Protein AF-A0A935Z9N8-F1 (afdb_monomer_lite)

Structure (mmCIF, N/CA/C/O backbone):
data_AF-A0A935Z9N8-F1
#
_entry.id   AF-A0A935Z9N8-F1
#
loop_
_atom_site.group_PDB
_atom_site.id
_atom_site.type_symbol
_atom_site.label_atom_id
_atom_site.label_alt_id
_atom_site.label_comp_id
_atom_site.label_asym_id
_atom_site.label_entity_id
_atom_site.label_seq_id
_atom_site.pdbx_PDB_ins_code
_atom_site.Cartn_x
_atom_site.Cartn_y
_atom_site.Cartn_z
_atom_site.occupancy
_atom_site.B_iso_or_equiv
_atom_site.auth_seq_id
_atom_site.auth_comp_id
_atom_site.auth_asym_id
_atom_site.auth_atom_id
_atom_site.pdbx_PDB_model_num
ATOM 1 N N . MET A 1 1 ? -30.625 21.996 -54.109 1.00 43.72 1 MET A N 1
ATOM 2 C CA . MET A 1 1 ? -30.290 23.411 -53.842 1.00 43.72 1 MET A CA 1
ATOM 3 C C . MET A 1 1 ? -30.287 23.631 -52.330 1.00 43.72 1 MET A C 1
ATOM 5 O O . MET A 1 1 ? -31.346 23.800 -51.742 1.00 43.72 1 MET A O 1
ATOM 9 N N . ARG A 1 2 ? -29.124 23.473 -51.680 1.00 44.81 2 ARG A N 1
ATOM 10 C CA . ARG A 1 2 ? -28.934 23.593 -50.220 1.00 44.81 2 ARG A CA 1
ATOM 11 C C . ARG A 1 2 ? -27.839 24.630 -49.948 1.00 44.81 2 ARG A C 1
ATOM 13 O O . ARG A 1 2 ? -26.712 24.271 -49.653 1.00 44.81 2 ARG A O 1
ATOM 20 N N . GLU A 1 3 ? -28.196 25.904 -50.016 1.00 46.06 3 GLU A N 1
ATOM 21 C CA . GLU A 1 3 ? -27.411 27.012 -49.464 1.00 46.06 3 GLU A CA 1
ATOM 22 C C . GLU A 1 3 ? -28.409 27.961 -48.798 1.00 46.06 3 GLU A C 1
ATOM 24 O O . GLU A 1 3 ? -29.356 28.409 -49.436 1.00 46.06 3 GLU A O 1
ATOM 29 N N . GLY A 1 4 ? -28.289 28.182 -47.485 1.00 45.50 4 GLY A N 1
ATOM 30 C CA . GLY A 1 4 ? -29.246 29.038 -46.765 1.00 45.50 4 GLY A CA 1
ATOM 31 C C . GLY A 1 4 ? -29.420 28.796 -45.264 1.00 45.50 4 GLY A C 1
ATOM 32 O O . GLY A 1 4 ? -30.366 29.320 -44.682 1.00 45.50 4 GLY A O 1
ATOM 33 N N . ARG A 1 5 ? -28.555 28.012 -44.600 1.00 49.25 5 ARG A N 1
ATOM 34 C CA . ARG A 1 5 ? -28.601 27.842 -43.127 1.00 49.25 5 ARG A CA 1
ATOM 35 C C . ARG A 1 5 ? -27.395 28.397 -42.364 1.00 49.25 5 ARG A C 1
ATOM 37 O O . ARG A 1 5 ? -27.446 28.434 -41.140 1.00 49.25 5 ARG A O 1
ATOM 44 N N . TRP A 1 6 ? -26.358 28.882 -43.047 1.00 47.94 6 TRP A N 1
ATOM 45 C CA . TRP A 1 6 ? -25.130 29.330 -42.380 1.00 47.94 6 TRP A CA 1
ATOM 46 C C . TRP A 1 6 ? -25.165 30.783 -41.875 1.00 47.94 6 TRP A C 1
ATOM 48 O O . TRP A 1 6 ? -24.579 31.070 -40.838 1.00 47.94 6 TRP A O 1
ATOM 58 N N . LEU A 1 7 ? -25.934 31.690 -42.492 1.00 49.28 7 LEU A N 1
ATOM 59 C CA . LEU A 1 7 ? -25.915 33.110 -42.091 1.00 49.28 7 LEU A CA 1
ATOM 60 C C . LEU A 1 7 ? -26.687 33.457 -40.802 1.00 49.28 7 LEU A C 1
ATOM 62 O O . LEU A 1 7 ? -26.523 34.555 -40.280 1.00 49.28 7 LEU A O 1
ATOM 66 N N . ARG A 1 8 ? -27.522 32.560 -40.255 1.00 48.69 8 ARG A N 1
ATOM 67 C CA . ARG A 1 8 ? -28.317 32.867 -39.044 1.00 48.69 8 ARG A CA 1
ATOM 68 C C . ARG A 1 8 ? -27.640 32.503 -37.721 1.00 48.69 8 ARG A C 1
ATOM 70 O O . ARG A 1 8 ? -28.093 32.977 -36.686 1.00 48.69 8 ARG A O 1
ATOM 77 N N . ARG A 1 9 ? -26.564 31.705 -37.725 1.00 49.09 9 ARG A N 1
ATOM 78 C CA . ARG A 1 9 ? -25.846 31.342 -36.485 1.00 49.09 9 ARG A CA 1
ATOM 79 C C . ARG A 1 9 ? -24.766 32.355 -36.096 1.00 49.09 9 ARG A C 1
ATOM 81 O O . ARG A 1 9 ? -24.524 32.538 -34.910 1.00 49.09 9 ARG A O 1
ATOM 88 N N . THR A 1 10 ? -24.204 33.092 -37.050 1.00 51.06 10 THR A N 1
ATOM 89 C CA . THR A 1 10 ? -23.121 34.054 -36.780 1.00 51.06 10 THR A CA 1
ATOM 90 C C . THR A 1 10 ? -23.599 35.334 -36.079 1.00 51.06 10 THR A C 1
ATOM 92 O O . THR A 1 10 ? -22.835 35.952 -35.347 1.00 51.06 10 THR A O 1
ATOM 95 N N . ILE A 1 11 ? -24.877 35.709 -36.225 1.00 54.44 11 ILE A N 1
ATOM 96 C CA . ILE A 1 11 ? -25.419 36.957 -35.649 1.00 54.44 11 ILE A CA 1
ATOM 97 C C . ILE A 1 11 ? -25.670 36.847 -34.130 1.00 54.44 11 ILE A C 1
ATOM 99 O O . ILE A 1 11 ? -25.672 37.861 -33.440 1.00 54.44 11 ILE A O 1
ATOM 103 N N . VAL A 1 12 ? -25.818 35.637 -33.575 1.00 56.03 12 VAL A N 1
ATOM 104 C CA . VAL A 1 12 ? -26.100 35.448 -32.135 1.00 56.03 12 VAL A CA 1
ATOM 105 C C . VAL A 1 12 ? -24.823 35.279 -31.298 1.00 56.03 12 VAL A C 1
ATOM 107 O O . VAL A 1 12 ? -24.809 35.635 -30.124 1.00 56.03 12 VAL A O 1
ATOM 110 N N . VAL A 1 13 ? -23.726 34.793 -31.888 1.00 64.50 13 VAL A N 1
ATOM 111 C CA . VAL A 1 13 ? -22.494 34.474 -31.138 1.00 64.50 13 VAL A CA 1
ATOM 112 C C . VAL A 1 13 ? -21.655 35.722 -30.828 1.00 64.50 13 VAL A C 1
ATOM 114 O O . VAL A 1 13 ? -21.094 35.832 -29.740 1.00 64.50 13 VAL A O 1
ATOM 117 N N . LEU A 1 14 ? -21.617 36.703 -31.735 1.00 70.44 14 LEU A N 1
ATOM 118 C CA . LEU A 1 14 ? -20.846 37.937 -31.535 1.00 70.44 14 LEU A CA 1
ATOM 119 C C . LEU A 1 14 ? -21.276 38.781 -30.314 1.00 70.44 14 LEU A C 1
ATOM 121 O O . LEU A 1 14 ? -20.394 39.196 -29.561 1.00 70.44 14 LEU A O 1
ATOM 125 N N . PRO A 1 15 ? -22.576 39.043 -30.062 1.00 70.00 15 PRO A N 1
ATOM 126 C CA . PRO A 1 15 ? -22.977 39.839 -28.900 1.00 70.00 15 PRO A CA 1
ATOM 127 C C . PRO A 1 15 ? -22.727 39.122 -27.563 1.00 70.00 15 PRO A C 1
ATOM 129 O O . PRO A 1 15 ? -22.447 39.788 -26.569 1.00 70.00 15 PRO A O 1
ATOM 132 N N . LEU A 1 16 ? -22.758 37.784 -27.531 1.00 73.94 16 LEU A N 1
ATOM 133 C CA . LEU A 1 16 ? -22.433 37.004 -26.329 1.00 73.94 16 LEU A CA 1
ATOM 134 C C . LEU A 1 16 ? -20.937 37.055 -25.992 1.00 73.94 16 LEU A C 1
ATOM 136 O O . LEU A 1 16 ? -20.583 37.222 -24.827 1.00 73.94 16 LEU A O 1
ATOM 140 N N . LEU A 1 17 ? -20.063 36.993 -27.002 1.00 76.62 17 LEU A N 1
ATOM 141 C CA . LEU A 1 17 ? -18.620 37.173 -26.808 1.00 76.62 17 LEU A CA 1
ATOM 142 C C . LEU A 1 17 ? -18.280 38.595 -26.341 1.00 76.62 17 LEU A C 1
ATOM 144 O O . LEU A 1 17 ? -17.464 38.766 -25.439 1.00 76.62 17 LEU A O 1
ATOM 148 N N . LEU A 1 18 ? -18.952 39.614 -26.884 1.00 80.56 18 LEU A N 1
ATOM 149 C CA . LEU A 1 18 ? -18.793 41.001 -26.433 1.00 80.56 18 LEU A CA 1
ATOM 150 C C . LEU A 1 18 ? -19.248 41.200 -24.979 1.00 80.56 18 LEU A C 1
ATOM 152 O O . LEU A 1 18 ? -18.555 41.869 -24.216 1.00 80.56 18 LEU A O 1
ATOM 156 N N . LEU A 1 19 ? -20.356 40.579 -24.564 1.00 80.81 19 LEU A N 1
ATOM 157 C CA . LEU A 1 19 ? -20.810 40.614 -23.169 1.00 80.81 19 LEU A CA 1
ATOM 158 C C . LEU A 1 19 ? -19.830 39.912 -22.218 1.00 80.81 19 LEU A C 1
ATOM 160 O O . LEU A 1 19 ? -19.572 40.431 -21.132 1.00 80.81 19 LEU A O 1
ATOM 164 N N . ALA A 1 20 ? -19.238 38.788 -22.630 1.00 77.75 20 ALA A N 1
ATOM 165 C CA . ALA A 1 20 ? -18.228 38.086 -21.837 1.00 77.75 20 ALA A CA 1
ATOM 166 C C . ALA A 1 20 ? -16.948 38.923 -21.654 1.00 77.75 20 ALA A C 1
ATOM 168 O O . ALA A 1 20 ? -16.420 39.007 -20.546 1.00 77.75 20 ALA A O 1
ATOM 169 N N . VAL A 1 21 ? -16.490 39.611 -22.706 1.00 84.31 21 VAL A N 1
ATOM 170 C CA . VAL A 1 21 ? -15.312 40.495 -22.641 1.00 84.31 21 VAL A CA 1
ATOM 171 C C . VAL A 1 21 ? -15.570 41.711 -21.745 1.00 84.31 21 VAL A C 1
ATOM 173 O O . VAL A 1 21 ? -14.713 42.068 -20.937 1.00 84.31 21 VAL A O 1
ATOM 176 N N . VAL A 1 22 ? -16.758 42.321 -21.823 1.00 83.44 22 VAL A N 1
ATOM 177 C CA . VAL A 1 22 ? -17.124 43.459 -20.959 1.00 83.44 22 VAL A CA 1
ATOM 178 C C . VAL A 1 22 ? -17.257 43.028 -19.495 1.00 83.44 22 VAL A C 1
ATOM 180 O O . VAL A 1 22 ? -16.774 43.735 -18.610 1.00 83.44 22 VAL A O 1
ATOM 183 N N . ALA A 1 23 ? -17.844 41.858 -19.223 1.00 78.25 23 ALA A N 1
ATOM 184 C CA . ALA A 1 23 ? -17.940 41.313 -17.868 1.00 78.25 23 ALA A CA 1
ATOM 185 C C . ALA A 1 23 ? -16.555 41.007 -17.271 1.00 78.25 23 ALA A C 1
ATOM 187 O O . ALA A 1 23 ? -16.289 41.342 -16.115 1.00 78.25 23 ALA A O 1
ATOM 188 N N . TRP A 1 24 ? -15.650 40.441 -18.074 1.00 81.12 24 TRP A N 1
ATOM 189 C CA . TRP A 1 24 ? -14.271 40.177 -17.668 1.00 81.12 24 TRP A CA 1
ATOM 190 C C . TRP A 1 24 ? -13.502 41.470 -17.366 1.00 81.12 24 TRP A C 1
ATOM 192 O O . TRP A 1 24 ? -12.831 41.573 -16.337 1.00 81.12 24 TRP A O 1
ATOM 202 N N . TRP A 1 25 ? -13.660 42.499 -18.204 1.00 80.50 25 TRP A N 1
ATOM 203 C CA . TRP A 1 25 ? -13.017 43.797 -17.989 1.00 80.50 25 TRP A CA 1
ATOM 204 C C . TRP A 1 25 ? -13.567 44.519 -16.746 1.00 80.50 25 TRP A C 1
ATOM 206 O O . TRP A 1 25 ? -12.795 45.079 -15.964 1.00 80.50 25 TRP A O 1
ATOM 216 N N . ALA A 1 26 ? -14.878 44.437 -16.489 1.00 76.12 26 ALA A N 1
ATOM 217 C CA . ALA A 1 26 ? -15.498 45.006 -15.290 1.00 76.12 26 ALA A CA 1
ATOM 218 C C . ALA A 1 26 ? -15.047 44.304 -13.995 1.00 76.12 26 ALA A C 1
ATOM 220 O O . ALA A 1 26 ? -14.872 44.962 -12.968 1.00 76.12 26 ALA A O 1
ATOM 221 N N . TRP A 1 27 ? -14.808 42.989 -14.034 1.00 75.12 27 TRP A N 1
ATOM 222 C CA . TRP A 1 27 ? -14.298 42.240 -12.882 1.00 75.12 27 TRP A CA 1
ATOM 223 C C . TRP A 1 27 ? -12.845 42.604 -12.548 1.00 75.12 27 TRP A C 1
ATOM 225 O O . TRP A 1 27 ? -12.516 42.806 -11.379 1.00 75.12 27 TRP A O 1
ATOM 235 N N . ARG A 1 28 ? -12.002 42.791 -13.572 1.00 75.81 28 ARG A N 1
ATOM 236 C CA . ARG A 1 28 ? -10.587 43.170 -13.413 1.00 75.81 28 ARG A CA 1
ATOM 237 C C . ARG A 1 28 ? -10.370 44.614 -12.949 1.00 75.81 28 ARG A C 1
ATOM 239 O O . ARG A 1 28 ? -9.295 44.941 -12.464 1.00 75.81 28 ARG A O 1
ATOM 246 N N . SER A 1 29 ? -11.381 45.469 -13.091 1.00 73.38 29 SER A N 1
ATOM 247 C CA . SER A 1 29 ? -11.289 46.904 -12.786 1.00 73.38 29 SER A CA 1
ATOM 248 C C . SER A 1 29 ? -11.640 47.259 -11.336 1.00 73.38 29 SER A C 1
ATOM 250 O O . SER A 1 29 ? -11.734 48.442 -11.009 1.00 73.38 29 SER A O 1
ATOM 252 N N . LYS A 1 30 ? -11.863 46.276 -10.449 1.00 58.84 30 LYS A N 1
ATOM 253 C CA . LYS A 1 30 ? -12.082 46.564 -9.026 1.00 58.84 30 LYS A CA 1
ATOM 254 C C . LYS A 1 30 ? -10.770 47.067 -8.403 1.00 58.84 30 LYS A C 1
ATOM 256 O O . LYS A 1 30 ? -9.791 46.322 -8.409 1.00 58.84 30 LYS A O 1
ATOM 261 N N . PRO A 1 31 ? -10.724 48.299 -7.866 1.00 52.00 31 PRO A N 1
ATOM 262 C CA . PRO A 1 31 ? -9.533 48.802 -7.199 1.00 52.00 31 PRO A CA 1
ATOM 263 C C . PRO A 1 31 ? -9.250 47.952 -5.959 1.00 52.00 31 PRO A C 1
ATOM 265 O O . PRO A 1 31 ? -10.136 47.732 -5.129 1.00 52.00 31 PRO A O 1
ATOM 268 N N . GLY A 1 32 ? -8.019 47.450 -5.865 1.00 61.59 32 GLY A N 1
ATOM 269 C CA . GLY A 1 32 ? -7.533 46.750 -4.683 1.00 61.59 32 GLY A CA 1
ATOM 270 C C . GLY A 1 32 ? -7.562 47.652 -3.442 1.00 61.59 32 GLY A C 1
ATOM 271 O O . GLY A 1 32 ? -7.601 48.880 -3.570 1.00 61.59 32 GLY A O 1
ATOM 272 N N . PRO A 1 33 ? -7.565 47.059 -2.237 1.00 50.94 33 PRO A N 1
ATOM 273 C CA . PRO A 1 33 ? -7.573 47.812 -0.992 1.00 50.94 33 PRO A CA 1
ATOM 274 C C . PRO A 1 33 ? -6.377 48.770 -0.938 1.00 50.94 33 PRO A C 1
ATOM 276 O O . PRO A 1 33 ? -5.225 48.379 -1.122 1.00 50.94 33 PRO A O 1
ATOM 279 N N . THR A 1 34 ? -6.675 50.045 -0.706 1.00 52.59 34 THR A N 1
ATOM 280 C CA . THR A 1 34 ? -5.702 51.127 -0.554 1.00 52.59 34 THR A CA 1
ATOM 281 C C . THR A 1 34 ? -4.726 50.795 0.583 1.00 52.59 34 THR A C 1
ATOM 283 O O . THR A 1 34 ? -5.189 50.427 1.667 1.00 52.59 34 THR A O 1
ATOM 286 N N . PRO A 1 35 ? -3.401 50.947 0.403 1.00 46.84 35 PRO A N 1
ATOM 287 C CA . PRO A 1 35 ? -2.441 50.710 1.474 1.00 46.84 35 PRO A CA 1
ATOM 288 C C . PRO A 1 35 ? -2.620 51.778 2.558 1.00 46.84 35 PRO A C 1
ATOM 290 O O . PRO A 1 35 ? -2.307 52.956 2.375 1.00 46.84 35 PRO A O 1
ATOM 293 N N . GLY A 1 36 ? -3.187 51.360 3.687 1.00 46.25 36 GLY A N 1
ATOM 294 C CA . GLY A 1 36 ? -3.309 52.179 4.880 1.00 46.25 36 GLY A CA 1
ATOM 295 C C . GLY A 1 36 ? -1.947 52.374 5.539 1.00 46.25 36 GLY A C 1
ATOM 296 O O . GLY A 1 36 ? -1.298 51.407 5.912 1.00 46.25 36 GLY A O 1
ATOM 297 N N . SER A 1 37 ? -1.555 53.644 5.668 1.00 50.94 37 SER A N 1
ATOM 298 C CA . SER A 1 37 ? -0.738 54.232 6.738 1.00 50.94 37 SER A CA 1
ATOM 299 C C . SER A 1 37 ? 0.287 53.308 7.416 1.00 50.94 37 SER A C 1
ATOM 301 O O . SER A 1 37 ? -0.027 52.528 8.313 1.00 50.94 37 SER A O 1
ATOM 303 N N . THR A 1 38 ? 1.553 53.504 7.051 1.00 47.06 38 THR A N 1
ATOM 304 C CA . THR A 1 38 ? 2.728 53.041 7.791 1.00 47.06 38 THR A CA 1
ATOM 305 C C . THR A 1 38 ? 2.704 53.573 9.224 1.00 47.06 38 THR A C 1
ATOM 307 O O . THR A 1 38 ? 3.030 54.728 9.502 1.00 47.06 38 THR A O 1
ATOM 310 N N . ARG A 1 39 ? 2.320 52.699 10.156 1.00 46.34 39 ARG A N 1
ATOM 311 C CA . ARG A 1 39 ? 2.616 52.841 11.582 1.00 46.34 39 ARG A CA 1
ATOM 312 C C . ARG A 1 39 ? 4.111 52.527 11.769 1.00 46.34 39 ARG A C 1
ATOM 314 O O . ARG A 1 39 ? 4.566 51.535 11.200 1.00 46.34 39 ARG A O 1
ATOM 321 N N . PRO A 1 40 ? 4.890 53.338 12.506 1.00 47.12 40 PRO A N 1
ATOM 322 C CA . PRO A 1 40 ? 6.292 53.030 12.773 1.00 47.12 40 PRO A CA 1
ATOM 323 C C . PRO A 1 40 ? 6.406 51.669 13.467 1.00 47.12 40 PRO A C 1
ATOM 325 O O . PRO A 1 40 ? 5.646 51.376 14.392 1.00 47.12 40 PRO A O 1
ATOM 328 N N . ALA A 1 41 ? 7.325 50.843 12.962 1.00 45.75 41 ALA A N 1
ATOM 329 C CA . ALA A 1 41 ? 7.596 49.500 13.447 1.00 45.75 41 ALA A CA 1
ATOM 330 C C . ALA A 1 41 ? 7.948 49.548 14.937 1.00 45.75 41 ALA A C 1
ATOM 332 O O . ALA A 1 41 ? 8.922 50.188 15.334 1.00 45.75 41 ALA A O 1
ATOM 333 N N . ALA A 1 42 ? 7.123 48.889 15.749 1.00 46.34 42 ALA A N 1
ATOM 334 C CA . ALA A 1 42 ? 7.498 48.560 17.109 1.00 46.34 42 ALA A CA 1
ATOM 335 C C . ALA A 1 42 ? 8.656 47.558 17.050 1.00 46.34 42 ALA A C 1
ATOM 337 O O . ALA A 1 42 ? 8.633 46.608 16.268 1.00 46.34 42 ALA A O 1
ATOM 338 N N . GLU A 1 43 ? 9.665 47.835 17.863 1.00 44.53 43 GLU A N 1
ATOM 339 C CA . GLU A 1 43 ? 10.819 46.990 18.137 1.00 44.53 43 GLU A CA 1
ATOM 340 C C . GLU A 1 43 ? 10.362 45.536 18.380 1.00 44.53 43 GLU A C 1
ATOM 342 O O . GLU A 1 43 ? 9.398 45.329 19.128 1.00 44.53 43 GLU A O 1
ATOM 347 N N . PRO A 1 44 ? 10.974 44.532 17.721 1.00 45.62 44 PRO A N 1
ATOM 348 C CA . PRO A 1 44 ? 10.569 43.146 17.894 1.00 45.62 44 PRO A CA 1
ATOM 349 C C . PRO A 1 44 ? 10.739 42.769 19.371 1.00 45.62 44 PRO A C 1
ATOM 351 O O . PRO A 1 44 ? 11.822 42.981 19.926 1.00 45.62 44 PRO A O 1
ATOM 354 N N . PRO A 1 45 ? 9.694 42.243 20.038 1.00 44.72 45 PRO A N 1
ATOM 355 C CA . PRO A 1 45 ? 9.848 41.755 21.394 1.00 44.72 45 PRO A CA 1
ATOM 356 C C . PRO A 1 45 ? 10.933 40.679 21.386 1.00 44.72 45 PRO A C 1
ATOM 358 O O . PRO A 1 45 ? 10.930 39.793 20.531 1.00 44.72 45 PRO A O 1
ATOM 361 N N . ALA A 1 46 ? 11.881 40.803 22.316 1.00 44.81 46 ALA A N 1
ATOM 362 C CA . ALA A 1 46 ? 12.937 39.826 22.522 1.00 44.81 46 ALA A CA 1
ATOM 363 C C . ALA A 1 46 ? 12.344 38.412 22.506 1.00 44.81 46 ALA A C 1
ATOM 365 O O . ALA A 1 46 ? 11.321 38.173 23.154 1.00 44.81 46 ALA A O 1
ATOM 366 N N . ALA A 1 47 ? 12.981 37.515 21.745 1.00 43.38 47 ALA A N 1
ATOM 367 C CA . ALA A 1 47 ? 12.620 36.109 21.659 1.00 43.38 47 ALA A CA 1
ATOM 368 C C . ALA A 1 47 ? 12.391 35.566 23.073 1.00 43.38 47 ALA A C 1
ATOM 370 O O . ALA A 1 47 ? 13.317 35.480 23.883 1.00 43.38 47 ALA A O 1
ATOM 371 N N . GLN A 1 48 ? 11.128 35.280 23.387 1.00 40.38 48 GLN A N 1
ATOM 372 C CA . GLN A 1 48 ? 10.783 34.604 24.621 1.00 40.38 48 GLN A CA 1
ATOM 373 C C . GLN A 1 48 ? 11.346 33.191 24.496 1.00 40.38 48 GLN A C 1
ATOM 375 O O . GLN A 1 48 ? 11.124 32.518 23.490 1.00 40.38 48 GLN A O 1
ATOM 380 N N . ALA A 1 49 ? 12.142 32.788 25.487 1.00 41.75 49 ALA A N 1
ATOM 381 C CA . ALA A 1 49 ? 12.621 31.420 25.615 1.00 41.75 49 ALA A CA 1
ATOM 382 C C . ALA A 1 49 ? 11.435 30.446 25.475 1.00 41.75 49 ALA A C 1
ATOM 384 O O . ALA A 1 49 ? 10.337 30.809 25.912 1.00 41.75 49 ALA A O 1
ATOM 385 N N . PRO A 1 50 ? 11.630 29.251 24.883 1.00 39.75 50 PRO A N 1
ATOM 386 C CA . PRO A 1 50 ? 10.561 28.271 24.728 1.00 39.75 50 PRO A CA 1
ATOM 387 C C . PRO A 1 50 ? 9.844 28.101 26.065 1.00 39.75 50 PRO A C 1
ATOM 389 O O . PRO A 1 50 ? 10.480 27.821 27.086 1.00 39.75 50 PRO A O 1
ATOM 392 N N . GLU A 1 51 ? 8.534 28.361 26.068 1.00 36.31 51 GLU A N 1
ATOM 393 C CA . GLU A 1 51 ? 7.692 28.146 27.234 1.00 36.31 51 GLU A CA 1
ATOM 394 C C . GLU A 1 51 ? 7.829 26.673 27.610 1.00 36.31 51 GLU A C 1
ATOM 396 O O . GLU A 1 51 ? 7.294 25.786 26.952 1.00 36.31 51 GLU A O 1
ATOM 401 N N . THR A 1 52 ? 8.587 26.403 28.671 1.00 39.19 52 THR A N 1
ATOM 402 C CA . THR A 1 52 ? 8.594 25.103 29.327 1.00 39.19 52 THR A CA 1
ATOM 403 C C . THR A 1 52 ? 7.142 24.753 29.607 1.00 39.19 52 THR A C 1
ATOM 405 O O . THR A 1 52 ? 6.482 25.510 30.328 1.00 39.19 52 THR A O 1
ATOM 408 N N . TRP A 1 53 ? 6.666 23.658 29.011 1.00 34.97 53 TRP A N 1
ATOM 409 C CA . TRP A 1 53 ? 5.341 23.072 29.179 1.00 34.97 53 TRP A CA 1
ATOM 410 C C . TRP A 1 53 ? 4.725 23.427 30.537 1.00 34.97 53 TRP A C 1
ATOM 412 O O . TRP A 1 53 ? 5.000 22.804 31.567 1.00 34.97 53 TRP A O 1
ATOM 422 N N . ARG A 1 54 ? 3.878 24.463 30.559 1.00 35.44 54 ARG A N 1
ATOM 423 C CA . ARG A 1 54 ? 2.995 24.692 31.697 1.00 35.44 54 ARG A CA 1
ATOM 424 C C . ARG A 1 54 ? 2.039 23.513 31.692 1.00 35.44 54 ARG A C 1
ATOM 426 O O . ARG A 1 54 ? 1.187 23.434 30.810 1.00 35.44 54 ARG A O 1
ATOM 433 N N . ARG A 1 55 ? 2.186 22.612 32.676 1.00 36.78 55 ARG A N 1
ATOM 434 C CA . ARG A 1 55 ? 1.155 21.626 33.039 1.00 36.78 55 ARG A CA 1
ATOM 435 C C . ARG A 1 55 ? -0.198 22.294 32.850 1.00 36.78 55 ARG A C 1
ATOM 437 O O . ARG A 1 55 ? -0.415 23.369 33.425 1.00 36.78 55 ARG A O 1
ATOM 444 N N . ARG A 1 56 ? -1.064 21.684 32.030 1.00 39.81 56 ARG A N 1
ATOM 445 C CA . ARG A 1 56 ? -2.448 22.136 31.877 1.00 39.81 56 ARG A CA 1
ATOM 446 C C . ARG A 1 56 ? -2.961 22.443 33.274 1.00 39.81 56 ARG A C 1
ATOM 448 O O . ARG A 1 56 ? -2.822 21.634 34.193 1.00 39.81 56 ARG A O 1
ATOM 455 N N . ARG A 1 57 ? -3.447 23.672 33.442 1.00 40.47 57 ARG A N 1
ATOM 456 C CA . ARG A 1 57 ? -4.130 24.119 34.650 1.00 40.47 57 ARG A CA 1
ATOM 457 C C . ARG A 1 57 ? -5.114 23.009 35.001 1.00 40.47 57 ARG A C 1
ATOM 459 O O . ARG A 1 57 ? -5.939 22.697 34.148 1.00 40.47 57 ARG A O 1
ATOM 466 N N . ALA A 1 58 ? -4.944 22.390 36.174 1.00 45.00 58 ALA A N 1
ATOM 467 C CA . ALA A 1 58 ? -5.838 21.351 36.662 1.00 45.00 58 ALA A CA 1
ATOM 468 C C . ALA A 1 58 ? -7.262 21.831 36.393 1.00 45.00 58 ALA A C 1
ATOM 470 O O . ALA A 1 58 ? -7.652 22.901 36.871 1.00 45.00 58 ALA A O 1
ATOM 471 N N . VAL A 1 59 ? -7.956 21.117 35.507 1.00 47.41 59 VAL A N 1
ATOM 472 C CA . VAL A 1 59 ? -9.367 21.361 35.251 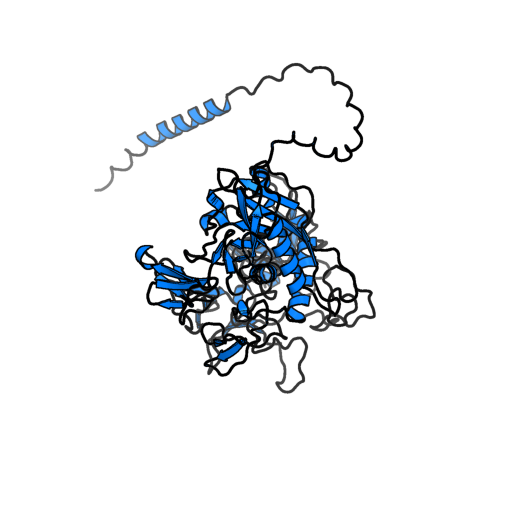1.00 47.41 59 VAL A CA 1
ATOM 473 C C . VAL A 1 59 ? -10.017 21.306 36.627 1.00 47.41 59 VAL A C 1
ATOM 475 O O . VAL A 1 59 ? -9.735 20.382 37.392 1.00 47.41 59 VAL A O 1
ATOM 478 N N . ASP A 1 60 ? -10.772 22.351 36.985 1.00 51.31 60 ASP A N 1
ATOM 479 C CA . ASP A 1 60 ? -11.560 22.371 38.219 1.00 51.31 60 ASP A CA 1
ATOM 480 C C . ASP A 1 60 ? -12.206 21.001 38.374 1.00 51.31 60 ASP A C 1
ATOM 482 O O . ASP A 1 60 ? -12.789 20.517 37.401 1.00 51.31 60 ASP A O 1
ATOM 486 N N . ALA A 1 61 ? -12.058 20.395 39.555 1.00 53.84 61 ALA A N 1
ATOM 487 C CA . ALA A 1 61 ? -12.573 19.079 39.904 1.00 53.84 61 ALA A CA 1
ATOM 488 C C . ALA A 1 61 ? -14.101 19.047 39.742 1.00 53.84 61 ALA A C 1
ATOM 490 O O . ALA A 1 61 ? -14.866 19.108 40.704 1.00 53.84 61 ALA A O 1
ATOM 491 N N . ARG A 1 62 ? -14.564 18.982 38.495 1.00 60.69 62 ARG A N 1
ATOM 492 C CA . ARG A 1 62 ? -15.856 18.430 38.157 1.00 60.69 62 ARG A CA 1
ATOM 493 C C . ARG A 1 62 ? -15.740 16.995 38.618 1.00 60.69 62 ARG A C 1
ATOM 495 O O . ARG A 1 62 ? -14.836 16.282 38.204 1.00 60.69 62 ARG A O 1
ATOM 502 N N . THR A 1 63 ? -16.603 16.619 39.546 1.00 81.75 63 THR A N 1
ATOM 503 C CA . THR A 1 63 ? -16.830 15.224 39.898 1.00 81.75 63 THR A CA 1
ATOM 504 C C . THR A 1 63 ? -17.162 14.481 38.612 1.00 81.75 63 THR A C 1
ATOM 506 O O . THR A 1 63 ? -18.289 14.578 38.124 1.00 81.75 63 THR A O 1
ATOM 509 N N . CYS A 1 64 ? -16.159 13.823 38.039 1.00 90.12 64 CYS A N 1
ATOM 510 C CA . CYS A 1 64 ? -16.327 12.854 36.976 1.00 90.12 64 CYS A CA 1
ATOM 511 C C . CYS A 1 64 ? -17.223 11.759 37.552 1.00 90.12 64 CYS A C 1
ATOM 513 O O . CYS A 1 64 ? -16.976 11.259 38.652 1.00 90.12 64 CYS A O 1
ATOM 515 N N . ALA A 1 65 ? -18.343 11.486 36.889 1.00 92.69 65 ALA A N 1
ATOM 516 C CA . ALA A 1 65 ? -19.184 10.375 37.297 1.00 92.69 65 ALA A CA 1
ATOM 517 C C . ALA A 1 65 ? -18.417 9.090 36.981 1.00 92.69 65 ALA A C 1
ATOM 519 O O . ALA A 1 65 ? -18.036 8.895 35.831 1.00 92.69 65 ALA A O 1
ATOM 520 N N . SER A 1 66 ? -18.171 8.257 37.990 1.00 95.19 66 SER A N 1
ATOM 521 C CA . SER A 1 66 ? -17.556 6.948 37.784 1.00 95.19 66 SER A CA 1
ATOM 522 C C . SER A 1 66 ? -18.461 6.042 36.955 1.00 95.19 66 SER A C 1
ATOM 524 O O . SER A 1 66 ? -19.689 6.188 36.978 1.00 95.19 66 SER A O 1
ATOM 526 N N . HIS A 1 67 ? -17.845 5.100 36.249 1.00 95.12 67 HIS A N 1
ATOM 527 C CA . HIS A 1 67 ? -18.479 4.075 35.429 1.00 95.12 67 HIS A CA 1
ATOM 528 C C . HIS A 1 67 ? -19.473 4.669 34.415 1.00 95.12 67 HIS A C 1
ATOM 530 O O . HIS A 1 67 ? -20.606 4.202 34.278 1.00 95.12 67 HIS A O 1
ATOM 536 N N . ALA A 1 68 ? -19.082 5.758 33.750 1.00 93.88 68 ALA A N 1
ATOM 537 C CA . ALA A 1 68 ? -19.952 6.488 32.832 1.00 93.88 68 ALA A CA 1
ATOM 538 C C . ALA A 1 68 ? -20.155 5.754 31.499 1.00 93.88 68 ALA A C 1
ATOM 540 O O . ALA A 1 68 ? -21.235 5.849 30.914 1.00 93.88 68 ALA A O 1
ATOM 541 N N . ALA A 1 69 ? -19.137 5.030 31.033 1.00 91.81 69 ALA A N 1
ATOM 542 C CA . ALA A 1 69 ? -19.181 4.203 29.830 1.00 91.81 69 ALA A CA 1
ATOM 543 C C . ALA A 1 69 ? -18.202 3.022 29.951 1.00 91.81 69 ALA A C 1
ATOM 545 O O . ALA A 1 69 ? -17.482 2.916 30.943 1.00 91.81 69 ALA A O 1
ATOM 546 N N . THR A 1 70 ? -18.175 2.135 28.958 1.00 93.25 70 THR A N 1
ATOM 547 C CA . THR A 1 70 ? -17.210 1.032 28.877 1.00 93.25 70 THR A CA 1
ATOM 548 C C . THR A 1 70 ? -16.358 1.115 27.610 1.00 93.25 70 THR A C 1
ATOM 550 O O . THR A 1 70 ? -16.793 1.651 26.594 1.00 93.25 70 THR A O 1
ATOM 553 N N . THR A 1 71 ? -15.142 0.576 27.671 1.00 87.81 71 THR A N 1
ATOM 554 C CA . THR A 1 71 ? -14.208 0.427 26.545 1.00 87.81 71 THR A CA 1
ATOM 555 C C . THR A 1 71 ? -13.539 -0.947 26.583 1.00 87.81 71 THR A C 1
ATOM 557 O O . THR A 1 71 ? -13.648 -1.648 27.587 1.00 87.81 71 THR A O 1
ATOM 560 N N . CYS A 1 72 ? -12.874 -1.358 25.507 1.00 80.06 72 CYS A N 1
ATOM 561 C CA . CYS A 1 72 ? -12.135 -2.617 25.477 1.00 80.06 72 CYS A CA 1
ATOM 562 C C . CYS A 1 72 ? -10.666 -2.410 25.827 1.00 80.06 72 CYS A C 1
ATOM 564 O O . CYS A 1 72 ? -10.009 -1.538 25.265 1.00 80.06 72 CYS A O 1
ATOM 566 N N . LYS A 1 73 ? -10.143 -3.235 26.734 1.00 78.31 73 LYS A N 1
ATOM 567 C CA . LYS A 1 73 ? -8.727 -3.261 27.097 1.00 78.31 73 LYS A CA 1
ATOM 568 C C . LYS A 1 73 ? -8.306 -4.675 27.466 1.00 78.31 73 LYS A C 1
ATOM 570 O O . LYS A 1 73 ? -8.968 -5.329 28.267 1.00 78.31 73 LYS A O 1
ATOM 575 N N . ASP A 1 74 ? -7.207 -5.126 26.866 1.00 77.31 74 ASP A N 1
ATOM 576 C CA . ASP A 1 74 ? -6.623 -6.456 27.081 1.00 77.31 74 ASP A CA 1
ATOM 577 C C . ASP A 1 74 ? -7.623 -7.607 26.847 1.00 77.31 74 ASP A C 1
ATOM 579 O O . ASP A 1 74 ? -7.580 -8.640 27.505 1.00 77.31 74 ASP A O 1
ATOM 583 N N . GLY A 1 75 ? -8.555 -7.419 25.905 1.00 75.38 75 GLY A N 1
ATOM 584 C CA . GLY A 1 75 ? -9.615 -8.385 25.598 1.00 75.38 75 GLY A CA 1
ATOM 585 C C . GLY A 1 75 ? -10.851 -8.301 26.500 1.00 75.38 75 GLY A C 1
ATOM 586 O O . GLY A 1 75 ? -11.868 -8.894 26.145 1.00 75.38 75 GLY A O 1
ATOM 587 N N . ASP A 1 76 ? -10.804 -7.509 27.574 1.00 87.81 76 ASP A N 1
ATOM 588 C CA . ASP A 1 76 ? -11.871 -7.323 28.559 1.00 87.81 76 ASP A CA 1
ATOM 589 C C . ASP A 1 76 ? -12.609 -5.991 28.383 1.00 87.81 76 ASP A C 1
ATOM 591 O O . ASP A 1 76 ? -12.083 -5.031 27.814 1.00 87.81 76 ASP A O 1
ATOM 595 N N . ALA A 1 77 ? -13.832 -5.898 28.905 1.00 91.19 77 ALA A N 1
ATOM 596 C CA . ALA A 1 77 ? -14.537 -4.627 29.007 1.00 91.19 77 ALA A CA 1
ATOM 597 C C . ALA A 1 77 ? -14.114 -3.904 30.290 1.00 91.19 77 ALA A C 1
ATOM 599 O O . ALA A 1 77 ? -14.193 -4.461 31.385 1.00 91.19 77 ALA A O 1
ATOM 600 N N . TRP A 1 78 ? -13.724 -2.642 30.175 1.00 95.50 78 TRP A N 1
ATOM 601 C CA . TRP A 1 78 ? -13.299 -1.771 31.268 1.00 95.50 78 TRP A CA 1
ATOM 602 C C . TRP A 1 78 ? -14.218 -0.573 31.384 1.00 95.50 78 TRP A C 1
ATOM 604 O O . TRP A 1 78 ? -14.700 -0.057 30.381 1.00 95.50 78 TRP A O 1
ATOM 614 N N . TRP A 1 79 ? -14.463 -0.119 32.607 1.00 96.62 79 TRP A N 1
ATOM 615 C CA . TRP A 1 79 ? -15.188 1.122 32.822 1.00 96.62 79 TRP A CA 1
ATOM 616 C C . TRP A 1 79 ? -14.299 2.329 32.530 1.00 96.62 79 TRP A C 1
ATOM 618 O O . TRP A 1 79 ? -13.107 2.319 32.832 1.00 96.62 79 TRP A O 1
ATOM 628 N N . ILE A 1 80 ? -14.909 3.384 32.002 1.00 89.81 80 ILE A N 1
ATOM 629 C CA . ILE A 1 80 ? -14.333 4.723 31.910 1.00 89.81 80 ILE A CA 1
ATOM 630 C C . ILE A 1 80 ? -15.258 5.711 32.623 1.00 89.81 80 ILE A C 1
ATOM 632 O O . ILE A 1 80 ? -16.490 5.612 32.540 1.00 89.81 80 ILE A O 1
ATOM 636 N N . ASP A 1 81 ? -14.679 6.653 33.359 1.00 91.62 81 ASP A N 1
ATOM 637 C CA . ASP A 1 81 ? -15.442 7.705 34.024 1.00 91.62 81 ASP A CA 1
ATOM 638 C C . ASP A 1 81 ? -15.917 8.781 33.021 1.00 91.62 81 ASP A C 1
ATOM 640 O O . ASP A 1 81 ? -15.575 8.779 31.838 1.00 91.62 81 ASP A O 1
ATOM 644 N N . ALA A 1 82 ? -16.736 9.735 33.472 1.00 89.56 82 ALA A N 1
ATOM 645 C CA . ALA A 1 82 ? -17.258 10.806 32.610 1.00 89.56 82 ALA A CA 1
ATOM 646 C C . ALA A 1 82 ? -16.183 11.796 32.116 1.00 89.56 82 ALA A C 1
ATOM 648 O O . ALA A 1 82 ? -16.503 12.732 31.378 1.00 89.56 82 ALA A O 1
ATOM 649 N N . CYS A 1 83 ? -14.943 11.635 32.567 1.00 84.56 83 CYS A N 1
ATOM 650 C CA . CYS A 1 83 ? -13.774 12.383 32.132 1.00 84.56 83 CYS A CA 1
ATOM 651 C C . CYS A 1 83 ? -12.871 11.564 31.197 1.00 84.56 83 CYS A C 1
ATOM 653 O O . CYS A 1 83 ? -11.907 12.125 30.680 1.00 84.56 83 CYS A O 1
ATOM 655 N N . GLY A 1 84 ? -13.224 10.304 30.922 1.00 79.56 84 GLY A N 1
ATOM 656 C CA . GLY A 1 84 ? -12.491 9.399 30.041 1.00 79.56 84 GLY A CA 1
ATOM 657 C C . GLY A 1 84 ? -11.350 8.651 30.729 1.00 79.56 84 GLY A C 1
ATOM 658 O O . GLY A 1 84 ? -10.597 7.966 30.044 1.00 79.56 84 GLY A O 1
ATOM 659 N N . GLU A 1 85 ? -11.208 8.762 32.052 1.00 85.88 85 GLU A N 1
ATOM 660 C CA . GLU A 1 85 ? -10.188 8.018 32.791 1.00 85.88 85 GLU A CA 1
ATOM 661 C C . GLU A 1 85 ? -10.630 6.564 32.959 1.00 85.88 85 GLU A C 1
ATOM 663 O O . GLU A 1 85 ? -11.774 6.283 33.333 1.00 85.88 85 GLU A O 1
ATOM 668 N N . LEU A 1 86 ? -9.712 5.639 32.683 1.00 85.81 86 LEU A N 1
ATOM 669 C CA . LEU A 1 86 ? -9.960 4.211 32.810 1.00 85.81 86 LEU A CA 1
ATOM 670 C C . LEU A 1 86 ? -10.044 3.820 34.291 1.00 85.81 86 LEU A C 1
ATOM 672 O O . LEU A 1 86 ? -9.156 4.130 35.088 1.00 85.81 86 LEU A O 1
ATOM 676 N N . GLU A 1 87 ? -11.115 3.129 34.664 1.00 93.88 87 GLU A N 1
ATOM 677 C CA . GLU A 1 87 ? -11.357 2.675 36.030 1.00 93.88 87 GLU A CA 1
ATOM 678 C C . GLU A 1 87 ? -11.054 1.174 36.157 1.00 93.88 87 GLU A C 1
ATOM 680 O O . GLU A 1 87 ? -10.004 0.711 35.724 1.00 93.88 87 GLU A O 1
ATOM 685 N N . GLY A 1 88 ? -11.919 0.403 36.818 1.00 91.88 88 GLY A N 1
ATOM 686 C CA . GLY A 1 88 ? -11.763 -1.043 36.950 1.00 91.88 88 GLY A CA 1
ATOM 687 C C . GLY A 1 88 ? -12.364 -1.824 35.776 1.00 91.88 88 GLY A C 1
ATOM 688 O O . GLY A 1 88 ? -13.129 -1.264 34.983 1.00 91.88 88 GLY A O 1
ATOM 689 N N . PRO A 1 89 ? -12.087 -3.138 35.699 1.00 94.50 89 PRO A N 1
ATOM 690 C CA . PRO A 1 89 ? -12.741 -4.015 34.738 1.00 94.50 89 PRO A CA 1
ATOM 691 C C . PRO A 1 89 ? -14.258 -3.977 34.955 1.00 94.50 89 PRO A C 1
ATOM 693 O O . PRO A 1 89 ? -14.755 -4.157 36.071 1.00 94.50 89 PRO A O 1
ATOM 696 N N . ALA A 1 90 ? -14.992 -3.724 33.878 1.00 96.25 90 ALA A N 1
ATOM 697 C CA . ALA A 1 90 ? -16.443 -3.811 33.838 1.00 96.25 90 ALA A CA 1
ATOM 698 C C . ALA A 1 90 ? -16.900 -5.261 33.701 1.00 96.25 90 ALA A C 1
ATOM 700 O O . ALA A 1 90 ? -17.833 -5.685 34.389 1.00 96.25 90 ALA A O 1
ATOM 701 N N . GLN A 1 91 ? -16.218 -6.018 32.843 1.00 97.12 91 GLN A N 1
ATOM 702 C CA . GLN A 1 91 ? -16.481 -7.426 32.604 1.00 97.12 91 GLN A CA 1
ATOM 703 C C . GLN A 1 91 ? -15.218 -8.114 32.067 1.00 97.12 91 GLN A C 1
ATOM 705 O O . GLN A 1 91 ? -14.641 -7.660 31.086 1.00 97.12 91 GLN A O 1
ATOM 710 N N . ASP A 1 92 ? -14.834 -9.223 32.702 1.00 93.69 92 ASP A N 1
ATOM 711 C CA . ASP A 1 92 ? -13.857 -10.180 32.168 1.00 93.69 92 ASP A CA 1
ATOM 712 C C . ASP A 1 92 ? -14.540 -10.983 31.056 1.00 93.69 92 ASP A C 1
ATOM 714 O O . ASP A 1 92 ? -15.578 -11.626 31.281 1.00 93.69 92 ASP A O 1
ATOM 718 N N . CYS A 1 93 ? -14.012 -10.877 29.843 1.00 86.94 93 CYS A N 1
ATOM 719 C CA . CYS A 1 93 ? -14.594 -11.506 28.674 1.00 86.94 93 CYS A CA 1
ATOM 720 C C . CYS A 1 93 ? -14.192 -12.982 28.559 1.00 86.94 93 CYS A C 1
ATOM 722 O O . CYS A 1 93 ? -14.957 -13.774 28.000 1.00 86.94 93 CYS A O 1
ATOM 724 N N . GLY A 1 94 ? -13.064 -13.416 29.123 1.00 88.56 94 GLY A N 1
ATOM 725 C CA . GLY A 1 94 ? -12.592 -14.797 29.026 1.00 88.56 94 GLY A CA 1
ATOM 726 C C . GLY A 1 94 ? -12.513 -15.301 27.576 1.00 88.56 94 GLY A C 1
ATOM 727 O O . GLY A 1 94 ? -11.677 -14.861 26.800 1.00 88.56 94 GLY A O 1
ATOM 728 N N . ALA A 1 95 ? -13.382 -16.252 27.201 1.00 72.94 95 ALA A N 1
ATOM 729 C CA . ALA A 1 95 ? -13.482 -16.770 25.824 1.00 72.94 95 ALA A CA 1
ATOM 730 C C . ALA A 1 95 ? -14.363 -15.906 24.893 1.00 72.94 95 ALA A C 1
ATOM 732 O O . ALA A 1 95 ? -14.519 -16.208 23.711 1.00 72.94 95 ALA A O 1
ATOM 733 N N . GLN A 1 96 ? -15.014 -14.885 25.445 1.00 78.31 96 GLN A N 1
ATOM 734 C CA . GLN A 1 96 ? -15.747 -13.858 24.716 1.00 78.31 96 GLN A CA 1
ATOM 735 C C . GLN A 1 96 ? -14.768 -12.783 24.242 1.00 78.31 96 GLN A C 1
ATOM 737 O O . GLN A 1 96 ? -13.707 -12.608 24.834 1.00 78.31 96 GLN A O 1
ATOM 742 N N . ARG A 1 97 ? -15.121 -12.039 23.194 1.00 77.44 97 ARG A N 1
ATOM 743 C CA . ARG A 1 97 ? -14.319 -10.896 22.742 1.00 77.44 97 ARG A CA 1
ATOM 744 C C . ARG A 1 97 ? -14.961 -9.609 23.246 1.00 77.44 97 ARG A C 1
ATOM 746 O O . ARG A 1 97 ? -16.176 -9.446 23.109 1.00 77.44 97 ARG A O 1
ATOM 753 N N . CYS A 1 98 ? -14.167 -8.688 23.786 1.00 80.31 98 CYS A N 1
ATOM 754 C CA . CYS A 1 98 ? -14.645 -7.328 23.992 1.00 80.31 98 CYS A CA 1
ATOM 755 C C . CYS A 1 98 ? -14.796 -6.611 22.644 1.00 80.31 98 CYS A C 1
ATOM 757 O O . CYS A 1 98 ? -13.842 -6.519 21.871 1.00 80.31 98 CYS A O 1
ATOM 759 N N . VAL A 1 99 ? -15.987 -6.084 22.367 1.00 75.31 99 VAL A N 1
ATOM 760 C CA . VAL A 1 99 ? -16.266 -5.229 21.208 1.00 75.31 99 VAL A CA 1
ATOM 761 C C . VAL A 1 99 ? -17.011 -3.993 21.698 1.00 75.31 99 VAL A C 1
ATOM 763 O O . VAL A 1 99 ? -18.087 -4.118 22.282 1.00 75.31 99 VAL A O 1
ATOM 766 N N . SER A 1 100 ? -16.434 -2.807 21.478 1.00 78.88 100 SER A N 1
ATOM 767 C CA . SER A 1 100 ? -17.010 -1.511 21.881 1.00 78.88 100 SER A CA 1
ATOM 768 C C . SER A 1 100 ? -17.416 -1.446 23.366 1.00 78.88 100 SER A C 1
ATOM 770 O O . SER A 1 100 ? -18.496 -0.971 23.705 1.00 78.88 100 SER A O 1
ATOM 772 N N . GLY A 1 101 ? -16.565 -1.970 24.253 1.00 84.38 101 GLY A N 1
ATOM 773 C CA . GLY A 1 101 ? -16.795 -1.987 25.699 1.00 84.38 101 GLY A CA 1
ATOM 774 C C . GLY A 1 101 ? -17.780 -3.047 26.196 1.00 84.38 101 GLY A C 1
ATOM 775 O O . GLY A 1 101 ? -18.208 -2.975 27.347 1.00 84.38 101 GLY A O 1
ATOM 776 N N . GLU A 1 102 ? -18.155 -4.026 25.374 1.00 92.06 102 GLU A N 1
ATOM 777 C CA . GLU A 1 102 ? -19.041 -5.124 25.770 1.00 92.06 102 GLU A CA 1
ATOM 778 C C . GLU A 1 102 ? -18.398 -6.477 25.462 1.00 92.06 102 GLU A C 1
ATOM 780 O O . GLU A 1 102 ? -17.971 -6.724 24.333 1.00 92.06 102 GLU A O 1
ATOM 785 N N . CYS A 1 103 ? -18.395 -7.398 26.428 1.00 87.00 103 CYS A N 1
ATOM 786 C CA . CYS A 1 103 ? -18.029 -8.780 26.140 1.00 87.00 103 CYS A CA 1
ATOM 787 C C . CYS A 1 103 ? -19.146 -9.452 25.352 1.00 87.00 103 CYS A C 1
ATOM 789 O O . CYS A 1 103 ? -20.264 -9.647 25.842 1.00 87.00 103 CYS A O 1
ATOM 791 N N . ARG A 1 104 ? -18.834 -9.839 24.122 1.00 82.44 104 ARG A N 1
ATOM 792 C CA . ARG A 1 104 ? -19.743 -10.586 23.265 1.00 82.44 104 ARG A CA 1
ATOM 793 C C . ARG A 1 104 ? -19.204 -11.986 23.102 1.00 82.44 104 ARG A C 1
ATOM 795 O O . ARG A 1 104 ? -18.052 -12.182 22.715 1.00 82.44 104 ARG A O 1
ATOM 802 N N . ALA A 1 105 ? -20.050 -12.971 23.411 1.00 71.62 105 ALA A N 1
ATOM 803 C CA . ALA A 1 105 ? -19.766 -14.338 23.006 1.00 71.62 105 ALA A CA 1
ATOM 804 C C . ALA A 1 105 ? -19.408 -14.320 21.516 1.00 71.62 105 ALA A C 1
ATOM 806 O O . ALA A 1 105 ? -20.126 -13.636 20.774 1.00 71.62 105 ALA A O 1
ATOM 807 N N . PRO A 1 106 ? -18.348 -15.027 21.076 1.00 61.25 106 PRO A N 1
ATOM 808 C CA . PRO A 1 106 ? -18.156 -15.248 19.655 1.00 61.25 106 PRO A CA 1
ATOM 809 C C . PRO A 1 106 ? -19.486 -15.785 19.139 1.00 61.25 106 PRO A C 1
ATOM 811 O O . PRO A 1 106 ? -20.002 -16.789 19.650 1.00 61.25 106 PRO A O 1
ATOM 814 N N . ALA A 1 107 ? -20.120 -15.036 18.235 1.00 57.97 107 ALA A N 1
ATOM 815 C CA . ALA A 1 107 ? -21.328 -15.514 17.592 1.00 57.97 107 ALA A CA 1
ATOM 816 C C . ALA A 1 107 ? -20.969 -16.888 17.020 1.00 57.97 107 ALA A C 1
ATOM 818 O O . ALA A 1 107 ? -19.887 -17.033 16.456 1.00 57.97 107 ALA A O 1
ATOM 819 N N . ALA A 1 108 ? -21.792 -17.915 17.268 1.00 57.91 108 ALA A N 1
ATOM 820 C CA . ALA A 1 108 ? -21.498 -19.271 16.805 1.00 57.91 108 ALA A CA 1
ATOM 821 C C . ALA A 1 108 ? -21.110 -19.192 15.327 1.00 57.91 108 ALA A C 1
ATOM 823 O O . ALA A 1 108 ? -21.987 -18.833 14.549 1.00 57.91 108 ALA A O 1
ATOM 824 N N . ALA A 1 109 ? -19.825 -19.437 15.014 1.00 60.44 109 ALA A N 1
ATOM 825 C CA . ALA A 1 109 ? -19.132 -18.946 13.817 1.00 60.44 109 ALA A CA 1
ATOM 826 C C . ALA A 1 109 ? -20.097 -18.676 12.654 1.00 60.44 109 ALA A C 1
ATOM 828 O O . ALA A 1 109 ? -20.429 -19.586 11.889 1.00 60.44 109 ALA A O 1
ATOM 829 N N . GLU A 1 110 ? -20.596 -17.436 12.553 1.00 76.75 110 GLU A N 1
ATOM 830 C CA . GLU A 1 110 ? -21.609 -17.083 11.543 1.00 76.75 110 GLU A CA 1
ATOM 831 C C . GLU A 1 110 ? -21.045 -17.265 10.133 1.00 76.75 110 GLU A C 1
ATOM 833 O O . GLU A 1 110 ? -21.780 -17.444 9.161 1.00 76.75 110 GLU A O 1
ATOM 838 N N . CYS A 1 111 ? -19.718 -17.257 10.041 1.00 82.44 111 CYS A N 1
ATOM 839 C CA . CYS A 1 111 ? -18.961 -17.418 8.822 1.00 82.44 111 CYS A CA 1
ATOM 840 C C . CYS A 1 111 ? -19.126 -18.792 8.166 1.00 82.44 111 CYS A C 1
ATOM 842 O O . CYS A 1 111 ? -19.024 -18.876 6.945 1.00 82.44 111 CYS A O 1
ATOM 844 N N . GLY A 1 112 ? -19.435 -19.858 8.916 1.00 85.38 112 GLY A N 1
ATOM 845 C CA . GLY A 1 112 ? -19.583 -21.199 8.346 1.00 85.38 112 GLY A CA 1
ATOM 846 C C . GLY A 1 112 ? -18.343 -21.632 7.551 1.00 85.38 112 GLY A C 1
ATOM 847 O O . GLY A 1 112 ? -17.291 -21.870 8.130 1.00 85.38 112 GLY A O 1
ATOM 848 N N . ASP A 1 113 ? -18.477 -21.749 6.228 1.00 83.25 113 ASP A N 1
ATOM 849 C CA . ASP A 1 113 ? -17.411 -22.102 5.277 1.00 83.25 113 ASP A CA 1
ATOM 850 C C . ASP A 1 113 ? -16.821 -20.889 4.522 1.00 83.25 113 ASP A C 1
ATOM 852 O O . ASP A 1 113 ? -16.115 -21.052 3.524 1.00 83.25 113 ASP A O 1
ATOM 856 N N . VAL A 1 114 ? -17.138 -19.667 4.954 1.00 87.00 114 VAL A N 1
ATOM 857 C CA . VAL A 1 114 ? -16.583 -18.418 4.418 1.00 87.00 114 VAL A CA 1
ATOM 858 C C . VAL A 1 114 ? -15.319 -18.069 5.202 1.00 87.00 114 VAL A C 1
ATOM 860 O O . VAL A 1 114 ? -15.386 -17.806 6.398 1.00 87.00 114 VAL A O 1
ATOM 863 N N . SER A 1 115 ? -14.169 -18.059 4.528 1.00 84.69 115 SER A N 1
ATOM 864 C CA . SER A 1 115 ? -12.887 -17.653 5.117 1.00 84.69 115 SER A CA 1
ATOM 865 C C . SER A 1 115 ? -12.783 -16.131 5.283 1.00 84.69 115 SER A C 1
ATOM 867 O O . SER A 1 115 ? -13.615 -15.380 4.763 1.00 84.69 115 SER A O 1
ATOM 869 N N . ALA A 1 116 ? -11.727 -15.665 5.958 1.00 83.19 116 ALA A N 1
ATOM 870 C CA . ALA A 1 116 ? -11.398 -14.240 6.073 1.00 83.19 116 ALA A CA 1
ATOM 871 C C . ALA A 1 116 ? -11.222 -13.543 4.711 1.00 83.19 116 ALA A C 1
ATOM 873 O O . ALA A 1 116 ? -11.597 -12.386 4.540 1.00 83.19 116 ALA A O 1
ATOM 874 N N . PHE A 1 117 ? -10.722 -14.277 3.714 1.00 83.88 117 PHE A N 1
ATOM 875 C CA . PHE A 1 117 ? -10.626 -13.808 2.332 1.00 83.88 117 PHE A CA 1
ATOM 876 C C . PHE A 1 117 ? -11.991 -13.611 1.664 1.00 83.88 117 PHE A C 1
ATOM 878 O O . PHE A 1 117 ? -12.130 -12.820 0.736 1.00 83.88 117 PHE A O 1
ATOM 885 N N . GLY A 1 118 ? -13.010 -14.335 2.124 1.00 89.62 118 GLY A N 1
ATOM 886 C CA . GLY A 1 118 ? -14.341 -14.319 1.547 1.00 89.62 118 GLY A CA 1
ATOM 887 C C . GLY A 1 118 ? -14.454 -15.053 0.209 1.00 89.62 118 GLY A C 1
ATOM 888 O O . GLY A 1 118 ? -13.526 -15.684 -0.295 1.00 89.62 118 GLY A O 1
ATOM 889 N N . ARG A 1 119 ? -15.650 -14.998 -0.377 1.00 91.69 119 ARG A N 1
ATOM 890 C CA . ARG A 1 119 ? -15.962 -15.558 -1.695 1.00 91.69 119 ARG A CA 1
ATOM 891 C C . ARG A 1 119 ? -17.143 -14.847 -2.343 1.00 91.69 119 ARG A C 1
ATOM 893 O O . ARG A 1 119 ? -17.994 -14.272 -1.666 1.00 91.69 119 ARG A O 1
ATOM 900 N N . CYS A 1 120 ? -17.248 -14.967 -3.660 1.00 92.50 120 CYS A N 1
ATOM 901 C CA . CYS A 1 120 ? -18.452 -14.595 -4.392 1.00 92.50 120 CYS A CA 1
ATOM 902 C C . CYS A 1 120 ? -19.418 -15.778 -4.491 1.00 92.50 120 CYS A C 1
ATOM 904 O O . CYS A 1 120 ? -19.087 -16.817 -5.064 1.00 92.50 120 CYS A O 1
ATOM 906 N N . GLU A 1 121 ? -20.645 -15.599 -4.009 1.00 94.25 121 GLU A N 1
ATOM 907 C CA . GLU A 1 121 ? -21.759 -16.509 -4.262 1.00 94.25 121 GLU A CA 1
ATOM 908 C C . GLU A 1 121 ? -22.742 -15.841 -5.231 1.00 94.25 121 GLU A C 1
ATOM 910 O O . GLU A 1 121 ? -23.624 -15.071 -4.846 1.00 94.25 121 GLU A O 1
ATOM 915 N N . ARG A 1 122 ? -22.576 -16.123 -6.530 1.00 92.88 122 ARG A N 1
ATOM 916 C CA . ARG A 1 122 ? -23.214 -15.353 -7.615 1.00 92.88 122 ARG A CA 1
ATOM 917 C C . ARG A 1 122 ? -22.801 -13.875 -7.523 1.00 92.88 122 ARG A C 1
ATOM 919 O O . ARG A 1 122 ? -21.614 -13.594 -7.584 1.00 92.88 122 ARG A O 1
ATOM 926 N N . ASP A 1 123 ? -23.760 -12.962 -7.373 1.00 95.50 123 ASP A N 1
ATOM 927 C CA . ASP A 1 123 ? -23.527 -11.522 -7.217 1.00 95.50 123 ASP A CA 1
ATOM 928 C C . ASP A 1 123 ? -23.516 -11.077 -5.744 1.00 95.50 123 ASP A C 1
ATOM 930 O O . ASP A 1 123 ? -23.631 -9.886 -5.470 1.00 95.50 123 ASP A O 1
ATOM 934 N N . VAL A 1 124 ? -23.400 -12.009 -4.795 1.00 96.25 124 VAL A N 1
ATOM 935 C CA . VAL A 1 124 ? -23.275 -11.694 -3.367 1.00 96.25 124 VAL A CA 1
ATOM 936 C C . VAL A 1 124 ? -21.825 -11.887 -2.938 1.00 96.25 124 VAL A C 1
ATOM 938 O O . VAL A 1 124 ? -21.300 -13.000 -3.011 1.00 96.25 124 VAL A O 1
ATOM 941 N N . ALA A 1 125 ? -21.180 -10.812 -2.493 1.00 95.50 125 ALA A N 1
ATOM 942 C CA . ALA A 1 125 ? -19.888 -10.883 -1.821 1.00 95.50 125 ALA A CA 1
ATOM 943 C C . ALA A 1 125 ? -20.112 -11.330 -0.377 1.00 95.50 125 ALA A C 1
ATOM 945 O O . ALA A 1 125 ? -20.877 -10.695 0.347 1.00 95.50 125 ALA A O 1
ATOM 946 N N . ARG A 1 126 ? -19.472 -12.427 0.029 1.00 94.62 126 ARG A N 1
ATOM 947 C CA . ARG A 1 126 ? -19.530 -12.958 1.394 1.00 94.62 126 ARG A CA 1
ATOM 948 C C . ARG A 1 126 ? -18.125 -12.917 1.974 1.00 94.62 126 ARG A C 1
ATOM 950 O O . ARG A 1 126 ? -17.235 -13.531 1.396 1.00 94.62 126 ARG A O 1
ATOM 957 N N . THR A 1 127 ? -17.917 -12.213 3.079 1.00 91.38 127 THR A N 1
ATOM 958 C CA . THR A 1 127 ? -16.623 -12.163 3.779 1.00 91.38 127 THR A CA 1
ATOM 959 C C . THR A 1 127 ? -16.809 -12.435 5.266 1.00 91.38 127 THR A C 1
ATOM 961 O O . THR A 1 127 ? -17.854 -12.099 5.824 1.00 91.38 127 THR A O 1
ATOM 964 N N . CYS A 1 128 ? -15.827 -13.080 5.892 1.00 89.25 128 CYS A N 1
ATOM 965 C CA . CYS A 1 128 ? -15.789 -13.278 7.333 1.00 89.25 128 CYS A CA 1
ATOM 966 C C . CYS A 1 128 ? -14.827 -12.260 7.947 1.00 89.25 128 CYS A C 1
ATOM 968 O O . CYS A 1 128 ? -13.614 -12.419 7.859 1.00 89.25 128 CYS A O 1
ATOM 970 N N . LEU A 1 129 ? -15.355 -11.209 8.564 1.00 87.38 129 LEU A N 1
ATOM 971 C CA . LEU A 1 129 ? -14.538 -10.235 9.281 1.00 87.38 129 LEU A CA 1
ATOM 972 C C . LEU A 1 129 ? -14.680 -10.501 10.768 1.00 87.38 129 LEU A C 1
ATOM 974 O O . LEU A 1 129 ? -15.736 -10.222 11.330 1.00 87.38 129 LEU A O 1
ATOM 978 N N . VAL A 1 130 ? -13.625 -11.024 11.394 1.00 85.62 130 VAL A N 1
ATOM 979 C CA . VAL A 1 130 ? -13.586 -11.242 12.847 1.00 85.62 130 VAL A CA 1
ATOM 980 C C . VAL A 1 130 ? -14.813 -12.039 13.327 1.00 85.62 130 VAL A C 1
ATOM 982 O O . VAL A 1 130 ? -15.663 -11.536 14.060 1.00 85.62 130 VAL A O 1
ATOM 985 N N . ASP A 1 131 ? -14.960 -13.265 12.820 1.00 82.06 131 ASP A N 1
ATOM 986 C CA . ASP A 1 131 ? -16.078 -14.184 13.111 1.00 82.06 131 ASP A CA 1
ATOM 987 C C . ASP A 1 131 ? -17.483 -13.700 12.704 1.00 82.06 131 ASP A C 1
ATOM 989 O O . ASP A 1 131 ? -18.482 -14.379 12.968 1.00 82.06 131 ASP A O 1
ATOM 993 N N . ARG A 1 132 ? -17.586 -12.554 12.021 1.00 84.38 132 ARG A N 1
ATOM 994 C CA . ARG A 1 132 ? -18.846 -12.006 11.522 1.00 84.38 132 ARG A CA 1
ATOM 995 C C . ARG A 1 132 ? -18.958 -12.177 10.016 1.00 84.38 132 ARG A C 1
ATOM 997 O O . ARG A 1 132 ? -18.144 -11.658 9.252 1.00 84.38 132 ARG A O 1
ATOM 1004 N N . LEU A 1 133 ? -20.028 -12.838 9.583 1.00 89.44 133 LEU A N 1
ATOM 1005 C CA . LEU A 1 133 ? -20.360 -12.924 8.168 1.00 89.44 133 LEU A CA 1
ATOM 1006 C C . LEU A 1 133 ? -20.936 -11.585 7.686 1.00 89.44 133 LEU A C 1
ATOM 1008 O O . LEU A 1 133 ? -21.986 -11.135 8.147 1.00 89.44 133 LEU A O 1
ATOM 1012 N N . ILE A 1 134 ? -20.266 -10.970 6.720 1.00 90.69 134 ILE A N 1
ATOM 1013 C CA . ILE A 1 134 ? -20.744 -9.794 5.998 1.00 90.69 134 ILE A CA 1
ATOM 1014 C C . ILE A 1 134 ? -21.173 -10.228 4.600 1.00 90.69 134 ILE A C 1
ATOM 1016 O O . ILE A 1 134 ? -20.403 -10.849 3.866 1.00 90.69 134 ILE A O 1
ATOM 1020 N N . GLU A 1 135 ? -22.405 -9.881 4.227 1.00 95.00 135 GLU A N 1
ATOM 1021 C CA . GLU A 1 135 ? -22.971 -10.165 2.909 1.00 95.00 135 GLU A CA 1
ATOM 1022 C C . GLU A 1 135 ? -23.329 -8.863 2.192 1.00 95.00 135 GLU A C 1
ATOM 1024 O O . GLU A 1 135 ? -24.091 -8.042 2.706 1.00 95.00 135 GLU A O 1
ATOM 1029 N N . VAL A 1 136 ? -22.808 -8.688 0.978 1.00 95.62 136 VAL A N 1
ATOM 1030 C CA . VAL A 1 136 ? -23.102 -7.533 0.127 1.00 95.62 136 VAL A CA 1
ATOM 1031 C C . VAL A 1 136 ? -23.718 -8.009 -1.181 1.00 95.62 136 VAL A C 1
ATOM 1033 O O . VAL A 1 136 ? -23.073 -8.691 -1.974 1.00 95.62 136 VAL A O 1
ATOM 1036 N N . ASP A 1 137 ? -24.969 -7.618 -1.435 1.00 96.75 137 ASP A N 1
ATOM 1037 C CA . ASP A 1 137 ? -25.630 -7.834 -2.725 1.00 96.75 137 ASP A CA 1
ATOM 1038 C C . ASP A 1 137 ? -25.094 -6.828 -3.759 1.00 96.75 137 ASP A C 1
ATOM 1040 O O . ASP A 1 137 ? -25.577 -5.695 -3.881 1.00 96.75 137 ASP A O 1
ATOM 1044 N N . CYS A 1 138 ? -24.075 -7.239 -4.517 1.00 95.88 138 CYS A N 1
ATOM 1045 C CA . CYS A 1 138 ? -23.483 -6.413 -5.564 1.00 95.88 138 CYS A CA 1
ATOM 1046 C C . CYS A 1 138 ? -24.499 -6.100 -6.667 1.00 95.88 138 CYS A C 1
ATOM 1048 O O . CYS A 1 138 ? -24.478 -5.005 -7.233 1.00 95.88 138 CYS A O 1
ATOM 1050 N N . ARG A 1 139 ? -25.441 -7.008 -6.943 1.00 96.25 139 ARG A N 1
ATOM 1051 C CA . ARG A 1 139 ? -26.468 -6.795 -7.967 1.00 96.25 139 ARG A CA 1
ATOM 1052 C C . ARG A 1 139 ? -27.436 -5.688 -7.576 1.00 96.25 139 ARG A C 1
ATOM 1054 O O . ARG A 1 139 ? -27.815 -4.894 -8.440 1.00 96.25 139 ARG A O 1
ATOM 1061 N N . ALA A 1 140 ? -27.799 -5.587 -6.299 1.00 96.44 140 ALA A N 1
ATOM 1062 C CA . ALA A 1 140 ? -28.586 -4.465 -5.785 1.00 96.44 140 ALA A CA 1
ATOM 1063 C C . ALA A 1 140 ? -27.870 -3.114 -5.981 1.00 96.44 140 ALA A C 1
ATOM 1065 O O . ALA A 1 140 ? -28.532 -2.092 -6.166 1.00 96.44 140 ALA A O 1
ATOM 1066 N N . ARG A 1 141 ? -26.530 -3.119 -6.030 1.00 94.25 141 ARG A N 1
ATOM 1067 C CA . ARG A 1 141 ? -25.679 -1.956 -6.341 1.00 94.25 141 ARG A CA 1
ATOM 1068 C C . ARG A 1 141 ? -25.419 -1.764 -7.851 1.00 94.25 141 ARG A C 1
ATOM 1070 O O . ARG A 1 141 ? -24.637 -0.899 -8.229 1.00 94.25 141 ARG A O 1
ATOM 1077 N N . GLY A 1 142 ? -26.055 -2.546 -8.732 1.00 94.88 142 GLY A N 1
ATOM 1078 C CA . GLY A 1 142 ? -25.817 -2.495 -10.184 1.00 94.88 142 GLY A CA 1
ATOM 1079 C C . GLY A 1 142 ? -24.452 -3.052 -10.614 1.00 94.88 142 GLY A C 1
ATOM 1080 O O . GLY A 1 142 ? -23.982 -2.766 -11.716 1.00 94.88 142 GLY A O 1
ATOM 1081 N N . ALA A 1 143 ? -23.822 -3.835 -9.743 1.00 95.12 143 ALA A N 1
ATOM 1082 C CA . ALA A 1 143 ? -22.516 -4.452 -9.908 1.00 95.12 143 ALA A CA 1
ATOM 1083 C C . ALA A 1 143 ? -22.631 -5.986 -9.993 1.00 95.12 143 ALA A C 1
ATOM 1085 O O . ALA A 1 143 ? -23.704 -6.562 -9.808 1.00 95.12 143 ALA A O 1
ATOM 1086 N N . ARG A 1 144 ? -21.510 -6.650 -10.272 1.00 93.88 144 ARG A N 1
ATOM 1087 C CA . ARG A 1 144 ? -21.330 -8.099 -10.106 1.00 93.88 144 ARG A CA 1
ATOM 1088 C C . ARG A 1 144 ? -20.289 -8.355 -9.024 1.00 93.88 144 ARG A C 1
ATOM 1090 O O . ARG A 1 144 ? -19.392 -7.531 -8.838 1.00 93.88 144 ARG A O 1
ATOM 1097 N N . CYS A 1 145 ? -20.388 -9.492 -8.346 1.00 93.81 145 CYS A N 1
ATOM 1098 C CA . CYS A 1 145 ? -19.319 -9.916 -7.447 1.00 93.81 145 CYS A CA 1
ATOM 1099 C C . CYS A 1 145 ? -18.170 -10.512 -8.268 1.00 93.81 145 CYS A C 1
ATOM 1101 O O . CYS A 1 145 ? -18.394 -11.364 -9.134 1.00 93.81 145 CYS A O 1
ATOM 1103 N N . VAL A 1 146 ? -16.943 -10.069 -8.008 1.00 91.06 146 VAL A N 1
ATOM 1104 C CA . VAL A 1 146 ? -15.720 -10.654 -8.571 1.00 91.06 146 VAL A CA 1
ATOM 1105 C C . VAL A 1 146 ? -14.742 -11.000 -7.461 1.00 91.06 146 VAL A C 1
ATOM 1107 O O . VAL A 1 146 ? -14.640 -10.260 -6.491 1.00 91.06 146 VAL A O 1
ATOM 1110 N N . MET A 1 147 ? -14.015 -12.106 -7.615 1.00 86.56 147 MET A N 1
ATOM 1111 C CA . MET A 1 147 ? -12.863 -12.393 -6.761 1.00 86.56 147 MET A CA 1
ATOM 1112 C C . MET A 1 147 ? -11.650 -11.634 -7.290 1.00 86.56 147 MET A C 1
ATOM 1114 O O . MET A 1 147 ? -11.329 -11.759 -8.477 1.00 86.56 147 MET A O 1
ATOM 1118 N N . GLY A 1 148 ? -11.001 -10.864 -6.424 1.00 80.81 148 GLY A N 1
ATOM 1119 C CA . GLY A 1 148 ? -9.679 -10.296 -6.669 1.00 80.81 148 GLY A CA 1
ATOM 1120 C C . GLY A 1 148 ? -8.644 -10.736 -5.654 1.00 80.81 148 GLY A C 1
ATOM 1121 O O . GLY A 1 148 ? -8.928 -11.606 -4.832 1.00 80.81 148 GLY A O 1
ATOM 1122 N N . SER A 1 149 ? -7.454 -10.147 -5.746 1.00 76.19 149 SER A N 1
ATOM 1123 C CA . SER A 1 149 ? -6.305 -10.454 -4.896 1.00 76.19 149 SER A CA 1
ATOM 1124 C C . SER A 1 149 ? -6.570 -10.157 -3.432 1.00 76.19 149 SER A C 1
ATOM 1126 O O . SER A 1 149 ? -5.991 -10.839 -2.602 1.00 76.19 149 SER A O 1
ATOM 1128 N N . GLU A 1 150 ? -7.504 -9.238 -3.155 1.00 79.75 150 GLU A N 1
ATOM 1129 C CA . GLU A 1 150 ? -7.992 -8.856 -1.829 1.00 79.75 150 GLU A CA 1
ATOM 1130 C C . GLU A 1 150 ? -9.237 -9.646 -1.376 1.00 79.75 150 GLU A C 1
ATOM 1132 O O . GLU A 1 150 ? -9.758 -9.411 -0.296 1.00 79.75 150 GLU A O 1
ATOM 1137 N N . GLY A 1 151 ? -9.834 -10.514 -2.198 1.00 87.12 151 GLY A N 1
ATOM 1138 C CA . GLY A 1 151 ? -11.111 -11.188 -1.894 1.00 87.12 151 GLY A CA 1
ATOM 1139 C C . GLY A 1 151 ? -12.285 -10.698 -2.754 1.00 87.12 151 GLY A C 1
ATOM 1140 O O . GLY A 1 151 ? -12.063 -10.167 -3.847 1.00 87.12 151 GLY A O 1
ATOM 1141 N N . PRO A 1 152 ? -13.555 -10.893 -2.342 1.00 92.19 152 PRO A N 1
ATOM 1142 C CA . PRO A 1 152 ? -14.706 -10.521 -3.154 1.00 92.19 152 PRO A CA 1
ATOM 1143 C C . PRO A 1 152 ? -14.884 -8.998 -3.218 1.00 92.19 152 PRO A C 1
ATOM 1145 O O . PRO A 1 152 ? -14.680 -8.292 -2.235 1.00 92.19 152 PRO A O 1
ATOM 1148 N N . MET A 1 153 ? -15.305 -8.493 -4.376 1.00 92.38 153 MET A N 1
ATOM 1149 C CA . MET A 1 153 ? -15.503 -7.066 -4.650 1.00 92.38 153 MET A CA 1
ATOM 1150 C C . MET A 1 153 ? -16.753 -6.844 -5.501 1.00 92.38 153 MET A C 1
ATOM 1152 O O . MET A 1 153 ? -17.024 -7.618 -6.426 1.00 92.38 153 MET A O 1
ATOM 1156 N N . CYS A 1 154 ? -17.491 -5.762 -5.248 1.00 93.88 154 CYS A N 1
ATOM 1157 C CA . CYS A 1 154 ? -18.625 -5.363 -6.074 1.00 93.88 154 CYS A CA 1
ATOM 1158 C C . CYS A 1 154 ? -18.166 -4.417 -7.184 1.00 93.88 154 CYS A C 1
ATOM 1160 O O . CYS A 1 154 ? -17.996 -3.217 -6.978 1.00 93.88 154 CYS A O 1
ATOM 1162 N N . ARG A 1 155 ? -18.018 -4.943 -8.404 1.00 90.69 155 ARG A N 1
ATOM 1163 C CA . ARG A 1 155 ? -17.572 -4.148 -9.556 1.00 90.69 155 ARG A CA 1
ATOM 1164 C C . ARG A 1 155 ? -18.669 -3.929 -10.579 1.00 90.69 155 ARG A C 1
ATOM 1166 O O . ARG A 1 155 ? -19.390 -4.851 -10.961 1.00 90.69 155 ARG A O 1
ATOM 1173 N N . ALA A 1 156 ? -18.756 -2.696 -11.072 1.00 92.88 156 ALA A N 1
ATOM 1174 C CA . ALA A 1 156 ? -19.576 -2.389 -12.233 1.00 92.88 156 ALA A CA 1
ATOM 1175 C C . ALA A 1 156 ? -19.122 -3.252 -13.429 1.00 92.88 156 ALA A C 1
ATOM 1177 O O . ALA A 1 156 ? -17.905 -3.362 -13.655 1.00 92.88 156 ALA A O 1
ATOM 1178 N N . PRO A 1 157 ? -20.063 -3.841 -14.194 1.00 91.50 157 PRO A N 1
ATOM 1179 C CA . PRO A 1 157 ? -19.732 -4.597 -15.392 1.00 91.50 157 PRO A CA 1
ATOM 1180 C C . PRO A 1 157 ? -18.909 -3.757 -16.373 1.00 91.50 157 PRO A C 1
ATOM 1182 O O . PRO A 1 157 ? -19.207 -2.584 -16.604 1.00 91.50 157 PRO A O 1
ATOM 1185 N N . SER A 1 158 ? -17.891 -4.368 -16.966 1.00 90.19 158 SER A N 1
ATOM 1186 C CA . SER A 1 158 ? -16.977 -3.739 -17.919 1.00 90.19 158 SER A CA 1
ATOM 1187 C C . SER A 1 158 ? -16.746 -4.638 -19.131 1.00 90.19 158 SER A C 1
ATOM 1189 O O . SER A 1 158 ? -16.814 -5.862 -19.043 1.00 90.19 158 SER A O 1
ATOM 1191 N N . SER A 1 159 ? -16.417 -4.047 -20.281 1.00 90.25 159 SER A N 1
ATOM 1192 C CA . SER A 1 159 ? -15.960 -4.809 -21.453 1.00 90.25 159 SER A CA 1
ATOM 1193 C C . SER A 1 159 ? -14.648 -5.557 -21.208 1.00 90.25 159 SER A C 1
ATOM 1195 O O . SER A 1 159 ? -14.355 -6.515 -21.920 1.00 90.25 159 SER A O 1
ATOM 1197 N N . ASP A 1 160 ? -13.876 -5.130 -20.209 1.00 87.44 160 ASP A N 1
ATOM 1198 C CA . ASP A 1 160 ? -12.636 -5.787 -19.799 1.00 87.44 160 ASP A CA 1
ATOM 1199 C C . ASP A 1 160 ? -12.852 -6.848 -18.726 1.00 87.44 160 ASP A C 1
ATOM 1201 O O . ASP A 1 160 ? -11.889 -7.388 -18.202 1.00 87.44 160 ASP A O 1
ATOM 1205 N N . ASP A 1 161 ? -14.092 -7.197 -18.404 1.00 88.69 161 ASP A N 1
ATOM 1206 C CA . ASP A 1 161 ? -14.379 -8.265 -17.459 1.00 88.69 161 ASP A CA 1
ATOM 1207 C C . ASP A 1 161 ? -13.784 -9.619 -17.908 1.00 88.69 161 ASP A C 1
ATOM 1209 O O . ASP A 1 161 ? -13.873 -10.027 -19.071 1.00 88.69 161 ASP A O 1
ATOM 1213 N N . CYS A 1 162 ? -13.179 -10.337 -16.964 1.00 88.88 162 CYS A N 1
ATOM 1214 C CA . CYS A 1 162 ? -12.630 -11.680 -17.140 1.00 88.88 162 CYS A CA 1
ATOM 1215 C C . CYS A 1 162 ? -13.022 -12.596 -15.974 1.00 88.88 162 CYS A C 1
ATOM 1217 O O . CYS A 1 162 ? -13.504 -12.147 -14.929 1.00 88.88 162 CYS A O 1
ATOM 1219 N N . THR A 1 163 ? -12.848 -13.902 -16.169 1.00 83.62 163 THR A N 1
ATOM 1220 C CA . THR A 1 163 ? -13.076 -14.910 -15.128 1.00 83.62 163 THR A CA 1
ATOM 1221 C C . THR A 1 163 ? -11.765 -15.161 -14.381 1.00 83.62 163 THR A C 1
ATOM 1223 O O . THR A 1 163 ? -10.772 -15.435 -15.062 1.00 83.62 163 THR A O 1
ATOM 1226 N N . PRO A 1 164 ? -11.731 -15.101 -13.035 1.00 73.56 164 PRO A N 1
ATOM 1227 C CA . PRO A 1 164 ? -10.544 -15.463 -12.258 1.00 73.56 164 PRO A CA 1
ATOM 1228 C C . PRO A 1 164 ? -9.951 -16.804 -12.714 1.00 73.56 164 PRO A C 1
ATOM 1230 O O . PRO A 1 164 ? -10.695 -17.741 -13.009 1.00 73.56 164 PRO A O 1
ATOM 1233 N N . GLY A 1 165 ? -8.625 -16.866 -12.849 1.00 73.56 165 GLY A N 1
ATOM 1234 C CA . GLY A 1 165 ? -7.916 -18.028 -13.401 1.00 73.56 165 GLY A CA 1
ATOM 1235 C C . GLY A 1 165 ? -7.905 -18.123 -14.934 1.00 73.56 165 GLY A C 1
ATOM 1236 O O . GLY A 1 165 ? -7.363 -19.081 -15.482 1.00 73.56 165 GLY A O 1
ATOM 1237 N N . SER A 1 166 ? -8.474 -17.150 -15.661 1.00 83.06 166 SER A N 1
ATOM 1238 C CA . SER A 1 166 ? -8.295 -17.081 -17.120 1.00 83.06 166 SER A CA 1
ATOM 1239 C C . SER A 1 166 ? -6.801 -16.958 -17.447 1.00 83.06 166 SER A C 1
ATOM 1241 O O . SER A 1 166 ? -6.164 -16.032 -16.942 1.00 83.06 166 SER A O 1
ATOM 1243 N N . PRO A 1 167 ? -6.237 -17.830 -18.307 1.00 83.50 167 PRO A N 1
ATOM 1244 C CA . PRO A 1 167 ? -4.809 -17.808 -18.586 1.00 83.50 167 PRO A CA 1
ATOM 1245 C C . PRO A 1 167 ? -4.423 -16.502 -19.290 1.00 83.50 167 PRO A C 1
ATOM 1247 O O . PRO A 1 167 ? -5.174 -16.025 -20.158 1.00 83.50 167 PRO A O 1
ATOM 1250 N N . PRO A 1 168 ? -3.259 -15.921 -18.960 1.00 86.19 168 PRO A N 1
ATOM 1251 C CA . PRO A 1 168 ? -2.794 -14.722 -19.628 1.00 86.19 168 PRO A CA 1
ATOM 1252 C C . PRO A 1 168 ? -2.470 -15.016 -21.099 1.00 86.19 168 PRO A C 1
ATOM 1254 O O . PRO A 1 168 ? -2.166 -16.149 -21.492 1.00 86.19 168 PRO A O 1
ATOM 1257 N N . ARG A 1 169 ? -2.557 -13.984 -21.941 1.00 92.44 169 ARG A N 1
ATOM 1258 C CA . ARG A 1 169 ? -2.387 -14.083 -23.399 1.00 92.44 169 ARG A CA 1
ATOM 1259 C C . ARG A 1 169 ? -1.670 -12.868 -23.970 1.00 92.44 169 ARG A C 1
ATOM 1261 O O . ARG A 1 169 ? -1.973 -11.742 -23.593 1.00 92.44 169 ARG A O 1
ATOM 1268 N N . CYS A 1 170 ? -0.799 -13.087 -24.949 1.00 92.69 170 CYS A N 1
ATOM 1269 C CA . CYS A 1 170 ? -0.194 -11.993 -25.704 1.00 92.69 170 CYS A CA 1
ATOM 1270 C C . CYS A 1 170 ? -1.151 -11.455 -26.774 1.00 92.69 170 CYS A C 1
ATOM 1272 O O . CYS A 1 170 ? -1.744 -12.215 -27.544 1.00 92.69 170 CYS A O 1
ATOM 1274 N N . GLN A 1 171 ? -1.276 -10.133 -26.841 1.00 93.50 171 GLN A N 1
ATOM 1275 C CA . GLN A 1 171 ? -1.880 -9.379 -27.937 1.00 93.50 171 GLN A CA 1
ATOM 1276 C C . GLN A 1 171 ? -0.802 -8.454 -28.514 1.00 93.50 171 GLN A C 1
ATOM 1278 O O . GLN A 1 171 ? -0.614 -7.335 -28.046 1.00 93.50 171 GLN A O 1
ATOM 1283 N N . GLY A 1 172 ? -0.041 -8.949 -29.494 1.00 92.00 172 GLY A N 1
ATOM 1284 C CA . GLY A 1 172 ? 1.192 -8.278 -29.919 1.00 92.00 172 GLY A CA 1
ATOM 1285 C C . GLY A 1 172 ? 2.224 -8.283 -28.787 1.00 92.00 172 GLY A C 1
ATOM 1286 O O . GLY A 1 172 ? 2.463 -9.335 -28.201 1.00 92.00 172 GLY A O 1
ATOM 1287 N N . GLN A 1 173 ? 2.783 -7.113 -28.457 1.00 87.06 173 GLN A N 1
ATOM 1288 C CA . GLN A 1 173 ? 3.714 -6.926 -27.330 1.00 87.06 173 GLN A CA 1
ATOM 1289 C C . GLN A 1 173 ? 3.020 -6.641 -25.990 1.00 87.06 173 GLN A C 1
ATOM 1291 O O . GLN A 1 173 ? 3.673 -6.316 -25.002 1.00 87.06 173 GLN A O 1
ATOM 1296 N N . THR A 1 174 ? 1.695 -6.756 -25.936 1.00 83.31 174 THR A N 1
ATOM 1297 C CA . THR A 1 174 ? 0.923 -6.545 -24.713 1.00 83.31 174 THR A CA 1
ATOM 1298 C C . THR A 1 174 ? 0.509 -7.880 -24.110 1.00 83.31 174 THR A C 1
ATOM 1300 O O . THR A 1 174 ? -0.263 -8.630 -24.712 1.00 83.31 174 THR A O 1
ATOM 1303 N N . LEU A 1 175 ? 0.974 -8.166 -22.900 1.00 85.88 175 LEU A N 1
ATOM 1304 C CA . LEU A 1 175 ? 0.474 -9.255 -22.079 1.00 85.88 175 LEU A CA 1
ATOM 1305 C C . LEU A 1 175 ? -0.878 -8.853 -21.489 1.00 85.88 175 LEU A C 1
ATOM 1307 O O . LEU A 1 175 ? -0.988 -7.856 -20.784 1.00 85.88 175 LEU A O 1
ATOM 1311 N N . ARG A 1 176 ? -1.925 -9.627 -21.766 1.00 88.88 176 ARG A N 1
ATOM 1312 C CA . ARG A 1 176 ? -3.209 -9.491 -21.079 1.00 88.88 176 ARG A CA 1
ATOM 1313 C C . ARG A 1 176 ? -3.333 -10.560 -20.017 1.00 88.88 176 ARG A C 1
ATOM 1315 O O . ARG A 1 176 ? -3.362 -11.737 -20.368 1.00 88.88 176 ARG A O 1
ATOM 1322 N N . SER A 1 177 ? -3.459 -10.147 -18.763 1.00 82.88 177 SER A N 1
ATOM 1323 C CA . SER A 1 177 ? -3.701 -11.035 -17.624 1.00 82.88 177 SER A CA 1
ATOM 1324 C C . SER A 1 177 ? -5.034 -10.703 -16.965 1.00 82.88 177 SER A C 1
ATOM 1326 O O . SER A 1 177 ? -5.484 -9.557 -17.011 1.00 82.88 177 SER A O 1
ATOM 1328 N N . CYS A 1 178 ? -5.695 -11.712 -16.407 1.00 81.81 178 CYS A N 1
ATOM 1329 C CA . CYS A 1 178 ? -6.918 -11.515 -15.646 1.00 81.81 178 CYS A CA 1
ATOM 1330 C C . CYS A 1 178 ? -6.554 -11.239 -14.188 1.00 81.81 178 CYS A C 1
ATOM 1332 O O . CYS A 1 178 ? -6.177 -12.158 -13.469 1.00 81.81 178 CYS A O 1
ATOM 1334 N N . VAL A 1 179 ? -6.680 -9.984 -13.771 1.00 77.88 179 VAL A N 1
ATOM 1335 C CA . VAL A 1 179 ? -6.396 -9.524 -12.410 1.00 77.88 179 VAL A CA 1
ATOM 1336 C C . VAL A 1 179 ? -7.686 -8.927 -11.863 1.00 77.88 179 VAL A C 1
ATOM 1338 O O . VAL A 1 179 ? -8.302 -8.072 -12.504 1.00 77.88 179 VAL A O 1
ATOM 1341 N N . ASP A 1 180 ? -8.152 -9.410 -10.715 1.00 79.25 180 ASP A N 1
ATOM 1342 C CA . ASP A 1 180 ? -9.363 -8.900 -10.056 1.00 79.25 180 ASP A CA 1
ATOM 1343 C C . ASP A 1 180 ? -10.628 -8.917 -10.915 1.00 79.25 180 ASP A C 1
ATOM 1345 O O . ASP A 1 180 ? -11.424 -7.967 -10.952 1.00 79.25 180 ASP A O 1
ATOM 1349 N N . GLY A 1 181 ? -10.779 -9.992 -11.689 1.00 80.88 181 GLY A N 1
ATOM 1350 C CA . GLY A 1 181 ? -11.893 -10.153 -12.614 1.00 80.88 181 GLY A CA 1
ATOM 1351 C C . GLY A 1 181 ? -11.901 -9.138 -13.760 1.00 80.88 181 GLY A C 1
ATOM 1352 O O . GLY A 1 181 ? -12.929 -9.031 -14.435 1.00 80.88 181 GLY A O 1
ATOM 1353 N N . ARG A 1 182 ? -10.794 -8.421 -14.008 1.00 84.00 182 ARG A N 1
ATOM 1354 C CA . ARG A 1 182 ? -10.590 -7.558 -15.178 1.00 84.00 182 ARG A CA 1
ATOM 1355 C C . ARG A 1 182 ? -9.312 -7.903 -15.936 1.00 84.00 182 ARG A C 1
ATOM 1357 O O . ARG A 1 182 ? -8.278 -8.242 -15.373 1.00 84.00 182 ARG A O 1
ATOM 1364 N N . TRP A 1 183 ? -9.381 -7.805 -17.252 1.00 86.50 183 TRP A N 1
ATOM 1365 C CA . TRP A 1 183 ? -8.222 -7.895 -18.111 1.00 86.50 183 TRP A CA 1
ATOM 1366 C C . TRP A 1 183 ? -7.372 -6.648 -17.926 1.00 86.50 183 TRP A C 1
ATOM 1368 O O . TRP A 1 183 ? -7.734 -5.573 -18.402 1.00 86.50 183 TRP A O 1
ATOM 1378 N N . GLN A 1 184 ? -6.214 -6.821 -17.311 1.00 81.88 184 GLN A N 1
ATOM 1379 C CA . GLN A 1 184 ? -5.164 -5.821 -17.327 1.00 81.88 184 GLN A CA 1
ATOM 1380 C C . GLN A 1 184 ? -4.270 -6.043 -18.541 1.00 81.88 184 GLN A C 1
ATOM 1382 O O . GLN A 1 184 ? -4.074 -7.174 -18.991 1.00 81.88 184 GLN A O 1
ATOM 1387 N N . ALA A 1 185 ? -3.785 -4.945 -19.107 1.00 82.81 185 ALA A N 1
ATOM 1388 C CA . ALA A 1 185 ? -2.890 -4.931 -20.249 1.00 82.81 185 ALA A CA 1
ATOM 1389 C C . ALA A 1 185 ? -1.527 -4.418 -19.785 1.00 82.81 185 ALA A C 1
ATOM 1391 O O . ALA A 1 185 ? -1.416 -3.292 -19.312 1.00 82.81 185 ALA A O 1
ATOM 1392 N N . PHE A 1 186 ? -0.503 -5.245 -19.942 1.00 76.25 186 PHE A N 1
ATOM 1393 C CA . PHE A 1 186 ? 0.871 -4.926 -19.602 1.00 76.25 186 PHE A CA 1
ATOM 1394 C C . PHE A 1 186 ? 1.698 -4.892 -20.888 1.00 76.25 186 PHE A C 1
ATOM 1396 O O . PHE A 1 186 ? 1.830 -5.899 -21.583 1.00 76.25 186 PHE A O 1
ATOM 1403 N N . ALA A 1 187 ? 2.202 -3.719 -21.266 1.00 75.44 187 ALA A N 1
ATOM 1404 C CA . ALA A 1 187 ? 3.000 -3.558 -22.476 1.00 75.44 187 ALA A CA 1
ATOM 1405 C C . ALA A 1 187 ? 4.443 -4.007 -22.211 1.00 75.44 187 ALA A C 1
ATOM 1407 O O . ALA A 1 187 ? 5.238 -3.218 -21.710 1.00 75.44 187 ALA A O 1
ATOM 1408 N N . CYS A 1 188 ? 4.794 -5.247 -22.573 1.00 75.38 188 CYS A N 1
ATOM 1409 C CA . CYS A 1 188 ? 6.133 -5.791 -22.325 1.00 75.38 188 CYS A CA 1
ATOM 1410 C C . CYS A 1 188 ? 7.224 -4.887 -22.926 1.00 75.38 188 CYS A C 1
ATOM 1412 O O . CYS A 1 188 ? 8.242 -4.647 -22.282 1.00 75.38 188 CYS A O 1
ATOM 1414 N N . GLU A 1 189 ? 6.975 -4.309 -24.109 1.00 75.81 189 GLU A N 1
ATOM 1415 C CA . GLU A 1 189 ? 7.912 -3.400 -24.787 1.00 75.81 189 GLU A CA 1
ATOM 1416 C C . GLU A 1 189 ? 8.208 -2.115 -23.999 1.00 75.81 189 GLU A C 1
ATOM 1418 O O . GLU A 1 189 ? 9.316 -1.594 -24.080 1.00 75.81 189 GLU A O 1
ATOM 1423 N N . ALA A 1 190 ? 7.255 -1.614 -23.204 1.00 62.62 190 ALA A N 1
ATOM 1424 C CA . ALA A 1 190 ? 7.448 -0.403 -22.400 1.00 62.62 190 ALA A CA 1
ATOM 1425 C C . ALA A 1 190 ? 8.448 -0.628 -21.253 1.00 62.62 190 ALA A C 1
ATOM 1427 O O . ALA A 1 190 ? 9.077 0.306 -20.764 1.00 62.62 190 ALA A O 1
ATOM 1428 N N . THR A 1 191 ? 8.624 -1.886 -20.874 1.00 59.69 191 THR A N 1
ATOM 1429 C CA . THR A 1 191 ? 9.604 -2.371 -19.902 1.00 59.69 191 THR A CA 1
ATOM 1430 C C . THR A 1 191 ? 10.832 -3.002 -20.581 1.00 59.69 191 THR A C 1
ATOM 1432 O O . THR A 1 191 ? 11.639 -3.640 -19.918 1.00 59.69 191 THR A O 1
ATOM 1435 N N . GLY A 1 192 ? 11.011 -2.833 -21.899 1.00 65.06 192 GLY A N 1
ATOM 1436 C CA . GLY A 1 192 ? 12.157 -3.385 -22.641 1.00 65.06 192 GLY A CA 1
ATOM 1437 C C . GLY A 1 192 ? 12.076 -4.892 -22.920 1.00 65.06 192 GLY A C 1
ATOM 1438 O O . GLY A 1 192 ? 13.081 -5.523 -23.235 1.00 65.06 192 GLY A O 1
ATOM 1439 N N . GLY A 1 193 ? 10.889 -5.486 -22.791 1.00 72.31 193 GLY A N 1
ATOM 1440 C CA . GLY A 1 193 ? 10.652 -6.916 -22.970 1.00 72.31 193 GLY A CA 1
ATOM 1441 C C . GLY A 1 193 ? 9.816 -7.270 -24.191 1.00 72.31 193 GLY A C 1
ATOM 1442 O O . GLY A 1 193 ? 9.303 -6.417 -24.913 1.00 72.31 193 GLY A O 1
ATOM 1443 N N . VAL A 1 194 ? 9.643 -8.572 -24.392 1.00 79.25 194 VAL A N 1
ATOM 1444 C CA . VAL A 1 194 ? 8.838 -9.172 -25.458 1.00 79.25 194 VAL A CA 1
ATOM 1445 C C . VAL A 1 194 ? 7.755 -10.042 -24.835 1.00 79.25 194 VAL A C 1
ATOM 1447 O O . VAL A 1 194 ? 8.008 -10.790 -23.894 1.00 79.25 194 VAL A O 1
ATOM 1450 N N . CYS A 1 195 ? 6.534 -9.975 -25.360 1.00 84.75 195 CYS A N 1
ATOM 1451 C CA . CYS A 1 195 ? 5.478 -10.886 -24.923 1.00 84.75 195 CYS A CA 1
ATOM 1452 C C . CYS A 1 195 ? 5.663 -12.262 -25.577 1.00 84.75 195 CYS A C 1
ATOM 1454 O O . CYS A 1 195 ? 5.514 -12.395 -26.796 1.00 84.75 195 CYS A O 1
ATOM 1456 N N . LEU A 1 196 ? 5.950 -13.298 -24.784 1.00 86.00 196 LEU A N 1
ATOM 1457 C CA . LEU A 1 196 ? 5.969 -14.682 -25.253 1.00 86.00 196 LEU A CA 1
ATOM 1458 C C . LEU A 1 196 ? 4.582 -15.318 -25.106 1.00 86.00 196 LEU A C 1
ATOM 1460 O O . LEU A 1 196 ? 4.030 -15.343 -24.000 1.00 86.00 196 LEU A O 1
ATOM 1464 N N . PRO A 1 197 ? 3.999 -15.863 -26.190 1.00 87.50 197 PRO A N 1
ATOM 1465 C CA . PRO A 1 197 ? 2.731 -16.573 -26.103 1.00 87.50 197 PRO A CA 1
ATOM 1466 C C . PRO A 1 197 ? 2.875 -17.851 -25.265 1.00 87.50 197 PRO A C 1
ATOM 1468 O O . PRO A 1 197 ? 3.967 -18.396 -25.112 1.00 87.50 197 PRO A O 1
ATOM 1471 N N . ALA A 1 198 ? 1.749 -18.352 -24.750 1.00 85.75 198 ALA A N 1
ATOM 1472 C CA . ALA A 1 198 ? 1.719 -19.593 -23.980 1.00 85.75 198 ALA A CA 1
ATOM 1473 C C . ALA A 1 198 ? 2.315 -20.767 -24.780 1.00 85.75 198 ALA A C 1
ATOM 1475 O O . ALA A 1 198 ? 2.007 -20.943 -25.964 1.00 85.75 198 ALA A O 1
ATOM 1476 N N . ALA A 1 199 ? 3.140 -21.583 -24.121 1.00 83.88 199 ALA A N 1
ATOM 1477 C CA . ALA A 1 199 ? 3.822 -22.726 -24.721 1.00 83.88 199 ALA A CA 1
ATOM 1478 C C . ALA A 1 199 ? 3.835 -23.913 -23.744 1.00 83.88 199 ALA A C 1
ATOM 1480 O O . ALA A 1 199 ? 4.487 -23.879 -22.700 1.00 83.88 199 ALA A O 1
ATOM 1481 N N . GLY A 1 200 ? 3.109 -24.981 -24.087 1.00 84.19 200 GLY A N 1
ATOM 1482 C CA . GLY A 1 200 ? 2.947 -26.143 -23.209 1.00 84.19 200 GLY A CA 1
ATOM 1483 C C . GLY A 1 200 ? 2.188 -25.786 -21.929 1.00 84.19 200 GLY A C 1
ATOM 1484 O O . GLY A 1 200 ? 1.098 -25.226 -22.001 1.00 84.19 200 GLY A O 1
ATOM 1485 N N . ALA A 1 201 ? 2.768 -26.118 -20.773 1.00 74.44 201 ALA A N 1
ATOM 1486 C CA . ALA A 1 201 ? 2.225 -25.768 -19.458 1.00 74.44 201 ALA A CA 1
ATOM 1487 C C . ALA A 1 201 ? 2.538 -24.322 -19.034 1.00 74.44 201 ALA A C 1
ATOM 1489 O O . ALA A 1 201 ? 1.957 -23.836 -18.069 1.00 74.44 201 ALA A O 1
ATOM 1490 N N . ARG A 1 202 ? 3.438 -23.622 -19.742 1.00 72.75 202 ARG A N 1
ATOM 1491 C CA . ARG A 1 202 ? 3.821 -22.255 -19.379 1.00 72.75 202 ARG A CA 1
ATOM 1492 C C . ARG A 1 202 ? 2.823 -21.245 -19.964 1.00 72.75 202 ARG A C 1
ATOM 1494 O O . ARG A 1 202 ? 2.635 -21.237 -21.189 1.00 72.75 202 ARG A O 1
ATOM 1501 N N . PRO A 1 203 ? 2.202 -20.384 -19.139 1.00 77.94 203 PRO A N 1
ATOM 1502 C CA . PRO A 1 203 ? 1.287 -19.353 -19.614 1.00 77.94 203 PRO A CA 1
ATOM 1503 C C . PRO A 1 203 ? 2.020 -18.271 -20.430 1.00 77.94 203 PRO A C 1
ATOM 1505 O O . PRO A 1 203 ? 3.255 -18.229 -20.479 1.00 77.94 203 PRO A O 1
ATOM 1508 N N . ALA A 1 204 ? 1.256 -17.411 -21.119 1.00 84.62 204 ALA A N 1
ATOM 1509 C CA . ALA A 1 204 ? 1.844 -16.255 -21.794 1.00 84.62 204 ALA A CA 1
ATOM 1510 C C . ALA A 1 204 ? 2.444 -15.295 -20.760 1.00 84.62 204 ALA A C 1
ATOM 1512 O O . ALA A 1 204 ? 1.904 -15.165 -19.661 1.00 84.62 204 ALA A O 1
ATOM 1513 N N . ARG A 1 205 ? 3.542 -14.631 -21.113 1.00 81.69 205 ARG A N 1
ATOM 1514 C CA . ARG A 1 205 ? 4.351 -13.857 -20.163 1.00 81.69 205 ARG A CA 1
ATOM 1515 C C . ARG A 1 205 ? 5.199 -12.806 -20.856 1.00 81.69 205 ARG A C 1
ATOM 1517 O O . ARG A 1 205 ? 5.449 -12.921 -22.057 1.00 81.69 205 ARG A O 1
ATOM 1524 N N . CYS A 1 206 ? 5.644 -11.803 -20.113 1.00 73.81 206 CYS A N 1
ATOM 1525 C CA . CYS A 1 206 ? 6.676 -10.901 -20.607 1.00 73.81 206 CYS A CA 1
ATOM 1526 C C . CYS A 1 206 ? 8.051 -11.490 -20.293 1.00 73.81 206 CYS A C 1
ATOM 1528 O O . CYS A 1 206 ? 8.273 -11.980 -19.188 1.00 73.81 206 CYS A O 1
ATOM 1530 N N . VAL A 1 207 ? 8.963 -11.438 -21.260 1.00 73.06 207 VAL A N 1
ATOM 1531 C CA . VAL A 1 207 ? 10.379 -11.761 -21.049 1.00 73.06 207 VAL A CA 1
ATOM 1532 C C . VAL A 1 207 ? 11.233 -10.546 -21.335 1.00 73.06 207 VAL A C 1
ATOM 1534 O O . VAL A 1 207 ? 10.979 -9.818 -22.294 1.00 73.06 207 VAL A O 1
ATOM 1537 N N . PHE A 1 208 ? 12.253 -10.341 -20.517 1.00 63.84 208 PHE A N 1
ATOM 1538 C CA . PHE A 1 208 ? 13.142 -9.187 -20.589 1.00 63.84 208 PHE A CA 1
ATOM 1539 C C . PHE A 1 208 ? 14.569 -9.663 -20.799 1.00 63.84 208 PHE A C 1
ATOM 1541 O O . PHE A 1 208 ? 14.970 -10.673 -20.221 1.00 63.84 208 PHE A O 1
ATOM 1548 N N . ALA A 1 209 ? 15.329 -8.930 -21.612 1.00 49.62 209 ALA A N 1
ATOM 1549 C CA . ALA A 1 209 ? 16.779 -9.037 -21.591 1.00 49.62 209 ALA A CA 1
ATOM 1550 C C . ALA A 1 209 ? 17.275 -8.208 -20.403 1.00 49.62 209 ALA A C 1
ATOM 1552 O O . ALA A 1 209 ? 16.936 -7.028 -20.298 1.00 49.62 209 ALA A O 1
ATOM 1553 N N . LEU A 1 210 ? 18.030 -8.826 -19.495 1.00 47.00 210 LEU A N 1
ATOM 1554 C CA . LEU A 1 210 ? 18.604 -8.107 -18.362 1.00 47.00 210 LEU A CA 1
ATOM 1555 C C . LEU A 1 210 ? 19.526 -6.984 -18.874 1.00 47.00 210 LEU A C 1
ATOM 1557 O O . LEU A 1 210 ? 20.304 -7.223 -19.807 1.00 47.00 210 LEU A O 1
ATOM 1561 N N . PRO A 1 211 ? 19.487 -5.774 -18.287 1.00 40.84 211 PRO A N 1
ATOM 1562 C CA . PRO A 1 211 ? 20.609 -4.864 -18.423 1.00 40.84 211 PRO A CA 1
ATOM 1563 C C . PRO A 1 211 ? 21.852 -5.553 -17.849 1.00 40.84 211 PRO A C 1
ATOM 1565 O O . PRO A 1 211 ? 21.788 -6.213 -16.814 1.00 40.84 211 PRO A O 1
ATOM 1568 N N . VAL A 1 212 ? 22.978 -5.415 -18.548 1.00 37.31 212 VAL A N 1
ATOM 1569 C CA . VAL A 1 212 ? 24.280 -5.855 -18.044 1.00 37.31 212 VAL A CA 1
ATOM 1570 C C . VAL A 1 212 ? 24.558 -5.040 -16.783 1.00 37.31 212 VAL A C 1
ATOM 1572 O O . VAL A 1 212 ? 24.778 -3.831 -16.869 1.00 37.31 212 VAL A O 1
ATOM 1575 N N . VAL A 1 213 ? 24.462 -5.694 -15.625 1.00 42.06 213 VAL A N 1
ATOM 1576 C CA . VAL A 1 213 ? 24.939 -5.168 -14.341 1.00 42.06 213 VAL A CA 1
ATOM 1577 C C . VAL A 1 213 ? 26.436 -4.885 -14.494 1.00 42.06 213 VAL A C 1
ATOM 1579 O O . VAL A 1 213 ? 27.109 -5.557 -15.280 1.00 42.06 213 VAL A O 1
ATOM 1582 N N . ASP A 1 214 ? 26.929 -3.838 -13.833 1.00 41.34 214 ASP A N 1
ATOM 1583 C CA . ASP A 1 214 ? 28.337 -3.435 -13.868 1.00 41.34 214 ASP A CA 1
ATOM 1584 C C . ASP A 1 214 ? 29.259 -4.669 -13.767 1.00 41.34 214 ASP A C 1
ATOM 1586 O O . ASP A 1 214 ? 29.143 -5.412 -12.800 1.00 41.34 214 ASP A O 1
ATOM 1590 N N . PRO A 1 215 ? 30.169 -4.926 -14.728 1.00 44.19 215 PRO A N 1
ATOM 1591 C CA . PRO A 1 215 ? 31.049 -6.095 -14.691 1.00 44.19 215 PRO A CA 1
ATOM 1592 C C . PRO A 1 215 ? 32.003 -6.133 -13.482 1.00 44.19 215 PRO A C 1
ATOM 1594 O O . PRO A 1 215 ? 32.725 -7.120 -13.330 1.00 44.19 215 PRO A O 1
ATOM 1597 N N . ALA A 1 216 ? 32.057 -5.072 -12.670 1.00 44.22 216 ALA A N 1
ATOM 1598 C CA . ALA A 1 216 ? 32.804 -5.018 -11.417 1.00 44.22 216 ALA A CA 1
ATOM 1599 C C . ALA A 1 216 ? 32.036 -5.555 -10.193 1.00 44.22 216 ALA A C 1
ATOM 1601 O O . ALA A 1 216 ? 32.668 -5.759 -9.161 1.00 44.22 216 ALA A O 1
ATOM 1602 N N . CYS A 1 217 ? 30.725 -5.795 -10.296 1.00 45.81 217 CYS A N 1
ATOM 1603 C CA . CYS A 1 217 ? 29.888 -6.287 -9.200 1.00 45.81 217 CYS A CA 1
ATOM 1604 C C . CYS A 1 217 ? 29.007 -7.436 -9.698 1.00 45.81 217 CYS A C 1
ATOM 1606 O O . CYS A 1 217 ? 28.619 -7.472 -10.869 1.00 45.81 217 CYS A O 1
ATOM 1608 N N . ASP A 1 218 ? 28.718 -8.408 -8.840 1.00 41.28 218 ASP A N 1
ATOM 1609 C CA . ASP A 1 218 ? 27.786 -9.467 -9.201 1.00 41.28 218 ASP A CA 1
ATOM 1610 C C . ASP A 1 218 ? 26.337 -9.035 -8.911 1.00 41.28 218 ASP A C 1
ATOM 1612 O O . ASP A 1 218 ? 26.052 -7.906 -8.503 1.00 41.28 218 ASP A O 1
ATOM 1616 N N . ALA A 1 219 ? 25.380 -9.913 -9.202 1.00 40.12 219 ALA A N 1
ATOM 1617 C CA . ALA A 1 219 ? 23.965 -9.636 -8.965 1.00 40.12 219 ALA A CA 1
ATOM 1618 C C . ALA A 1 219 ? 23.606 -9.506 -7.468 1.00 40.12 219 ALA A C 1
ATOM 1620 O O . ALA A 1 219 ? 22.509 -9.038 -7.159 1.00 40.12 219 ALA A O 1
ATOM 1621 N N . CYS A 1 220 ? 24.502 -9.920 -6.566 1.00 40.78 220 CYS A N 1
ATOM 1622 C CA . CYS A 1 220 ? 24.361 -9.870 -5.114 1.00 40.78 220 CYS A CA 1
ATOM 1623 C C . CYS A 1 220 ? 24.962 -8.573 -4.527 1.00 40.78 220 CYS A C 1
ATOM 1625 O O . CYS A 1 220 ? 24.708 -8.261 -3.368 1.00 40.78 220 CYS A O 1
ATOM 1627 N N . GLY A 1 221 ? 25.692 -7.791 -5.325 1.00 44.44 221 GLY A N 1
ATOM 1628 C CA . GLY A 1 221 ? 26.413 -6.607 -4.874 1.00 44.44 221 GLY A CA 1
ATOM 1629 C C . GLY A 1 221 ? 27.884 -6.699 -5.256 1.00 44.44 221 GLY A C 1
ATOM 1630 O O . GLY A 1 221 ? 28.298 -7.531 -6.059 1.00 44.44 221 GLY A O 1
ATOM 1631 N N . CYS A 1 222 ? 28.691 -5.786 -4.742 1.00 46.22 222 CYS A N 1
ATOM 1632 C CA . CYS A 1 222 ? 30.135 -5.895 -4.885 1.00 46.22 222 CYS A CA 1
ATOM 1633 C C . CYS A 1 222 ? 30.639 -6.611 -3.627 1.00 46.22 222 CYS A C 1
ATOM 1635 O O . CYS A 1 222 ? 30.317 -6.164 -2.530 1.00 46.22 222 CYS A O 1
ATOM 1637 N N . ASP A 1 223 ? 31.417 -7.687 -3.778 1.00 45.69 223 ASP A N 1
ATOM 1638 C CA . ASP A 1 223 ? 32.256 -8.194 -2.688 1.00 45.69 223 ASP A CA 1
ATOM 1639 C C . ASP A 1 223 ? 33.258 -7.080 -2.334 1.00 45.69 223 ASP A C 1
ATOM 1641 O O . ASP A 1 223 ? 34.302 -6.957 -2.978 1.00 45.69 223 ASP A O 1
ATOM 1645 N N . ASP A 1 224 ? 32.941 -6.247 -1.347 1.00 43.91 224 ASP A N 1
ATOM 1646 C CA . ASP A 1 224 ? 33.900 -5.337 -0.730 1.00 43.91 224 ASP A CA 1
ATOM 1647 C C . ASP A 1 224 ? 33.811 -5.422 0.800 1.00 43.91 224 ASP A C 1
ATOM 1649 O O . ASP A 1 224 ? 32.764 -5.643 1.395 1.00 43.91 224 ASP A O 1
ATOM 1653 N N . GLU A 1 225 ? 34.986 -5.323 1.416 1.00 54.03 225 GLU A N 1
ATOM 1654 C CA . GLU A 1 225 ? 35.304 -5.696 2.793 1.00 54.03 225 GLU A CA 1
ATOM 1655 C C . GLU A 1 225 ? 34.572 -4.888 3.885 1.00 54.03 225 GLU A C 1
ATOM 1657 O O . GLU A 1 225 ? 34.598 -3.660 3.871 1.00 54.03 225 GLU A O 1
ATOM 1662 N N . SER A 1 226 ? 34.116 -5.588 4.934 1.00 58.66 226 SER A N 1
ATOM 1663 C CA . SER A 1 226 ? 34.022 -5.139 6.339 1.00 58.66 226 SER A CA 1
ATOM 1664 C C . SER A 1 226 ? 33.659 -3.658 6.547 1.00 58.66 226 SER A C 1
ATOM 1666 O O . SER A 1 226 ? 34.484 -2.865 7.023 1.00 58.66 226 SER A O 1
ATOM 1668 N N . GLY A 1 227 ? 32.431 -3.292 6.190 1.00 62.84 227 GLY A N 1
ATOM 1669 C CA . GLY A 1 227 ? 31.775 -2.082 6.679 1.00 62.84 227 GLY A CA 1
ATOM 1670 C C . GLY A 1 227 ? 31.282 -2.255 8.120 1.00 62.84 227 GLY A C 1
ATOM 1671 O O . GLY A 1 227 ? 31.259 -3.357 8.653 1.00 62.84 227 GLY A O 1
ATOM 1672 N N . GLU A 1 228 ? 30.940 -1.154 8.785 1.00 80.06 228 GLU A N 1
ATOM 1673 C CA . GLU A 1 228 ? 30.057 -1.187 9.957 1.00 80.06 228 GLU A CA 1
ATOM 1674 C C . GLU A 1 228 ? 28.669 -0.824 9.434 1.00 80.06 228 GLU A C 1
ATOM 1676 O O . GLU A 1 228 ? 28.546 0.195 8.747 1.00 80.06 228 GLU A O 1
ATOM 1681 N N . GLU A 1 229 ? 27.663 -1.642 9.737 1.00 82.19 229 GLU A N 1
ATOM 1682 C CA . GLU A 1 229 ? 26.276 -1.363 9.372 1.00 82.19 229 GLU A CA 1
ATOM 1683 C C . GLU A 1 229 ? 25.817 -0.006 9.920 1.00 82.19 229 GLU A C 1
ATOM 1685 O O . GLU A 1 229 ? 26.008 0.332 11.097 1.00 82.19 229 GLU A O 1
ATOM 1690 N N . ILE A 1 230 ? 25.185 0.783 9.056 1.00 85.06 230 ILE A N 1
ATOM 1691 C CA . ILE A 1 230 ? 24.524 2.036 9.409 1.00 85.06 230 ILE A CA 1
ATOM 1692 C C . ILE A 1 230 ? 23.078 1.989 8.931 1.00 85.06 230 ILE A C 1
ATOM 1694 O O . ILE A 1 230 ? 22.751 1.319 7.973 1.00 85.06 230 ILE A O 1
ATOM 1698 N N . CYS A 1 231 ? 22.196 2.740 9.588 1.00 84.31 231 CYS A N 1
ATOM 1699 C CA . CYS A 1 231 ? 20.759 2.731 9.295 1.00 84.31 231 CYS A CA 1
ATOM 1700 C C . CYS A 1 231 ? 20.389 3.499 8.013 1.00 84.31 231 CYS A C 1
ATOM 1702 O O . CYS A 1 231 ? 19.648 4.493 8.069 1.00 84.31 231 CYS A O 1
ATOM 1704 N N . ASP A 1 232 ? 20.932 3.076 6.876 1.00 76.50 232 ASP A N 1
ATOM 1705 C CA . ASP A 1 232 ? 20.739 3.665 5.550 1.00 76.50 232 ASP A CA 1
ATOM 1706 C C . ASP A 1 232 ? 20.005 2.733 4.564 1.00 76.50 232 ASP A C 1
ATOM 1708 O O . ASP A 1 232 ? 19.722 3.136 3.429 1.00 76.50 232 ASP A O 1
ATOM 1712 N N . GLY A 1 233 ? 19.602 1.544 5.025 1.00 72.44 233 GLY A N 1
ATOM 1713 C CA . GLY A 1 233 ? 18.884 0.519 4.272 1.00 72.44 233 GLY A CA 1
ATOM 1714 C C . GLY A 1 233 ? 19.719 -0.126 3.171 1.00 72.44 233 GLY A C 1
ATOM 1715 O O . GLY A 1 233 ? 19.140 -0.641 2.202 1.00 72.44 233 GLY A O 1
ATOM 1716 N N . VAL A 1 234 ? 21.043 -0.050 3.286 1.00 73.56 234 VAL A N 1
ATOM 1717 C CA . VAL A 1 234 ? 22.025 -0.712 2.433 1.00 73.56 234 VAL A CA 1
ATOM 1718 C C . VAL A 1 234 ? 22.742 -1.775 3.261 1.00 73.56 234 VAL A C 1
ATOM 1720 O O . VAL A 1 234 ? 22.885 -1.654 4.463 1.00 73.56 234 VAL A O 1
ATOM 1723 N N . ASP A 1 235 ? 23.151 -2.834 2.580 1.00 68.62 235 ASP A N 1
ATOM 1724 C CA . ASP A 1 235 ? 24.047 -3.867 3.091 1.00 68.62 235 ASP A CA 1
ATOM 1725 C C . ASP A 1 235 ? 25.470 -3.288 3.036 1.00 68.62 235 ASP A C 1
ATOM 1727 O O . ASP A 1 235 ? 26.084 -3.241 1.961 1.00 68.62 235 ASP A O 1
ATOM 1731 N N . ASN A 1 236 ? 25.907 -2.636 4.118 1.00 75.44 236 ASN A N 1
ATOM 1732 C CA . ASN A 1 236 ? 27.145 -1.855 4.122 1.00 75.44 236 ASN A CA 1
ATOM 1733 C C . ASN A 1 236 ? 28.384 -2.742 4.260 1.00 75.44 236 ASN A C 1
ATOM 1735 O O . ASN A 1 236 ? 29.467 -2.318 3.840 1.00 75.44 236 ASN A O 1
ATOM 1739 N N . ASP A 1 237 ? 28.244 -3.920 4.865 1.00 73.44 237 ASP A N 1
ATOM 1740 C CA . ASP A 1 237 ? 29.329 -4.877 5.063 1.00 73.44 237 ASP A CA 1
ATOM 1741 C C . ASP A 1 237 ? 29.330 -6.066 4.083 1.00 73.44 237 ASP A C 1
ATOM 1743 O O . ASP A 1 237 ? 30.319 -6.809 4.035 1.00 73.44 237 ASP A O 1
ATOM 1747 N N . GLY A 1 238 ? 28.295 -6.171 3.244 1.00 67.69 238 GLY A N 1
ATOM 1748 C CA . GLY A 1 238 ? 28.198 -7.118 2.137 1.00 67.69 238 GLY A CA 1
ATOM 1749 C C . GLY A 1 238 ? 27.845 -8.541 2.569 1.00 67.69 238 GLY A C 1
ATOM 1750 O O . GLY A 1 238 ? 28.050 -9.471 1.782 1.00 67.69 238 GLY A O 1
ATOM 1751 N N . ASP A 1 239 ? 27.373 -8.753 3.800 1.00 68.88 239 ASP A N 1
ATOM 1752 C CA . ASP A 1 239 ? 27.081 -10.088 4.327 1.00 68.88 239 ASP A CA 1
ATOM 1753 C C . ASP A 1 239 ? 25.712 -10.652 3.882 1.00 68.88 239 ASP A C 1
ATOM 1755 O O . ASP A 1 239 ? 25.412 -11.836 4.101 1.00 68.88 239 ASP A O 1
ATOM 1759 N N . GLY A 1 240 ? 24.909 -9.840 3.186 1.00 64.38 240 GLY A N 1
ATOM 1760 C CA . GLY A 1 240 ? 23.575 -10.194 2.714 1.00 64.38 240 GLY A CA 1
ATOM 1761 C C . GLY A 1 240 ? 22.447 -9.739 3.641 1.00 64.38 240 GLY A C 1
ATOM 1762 O O . GLY A 1 240 ? 21.274 -9.922 3.285 1.00 64.38 240 GLY A O 1
ATOM 1763 N N . ALA A 1 241 ? 22.760 -9.154 4.791 1.00 69.44 241 ALA A N 1
ATOM 1764 C CA . ALA A 1 241 ? 21.824 -8.516 5.695 1.00 69.44 241 ALA A CA 1
ATOM 1765 C C . ALA A 1 241 ? 21.792 -6.990 5.449 1.00 69.44 241 ALA A C 1
ATOM 1767 O O . ALA A 1 241 ? 22.402 -6.479 4.520 1.00 69.44 241 ALA A O 1
ATOM 1768 N N . VAL A 1 242 ? 20.866 -6.282 6.092 1.00 70.31 242 VAL A N 1
ATOM 1769 C CA . VAL A 1 242 ? 20.708 -4.825 5.922 1.00 70.31 242 VAL A CA 1
ATOM 1770 C C . VAL A 1 242 ? 20.425 -4.253 7.295 1.00 70.31 242 VAL A C 1
ATOM 1772 O O . VAL A 1 242 ? 19.441 -4.670 7.919 1.00 70.31 242 VAL A O 1
ATOM 1775 N N . ASP A 1 243 ? 21.255 -3.309 7.733 1.00 76.62 243 ASP A N 1
ATOM 1776 C CA . ASP A 1 243 ? 21.314 -2.681 9.054 1.00 76.62 243 ASP A CA 1
ATOM 1777 C C . ASP A 1 243 ? 21.159 -3.634 10.265 1.00 76.62 243 ASP A C 1
ATOM 1779 O O . ASP A 1 243 ? 20.606 -3.302 11.319 1.00 76.62 243 ASP A O 1
ATOM 1783 N N . GLU A 1 244 ? 21.590 -4.877 10.148 1.00 79.00 244 GLU A N 1
ATOM 1784 C CA . GLU A 1 244 ? 21.673 -5.820 11.259 1.00 79.00 244 GLU A CA 1
ATOM 1785 C C . GLU A 1 244 ? 22.776 -5.438 12.253 1.00 79.00 244 GLU A C 1
ATOM 1787 O O . GLU A 1 244 ? 23.710 -4.698 11.966 1.00 79.00 244 GLU A O 1
ATOM 1792 N N . GLY A 1 245 ? 22.629 -5.879 13.504 1.00 77.25 245 GLY A N 1
ATOM 1793 C CA . GLY A 1 245 ? 23.604 -5.569 14.555 1.00 77.25 245 GLY A CA 1
ATOM 1794 C C . GLY A 1 245 ? 23.695 -4.089 14.970 1.00 77.25 245 GLY A C 1
ATOM 1795 O O . GLY A 1 245 ? 24.364 -3.803 15.966 1.00 77.25 245 GLY A O 1
ATOM 1796 N N . VAL A 1 246 ? 22.995 -3.172 14.291 1.00 82.81 246 VAL A N 1
ATOM 1797 C CA . VAL A 1 246 ? 22.885 -1.747 14.630 1.00 82.81 246 VAL A CA 1
ATOM 1798 C C . VAL A 1 246 ? 21.476 -1.394 15.122 1.00 82.81 246 VAL A C 1
ATOM 1800 O O . VAL A 1 246 ? 20.461 -1.849 14.597 1.00 82.81 246 VAL A O 1
ATOM 1803 N N . GLU A 1 247 ? 21.393 -0.569 16.169 1.00 84.38 247 GLU A N 1
ATOM 1804 C CA . GLU A 1 247 ? 20.116 -0.053 16.672 1.00 84.38 247 GLU A CA 1
ATOM 1805 C C . GLU A 1 247 ? 19.683 1.174 15.860 1.00 84.38 247 GLU A C 1
ATOM 1807 O O . GLU A 1 247 ? 20.230 2.269 16.014 1.00 84.38 247 GLU A O 1
ATOM 1812 N N . CYS A 1 248 ? 18.677 0.998 15.004 1.00 87.62 248 CYS A N 1
ATOM 1813 C CA . CYS A 1 248 ? 18.093 2.090 14.234 1.00 87.62 248 CYS A CA 1
ATOM 1814 C C . CYS A 1 248 ? 17.021 2.859 15.006 1.00 87.62 248 CYS A C 1
ATOM 1816 O O . CYS A 1 248 ? 16.230 2.283 15.752 1.00 87.62 248 CYS A O 1
ATOM 1818 N N . GLU A 1 249 ? 16.958 4.173 14.765 1.00 90.06 249 GLU A N 1
ATOM 1819 C CA . GLU A 1 249 ? 15.901 5.034 15.302 1.00 90.06 249 GLU A CA 1
ATOM 1820 C C . GLU A 1 249 ? 14.513 4.492 14.913 1.00 90.06 249 GLU A C 1
ATOM 1822 O O . GLU A 1 249 ? 14.295 4.189 13.722 1.00 90.06 249 GLU A O 1
ATOM 1827 N N . PRO A 1 250 ? 13.568 4.410 15.873 1.00 95.00 250 PRO A N 1
ATOM 1828 C CA . PRO A 1 250 ? 12.216 3.941 15.614 1.00 95.00 250 PRO A CA 1
ATOM 1829 C C . PRO A 1 250 ? 11.535 4.702 14.474 1.00 95.00 250 PRO A C 1
ATOM 1831 O O . PRO A 1 250 ? 11.813 5.868 14.190 1.00 95.00 250 PRO A O 1
ATOM 1834 N N . VAL A 1 251 ? 10.616 4.031 13.793 1.00 95.81 251 VAL A N 1
ATOM 1835 C CA . VAL A 1 251 ? 9.795 4.622 12.740 1.00 95.81 251 VAL A CA 1
ATOM 1836 C C . VAL A 1 251 ? 8.700 5.482 13.379 1.00 95.81 251 VAL A C 1
ATOM 1838 O O . VAL A 1 251 ? 7.847 4.936 14.087 1.00 95.81 251 VAL A O 1
ATOM 1841 N N . PRO A 1 252 ? 8.669 6.803 13.115 1.00 96.69 252 PRO A N 1
ATOM 1842 C CA . PRO A 1 252 ? 7.648 7.680 13.674 1.00 96.69 252 PRO A CA 1
ATOM 1843 C C . PRO A 1 252 ? 6.270 7.376 13.076 1.00 96.69 252 PRO A C 1
ATOM 1845 O O . PRO A 1 252 ? 6.093 7.395 11.856 1.00 96.69 252 PRO A O 1
ATOM 1848 N N . ILE A 1 253 ? 5.275 7.144 13.929 1.00 97.25 253 ILE A N 1
ATOM 1849 C CA . ILE A 1 253 ? 3.870 6.985 13.547 1.00 97.25 253 ILE A CA 1
ATOM 1850 C C . ILE A 1 253 ? 3.091 8.261 13.861 1.00 97.25 253 ILE A C 1
ATOM 1852 O O . ILE A 1 253 ? 3.085 8.748 14.997 1.00 97.25 253 ILE A O 1
ATOM 1856 N N . LEU A 1 254 ? 2.376 8.763 12.853 1.00 96.62 254 LEU A N 1
ATOM 1857 C CA . LEU A 1 254 ? 1.334 9.773 13.015 1.00 96.62 254 LEU A CA 1
ATOM 1858 C C . LEU A 1 254 ? -0.026 9.069 13.069 1.00 96.62 254 LEU A C 1
ATOM 1860 O O . LEU A 1 254 ? -0.570 8.679 12.036 1.00 96.62 254 LEU A O 1
ATOM 1864 N N . ALA A 1 255 ? -0.593 8.923 14.265 1.00 97.50 255 ALA A N 1
ATOM 1865 C CA . ALA A 1 255 ? -1.934 8.374 14.431 1.00 97.50 255 ALA A CA 1
ATOM 1866 C C . ALA A 1 255 ? -2.987 9.459 14.173 1.00 97.50 255 ALA A C 1
ATOM 1868 O O . ALA A 1 255 ? -3.144 10.390 14.967 1.00 97.50 255 ALA A O 1
ATOM 1869 N N . VAL A 1 256 ? -3.736 9.328 13.081 1.00 96.94 256 VAL A N 1
ATOM 1870 C CA . VAL A 1 256 ? -4.884 10.184 12.766 1.00 96.94 256 VAL A CA 1
ATOM 1871 C C . VAL A 1 256 ? -6.152 9.449 13.176 1.00 96.94 256 VAL A C 1
ATOM 1873 O O . VAL A 1 256 ? -6.530 8.457 12.564 1.00 96.94 256 VAL A O 1
ATOM 1876 N N . VAL A 1 257 ? -6.820 9.926 14.218 1.00 97.25 257 VAL A N 1
ATOM 1877 C CA . VAL A 1 257 ? -8.037 9.310 14.751 1.00 97.25 257 VAL A CA 1
ATOM 1878 C C . VAL A 1 257 ? -9.247 10.095 14.266 1.00 97.25 257 VAL A C 1
ATOM 1880 O O . VAL A 1 257 ? -9.442 11.253 14.644 1.00 97.25 257 VAL A O 1
ATOM 1883 N N . VAL A 1 258 ? -10.057 9.480 13.408 1.00 95.94 258 VAL A N 1
ATOM 1884 C CA . VAL A 1 258 ? -11.291 10.101 12.918 1.00 95.94 258 VAL A CA 1
ATOM 1885 C C . VAL A 1 258 ? -12.316 10.156 14.046 1.00 95.94 258 VAL A C 1
ATOM 1887 O O . VAL A 1 258 ? -12.520 9.183 14.756 1.00 95.94 258 VAL A O 1
ATOM 1890 N N . ALA A 1 259 ? -12.979 11.294 14.212 1.00 93.19 259 ALA A N 1
ATOM 1891 C CA . ALA A 1 259 ? -14.018 11.481 15.211 1.00 93.19 259 ALA A CA 1
ATOM 1892 C C . ALA A 1 259 ? -15.360 11.868 14.579 1.00 93.19 2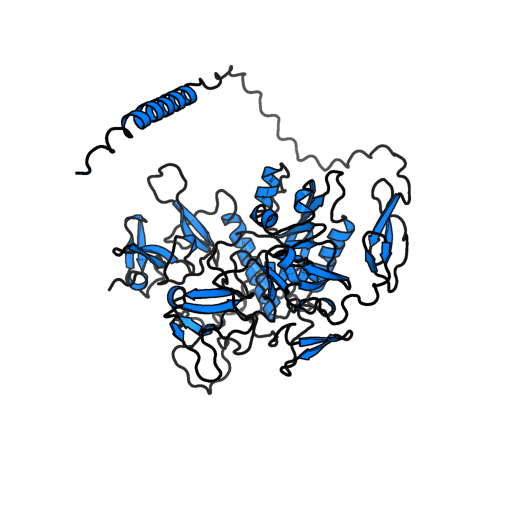59 ALA A C 1
ATOM 1894 O O . ALA A 1 259 ? -15.432 12.603 13.584 1.00 93.19 259 ALA A O 1
ATOM 1895 N N . ALA A 1 260 ? -16.438 11.407 15.211 1.00 91.19 260 ALA A N 1
ATOM 1896 C CA . ALA A 1 260 ? -17.805 11.794 14.909 1.00 91.19 260 ALA A CA 1
ATOM 1897 C C . ALA A 1 260 ? -18.071 13.274 15.233 1.00 91.19 260 ALA A C 1
ATOM 1899 O O . ALA A 1 260 ? -17.264 13.979 15.839 1.00 91.19 260 ALA A O 1
ATOM 1900 N N . ARG A 1 261 ? -19.238 13.786 14.813 1.00 90.44 261 ARG A N 1
ATOM 1901 C CA . ARG A 1 261 ? -19.607 15.210 14.987 1.00 90.44 261 ARG A CA 1
ATOM 1902 C C . ARG A 1 261 ? -19.704 15.653 16.444 1.00 90.44 261 ARG A C 1
ATOM 1904 O O . ARG A 1 261 ? -19.586 16.844 16.720 1.00 90.44 261 ARG A O 1
ATOM 1911 N N . ASP A 1 262 ? -19.996 14.723 17.336 1.00 88.06 262 ASP A N 1
ATOM 1912 C CA . ASP A 1 262 ? -20.029 14.926 18.783 1.00 88.06 262 ASP A CA 1
ATOM 1913 C C . ASP A 1 262 ? -18.640 14.813 19.432 1.00 88.06 262 ASP A C 1
ATOM 1915 O O . ASP A 1 262 ? -18.509 15.073 20.627 1.00 88.06 262 ASP A O 1
ATOM 1919 N N . GLY A 1 263 ? -17.609 14.505 18.641 1.00 87.44 263 GLY A N 1
ATOM 1920 C CA . GLY A 1 263 ? -16.231 14.352 19.083 1.00 87.44 263 GLY A CA 1
ATOM 1921 C C . GLY A 1 263 ? -15.880 12.942 19.544 1.00 87.44 263 GLY A C 1
ATOM 1922 O O . GLY A 1 263 ? -14.765 12.761 20.021 1.00 87.44 263 GLY A O 1
ATOM 1923 N N . GLN A 1 264 ? -16.775 11.954 19.417 1.00 88.19 264 GLN A N 1
ATOM 1924 C CA . GLN A 1 264 ? -16.436 10.571 19.755 1.00 88.19 264 GLN A CA 1
ATOM 1925 C C . GLN A 1 264 ? -15.380 10.032 18.769 1.00 88.19 264 GLN A C 1
ATOM 1927 O O . GLN A 1 264 ? -15.661 10.001 17.568 1.00 88.19 264 GLN A O 1
ATOM 1932 N N . PRO A 1 265 ? -14.180 9.638 19.235 1.00 93.44 265 PRO A N 1
ATOM 1933 C CA . PRO A 1 265 ? -13.132 9.118 18.367 1.00 93.44 265 PRO A CA 1
ATOM 1934 C C . PRO A 1 265 ? -13.413 7.669 17.954 1.00 93.44 265 PRO A C 1
ATOM 1936 O O . PRO A 1 265 ? -13.971 6.894 18.728 1.00 93.44 265 PRO A O 1
ATOM 1939 N N . SER A 1 266 ? -12.946 7.297 16.765 1.00 91.88 266 SER A N 1
ATOM 1940 C CA . SER A 1 266 ? -12.953 5.923 16.252 1.00 91.88 266 SER A CA 1
ATOM 1941 C C . SER A 1 266 ? -11.948 5.009 16.956 1.00 91.88 266 SER A C 1
ATOM 1943 O O . SER A 1 266 ? -12.049 3.791 16.846 1.00 91.88 266 SER A O 1
ATOM 1945 N N . ALA A 1 267 ? -10.966 5.576 17.659 1.00 92.75 267 ALA A N 1
ATOM 1946 C CA . ALA A 1 267 ? -10.025 4.825 18.477 1.00 92.75 267 ALA A CA 1
ATOM 1947 C C . ALA A 1 267 ? -9.618 5.604 19.735 1.00 92.75 267 ALA A C 1
ATOM 1949 O O . ALA A 1 267 ? -9.196 6.770 19.675 1.00 92.75 267 ALA A O 1
ATOM 1950 N N . GLY A 1 268 ? -9.715 4.938 20.884 1.00 90.75 268 GLY A N 1
ATOM 1951 C CA . GLY A 1 268 ? -9.208 5.457 22.154 1.00 90.75 268 GLY A CA 1
ATOM 1952 C C . GLY A 1 268 ? -7.679 5.567 22.168 1.00 90.75 268 GLY A C 1
ATOM 1953 O O . GLY A 1 268 ? -6.989 4.973 21.345 1.00 90.75 268 GLY A O 1
ATOM 1954 N N . GLU A 1 269 ? -7.122 6.321 23.118 1.00 90.31 269 GLU A N 1
ATOM 1955 C CA . GLU A 1 269 ? -5.662 6.418 23.283 1.00 90.31 269 GLU A CA 1
ATOM 1956 C C . GLU A 1 269 ? -5.033 5.051 23.595 1.00 90.31 269 GLU A C 1
ATOM 1958 O O . GLU A 1 269 ? -4.089 4.648 22.916 1.00 90.31 269 GLU A O 1
ATOM 1963 N N . ASP A 1 270 ? -5.619 4.299 24.531 1.00 86.62 270 ASP A N 1
ATOM 1964 C CA . ASP A 1 270 ? -5.181 2.942 24.883 1.00 86.62 270 ASP A CA 1
ATOM 1965 C C . ASP A 1 270 ? -5.235 1.984 23.679 1.00 86.62 270 ASP A C 1
ATOM 1967 O O . ASP A 1 270 ? -4.345 1.155 23.516 1.00 86.62 270 ASP A O 1
ATOM 1971 N N . GLU A 1 271 ? -6.232 2.118 22.799 1.00 89.88 271 GLU A N 1
ATOM 1972 C CA . GLU A 1 271 ? -6.357 1.283 21.596 1.00 89.88 271 GLU A CA 1
ATOM 1973 C C . GLU A 1 271 ? -5.280 1.607 20.555 1.00 89.88 271 GLU A C 1
ATOM 1975 O O . GLU A 1 271 ? -4.743 0.699 19.920 1.00 89.88 271 GLU A O 1
ATOM 1980 N N . VAL A 1 272 ? -4.935 2.890 20.390 1.00 95.31 272 VAL A N 1
ATOM 1981 C CA . VAL A 1 272 ? -3.818 3.305 19.529 1.00 95.31 272 VAL A CA 1
ATOM 1982 C C . VAL A 1 272 ? -2.504 2.765 20.092 1.00 95.31 272 VAL A C 1
ATOM 1984 O O . VAL A 1 272 ? -1.726 2.174 19.348 1.00 95.31 272 VAL A O 1
ATOM 1987 N N . ILE A 1 273 ? -2.264 2.908 21.399 1.00 93.94 273 ILE A N 1
ATOM 1988 C CA . ILE A 1 273 ? -1.053 2.395 22.058 1.00 93.94 273 ILE A CA 1
ATOM 1989 C C . ILE A 1 273 ? -0.958 0.871 21.917 1.00 93.94 273 ILE A C 1
ATOM 1991 O O . ILE A 1 273 ? 0.106 0.360 21.565 1.00 93.94 273 ILE A O 1
ATOM 1995 N N . ALA A 1 274 ? -2.061 0.151 22.136 1.00 89.94 274 ALA A N 1
ATOM 1996 C CA . ALA A 1 274 ? -2.115 -1.298 21.971 1.00 89.94 274 ALA A CA 1
ATOM 1997 C C . ALA A 1 274 ? -1.801 -1.715 20.528 1.00 89.94 274 ALA A C 1
ATOM 1999 O O . ALA A 1 274 ? -0.972 -2.597 20.325 1.00 89.94 274 ALA A O 1
ATOM 2000 N N . ALA A 1 275 ? -2.363 -1.029 19.527 1.00 95.25 275 ALA A N 1
ATOM 2001 C CA . ALA A 1 275 ? -2.065 -1.308 18.123 1.00 95.25 275 ALA A CA 1
ATOM 2002 C C . ALA A 1 275 ? -0.571 -1.112 17.794 1.00 95.25 275 ALA A C 1
ATOM 2004 O O . ALA A 1 275 ? 0.015 -1.925 17.083 1.00 95.25 275 ALA A O 1
ATOM 2005 N N . ILE A 1 276 ? 0.076 -0.073 18.339 1.00 97.12 276 ILE A N 1
ATOM 2006 C CA . ILE A 1 276 ? 1.525 0.140 18.168 1.00 97.12 276 ILE A CA 1
ATOM 2007 C C . ILE A 1 276 ? 2.350 -0.928 18.901 1.00 97.12 276 ILE A C 1
ATOM 2009 O O . ILE A 1 276 ? 3.400 -1.339 18.405 1.00 97.12 276 ILE A O 1
ATOM 2013 N N . ALA A 1 277 ? 1.897 -1.409 20.059 1.00 95.38 277 ALA A N 1
ATOM 2014 C CA . ALA A 1 277 ? 2.556 -2.509 20.762 1.00 95.38 277 ALA A CA 1
ATOM 2015 C C . ALA A 1 277 ? 2.454 -3.831 19.978 1.00 95.38 277 ALA A C 1
ATOM 2017 O O . ALA A 1 277 ? 3.456 -4.529 19.830 1.00 95.38 277 ALA A O 1
ATOM 2018 N N . GLU A 1 278 ? 1.279 -4.143 19.425 1.00 94.88 278 GLU A N 1
ATOM 2019 C CA . GLU A 1 278 ? 1.057 -5.298 18.542 1.00 94.88 278 GLU A CA 1
ATOM 2020 C C . GLU A 1 278 ? 1.916 -5.211 17.274 1.00 94.88 278 GLU A C 1
ATOM 2022 O O . GLU A 1 278 ? 2.542 -6.196 16.880 1.00 94.88 278 GLU A O 1
ATOM 2027 N N . LEU A 1 279 ? 2.010 -4.019 16.674 1.00 97.38 279 LEU A N 1
ATOM 2028 C CA . LEU A 1 279 ? 2.885 -3.754 15.534 1.00 97.38 279 LEU A CA 1
ATOM 2029 C C . LEU A 1 279 ? 4.354 -4.040 15.877 1.00 97.38 279 LEU A C 1
ATOM 2031 O O . LEU A 1 279 ? 5.017 -4.778 15.155 1.00 97.38 279 LEU A O 1
ATOM 2035 N N . ASN A 1 280 ? 4.854 -3.508 16.993 1.00 96.94 280 ASN A N 1
ATOM 2036 C CA . ASN A 1 280 ? 6.227 -3.765 17.430 1.00 96.94 280 ASN A CA 1
ATOM 2037 C C . ASN A 1 280 ? 6.479 -5.250 17.716 1.00 96.94 280 ASN A C 1
ATOM 2039 O O . ASN A 1 280 ? 7.537 -5.759 17.367 1.00 96.94 280 ASN A O 1
ATOM 2043 N N . ALA A 1 281 ? 5.516 -5.964 18.305 1.00 95.19 281 ALA A N 1
ATOM 2044 C CA . ALA A 1 281 ? 5.649 -7.400 18.543 1.00 95.19 281 ALA A CA 1
ATOM 2045 C C . ALA A 1 281 ? 5.766 -8.198 17.232 1.00 95.19 281 ALA A C 1
ATOM 2047 O O . ALA A 1 281 ? 6.556 -9.134 17.160 1.00 95.19 281 ALA A O 1
ATOM 2048 N N . ALA A 1 282 ? 5.025 -7.807 16.192 1.00 95.75 282 ALA A N 1
ATOM 2049 C CA . ALA A 1 282 ? 5.061 -8.449 14.878 1.00 95.75 282 ALA A CA 1
ATOM 2050 C C . ALA A 1 282 ? 6.357 -8.187 14.085 1.00 95.75 282 ALA A C 1
ATOM 2052 O O . ALA A 1 282 ? 6.742 -9.010 13.254 1.00 95.75 282 ALA A O 1
ATOM 2053 N N . PHE A 1 283 ? 7.009 -7.044 14.316 1.00 96.50 283 PHE A N 1
ATOM 2054 C CA . PHE A 1 283 ? 8.261 -6.651 13.655 1.00 96.50 283 PHE A CA 1
ATOM 2055 C C . PHE A 1 283 ? 9.518 -6.921 14.497 1.00 96.50 283 PHE A C 1
ATOM 2057 O O . PHE A 1 283 ? 10.634 -6.730 14.008 1.00 96.50 283 PHE A O 1
ATOM 2064 N N . ALA A 1 284 ? 9.354 -7.372 15.743 1.00 93.19 284 ALA A N 1
ATOM 2065 C CA . ALA A 1 284 ? 10.458 -7.742 16.613 1.00 93.19 284 ALA A CA 1
ATOM 2066 C C . ALA A 1 284 ? 11.200 -8.967 16.067 1.00 93.19 284 ALA A C 1
ATOM 2068 O O . ALA A 1 284 ? 10.593 -9.931 15.596 1.00 93.19 284 ALA A O 1
ATOM 2069 N N . ARG A 1 285 ? 12.531 -8.944 16.173 1.00 88.81 285 ARG A N 1
ATOM 2070 C CA . ARG A 1 285 ? 13.390 -10.081 15.848 1.00 88.81 285 ARG A CA 1
ATOM 2071 C C . ARG A 1 285 ? 14.541 -10.184 16.837 1.00 88.81 285 ARG A C 1
ATOM 2073 O O . ARG A 1 285 ? 15.107 -9.171 17.243 1.00 88.81 285 ARG A O 1
ATOM 2080 N N . ASP A 1 286 ? 14.908 -11.415 17.174 1.00 85.06 286 ASP A N 1
ATOM 2081 C CA . ASP A 1 286 ? 16.008 -11.701 18.102 1.00 85.06 286 ASP A CA 1
ATOM 2082 C C . ASP A 1 286 ? 17.396 -11.518 17.462 1.00 85.06 286 ASP A C 1
ATOM 2084 O O . ASP A 1 286 ? 18.395 -11.420 18.171 1.00 85.06 286 ASP A O 1
ATOM 2088 N N . ASP A 1 287 ? 17.468 -11.473 16.129 1.00 79.75 287 ASP A N 1
ATOM 2089 C CA . ASP A 1 287 ? 18.706 -11.310 15.355 1.00 79.75 287 ASP A CA 1
ATOM 2090 C C . ASP A 1 287 ? 19.102 -9.841 15.129 1.00 79.75 287 ASP A C 1
ATOM 2092 O O . ASP A 1 287 ? 20.064 -9.567 14.420 1.00 79.75 287 ASP A O 1
ATOM 2096 N N . GLY A 1 288 ? 18.372 -8.887 15.719 1.00 79.75 288 GLY A N 1
ATOM 2097 C CA . GLY A 1 288 ? 18.601 -7.454 15.505 1.00 79.75 288 GLY A CA 1
ATOM 2098 C C . GLY A 1 288 ? 18.144 -6.950 14.132 1.00 79.75 288 GLY A C 1
ATOM 2099 O O . GLY A 1 288 ? 18.287 -5.767 13.847 1.00 79.75 288 GLY A O 1
ATOM 2100 N N . GLY A 1 289 ? 17.549 -7.813 13.301 1.00 82.25 289 GLY A N 1
ATOM 2101 C CA . GLY A 1 289 ? 17.022 -7.461 11.985 1.00 82.25 289 GLY A CA 1
ATOM 2102 C C . GLY A 1 289 ? 15.656 -6.766 12.011 1.00 82.25 289 GLY A C 1
ATOM 2103 O O . GLY A 1 289 ? 15.098 -6.494 10.956 1.00 82.25 289 GLY A O 1
ATOM 2104 N N . GLY A 1 290 ? 15.050 -6.579 13.188 1.00 90.75 290 GLY A N 1
ATOM 2105 C CA . GLY A 1 290 ? 13.676 -6.089 13.335 1.00 90.75 290 GLY A CA 1
ATOM 2106 C C . GLY A 1 290 ? 13.515 -4.581 13.119 1.00 90.75 290 GLY A C 1
ATOM 2107 O O . GLY A 1 290 ? 14.484 -3.829 13.070 1.00 90.75 290 GLY A O 1
ATOM 2108 N N . LEU A 1 291 ? 12.262 -4.125 13.054 1.00 94.56 291 LEU A N 1
ATOM 2109 C CA . LEU A 1 291 ? 11.917 -2.699 13.034 1.00 94.56 291 LEU A CA 1
ATOM 2110 C C . LEU A 1 291 ? 11.162 -2.312 14.306 1.00 94.56 291 LEU A C 1
ATOM 2112 O O . LEU A 1 291 ? 10.262 -3.025 14.749 1.00 94.56 291 LEU A O 1
ATOM 2116 N N . ALA A 1 292 ? 11.499 -1.147 14.854 1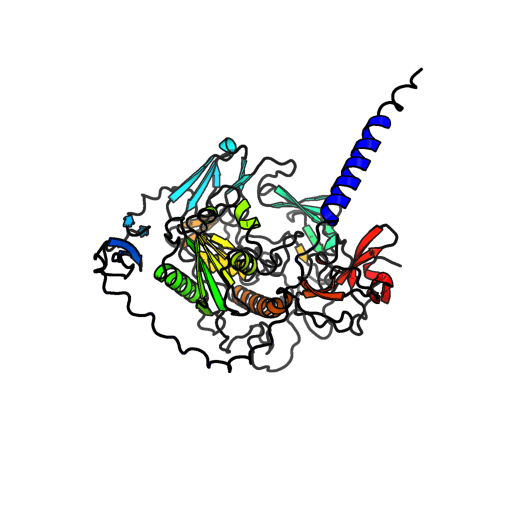.00 95.88 292 ALA A N 1
ATOM 2117 C CA . ALA A 1 292 ? 10.766 -0.528 15.950 1.00 95.88 292 ALA A CA 1
ATOM 2118 C C . ALA A 1 292 ? 9.916 0.638 15.434 1.00 95.88 292 ALA A C 1
ATOM 2120 O O . ALA A 1 292 ? 10.322 1.367 14.531 1.00 95.88 292 ALA A O 1
ATOM 2121 N N . PHE A 1 293 ? 8.754 0.843 16.042 1.00 97.69 293 PHE A N 1
ATOM 2122 C CA . PHE A 1 293 ? 7.807 1.908 15.729 1.00 97.69 293 PHE A CA 1
ATOM 2123 C C . PHE A 1 293 ? 7.455 2.672 16.998 1.00 97.69 293 PHE A C 1
ATOM 2125 O O . PHE A 1 293 ? 7.226 2.073 18.052 1.00 97.69 293 PHE A O 1
ATOM 2132 N N . GLU A 1 294 ? 7.339 3.991 16.889 1.00 97.19 294 GLU A N 1
ATOM 2133 C CA . GLU A 1 294 ? 6.946 4.847 18.006 1.00 97.19 294 GLU A CA 1
ATOM 2134 C C . GLU A 1 294 ? 5.780 5.760 17.635 1.00 97.19 294 GLU A C 1
ATOM 2136 O O . GLU A 1 294 ? 5.679 6.250 16.512 1.00 97.19 294 GLU A O 1
ATOM 2141 N N . LEU A 1 295 ? 4.881 6.014 18.587 1.00 97.38 295 LEU A N 1
ATOM 2142 C CA . LEU A 1 295 ? 3.819 6.999 18.402 1.00 97.38 295 LEU A CA 1
ATOM 2143 C C . LEU A 1 295 ? 4.404 8.407 18.562 1.00 97.38 295 LEU A C 1
ATOM 2145 O O . LEU A 1 295 ? 4.514 8.914 19.677 1.00 97.38 295 LEU A O 1
ATOM 2149 N N . ALA A 1 296 ? 4.753 9.041 17.445 1.00 96.19 296 ALA A N 1
ATOM 2150 C CA . ALA A 1 296 ? 5.333 10.380 17.440 1.00 96.19 296 ALA A CA 1
ATOM 2151 C C . ALA A 1 296 ? 4.276 11.464 17.680 1.00 96.19 296 ALA A C 1
ATOM 2153 O O . ALA A 1 296 ? 4.503 12.421 18.419 1.00 96.19 296 ALA A O 1
ATOM 2154 N N . GLN A 1 297 ? 3.096 11.312 17.073 1.00 95.56 297 GLN A N 1
ATOM 2155 C CA . GLN A 1 297 ? 1.994 12.249 17.256 1.00 95.56 297 GLN A CA 1
ATOM 2156 C C . GLN A 1 297 ? 0.643 11.542 17.107 1.00 95.56 297 GLN A C 1
ATOM 2158 O O . GLN A 1 297 ? 0.470 10.664 16.264 1.00 95.56 297 GLN A O 1
ATOM 2163 N N . ARG A 1 298 ? -0.341 11.968 17.907 1.00 95.38 298 ARG A N 1
ATOM 2164 C CA . ARG A 1 298 ? -1.751 11.581 17.777 1.00 95.38 298 ARG A CA 1
ATOM 2165 C C . ARG A 1 298 ? -2.593 12.821 17.506 1.00 95.38 298 ARG A C 1
ATOM 2167 O O . ARG A 1 298 ? -2.542 13.783 18.273 1.00 95.38 298 ARG A O 1
ATOM 2174 N N . ILE A 1 299 ? -3.369 12.796 16.429 1.00 95.56 299 ILE A N 1
ATOM 2175 C CA . ILE A 1 299 ? -4.262 13.883 16.026 1.00 95.56 299 ILE A CA 1
ATOM 2176 C C . ILE A 1 299 ? -5.676 13.332 15.910 1.00 95.56 299 ILE A C 1
ATOM 2178 O O . ILE A 1 299 ? -5.939 12.437 15.115 1.00 95.56 299 ILE A O 1
ATOM 2182 N N . GLU A 1 300 ? -6.601 13.901 16.677 1.00 95.62 300 GLU A N 1
ATOM 2183 C CA . GLU A 1 300 ? -8.029 13.636 16.519 1.00 95.62 300 GLU A CA 1
ATOM 2184 C C . GLU A 1 300 ? -8.633 14.623 15.520 1.00 95.62 300 GLU A C 1
ATOM 2186 O O . GLU A 1 300 ? -8.480 15.841 15.660 1.00 95.62 300 GLU A O 1
ATOM 2191 N N . VAL A 1 301 ? -9.345 14.112 14.516 1.00 94.69 301 VAL A N 1
ATOM 2192 C CA . VAL A 1 301 ? -9.955 14.937 13.471 1.00 94.69 301 VAL A CA 1
ATOM 2193 C C . VAL A 1 301 ? -11.449 14.675 13.399 1.00 94.69 301 VAL A C 1
ATOM 2195 O O . VAL A 1 301 ? -11.884 13.585 13.044 1.00 94.69 301 VAL A O 1
ATOM 2198 N N . VAL A 1 302 ? -12.250 15.710 13.660 1.00 94.69 302 VAL A N 1
ATOM 2199 C CA . VAL A 1 302 ? -13.705 15.662 13.459 1.00 94.69 302 VAL A CA 1
ATOM 2200 C C . VAL A 1 302 ? -14.004 15.676 11.958 1.00 94.69 302 VAL A C 1
ATOM 2202 O O . VAL A 1 302 ? -14.087 16.737 11.334 1.00 94.69 302 VAL A O 1
ATOM 2205 N N . ALA A 1 303 ? -14.139 14.484 11.386 1.00 94.00 303 ALA A N 1
ATOM 2206 C CA . ALA A 1 303 ? -14.392 14.238 9.971 1.00 94.00 303 ALA A CA 1
ATOM 2207 C C . ALA A 1 303 ? -15.382 13.068 9.849 1.00 94.00 303 ALA A C 1
ATOM 2209 O O . ALA A 1 303 ? -14.985 11.963 9.495 1.00 94.00 303 ALA A O 1
ATOM 2210 N N . PRO A 1 304 ? -16.673 13.276 10.174 1.00 92.75 304 PRO A N 1
ATOM 2211 C CA . PRO A 1 304 ? -17.674 12.206 10.184 1.00 92.75 304 PRO A CA 1
ATOM 2212 C C . PRO A 1 304 ? -17.835 11.514 8.826 1.00 92.75 304 PRO A C 1
ATOM 2214 O O . PRO A 1 304 ? -18.291 10.380 8.778 1.00 92.75 304 PRO A O 1
ATOM 2217 N N . GLU A 1 305 ? -17.484 12.190 7.729 1.00 92.50 305 GLU A N 1
ATOM 2218 C CA . GLU A 1 305 ? -17.433 11.599 6.394 1.00 92.50 305 GLU A CA 1
ATOM 2219 C C . GLU A 1 305 ? -16.368 10.503 6.249 1.00 92.50 305 GLU A C 1
ATOM 2221 O O . GLU A 1 305 ? -16.486 9.687 5.352 1.00 92.50 305 GLU A O 1
ATOM 2226 N N . LEU A 1 306 ? -15.359 10.464 7.125 1.00 92.62 306 LEU A N 1
ATOM 2227 C CA . LEU A 1 306 ? -14.276 9.481 7.095 1.00 92.62 306 LEU A CA 1
ATOM 2228 C C . LEU A 1 306 ? -14.455 8.330 8.088 1.00 92.62 306 LEU A C 1
ATOM 2230 O O . LEU A 1 306 ? -13.564 7.487 8.152 1.00 92.62 306 LEU A O 1
ATOM 2234 N N . LEU A 1 307 ? -15.543 8.298 8.873 1.00 91.19 307 LEU A N 1
ATOM 2235 C CA . LEU A 1 307 ? -15.827 7.188 9.803 1.00 91.19 307 LEU A CA 1
ATOM 2236 C C . LEU A 1 307 ? -16.103 5.875 9.064 1.00 91.19 307 LEU A C 1
ATOM 2238 O O . LEU A 1 307 ? -15.857 4.803 9.596 1.00 91.19 307 LEU A O 1
ATOM 2242 N N . GLU A 1 308 ? -16.589 5.973 7.831 1.00 93.06 308 GLU A N 1
ATOM 2243 C CA . GLU A 1 308 ? -16.717 4.856 6.903 1.00 93.06 308 GLU A CA 1
ATOM 2244 C C . GLU A 1 308 ? -15.903 5.223 5.664 1.00 93.06 308 GLU A C 1
ATOM 2246 O O . GLU A 1 308 ? -16.359 5.985 4.814 1.00 93.06 308 GLU A O 1
ATOM 2251 N N . LEU A 1 309 ? -14.651 4.770 5.607 1.00 91.62 309 LEU A N 1
ATOM 2252 C CA . LEU A 1 309 ? -13.722 5.168 4.555 1.00 91.62 309 LEU A CA 1
ATOM 2253 C C . LEU A 1 309 ? -13.985 4.363 3.274 1.00 91.62 309 LEU A C 1
ATOM 2255 O O . LEU A 1 309 ? -13.597 3.193 3.195 1.00 91.62 309 LEU A O 1
ATOM 2259 N N . ASP A 1 310 ? -14.582 4.989 2.256 1.00 90.19 310 ASP A N 1
ATOM 2260 C CA . ASP A 1 310 ? -14.792 4.383 0.937 1.00 90.19 310 ASP A CA 1
ATOM 2261 C C . ASP A 1 310 ? -13.803 4.908 -0.127 1.00 90.19 310 ASP A C 1
ATOM 2263 O O . ASP A 1 310 ? -12.956 5.772 0.118 1.00 90.19 310 ASP A O 1
ATOM 2267 N N . GLN A 1 311 ? -13.838 4.334 -1.336 1.00 84.06 311 GLN A N 1
ATOM 2268 C CA . GLN A 1 311 ? -12.928 4.702 -2.428 1.00 84.06 311 GLN A CA 1
ATOM 2269 C C . GLN A 1 311 ? -12.949 6.204 -2.775 1.00 84.06 311 GLN A C 1
ATOM 2271 O O . GLN A 1 311 ? -11.904 6.766 -3.119 1.00 84.06 311 GLN A O 1
ATOM 2276 N N . GLY A 1 312 ? -14.114 6.843 -2.716 1.00 83.62 312 GLY A N 1
ATOM 2277 C CA . GLY A 1 312 ? -14.307 8.270 -2.920 1.00 83.62 312 GLY A CA 1
ATOM 2278 C C . GLY A 1 312 ? -13.543 9.095 -1.893 1.00 83.62 312 GLY A C 1
ATOM 2279 O O . GLY A 1 312 ? -12.756 9.959 -2.290 1.00 83.62 312 GLY A O 1
ATOM 2280 N N . GLU A 1 313 ? -13.703 8.801 -0.602 1.00 86.56 313 GLU A N 1
ATOM 2281 C CA . GLU A 1 313 ? -12.981 9.489 0.471 1.00 86.56 313 GLU A CA 1
ATOM 2282 C C . GLU A 1 313 ? -11.473 9.242 0.403 1.00 86.56 313 GLU A C 1
ATOM 2284 O O . GLU A 1 313 ? -10.702 10.196 0.539 1.00 86.56 313 GLU A O 1
ATOM 2289 N N . ARG A 1 314 ? -11.026 8.012 0.115 1.00 84.44 314 ARG A N 1
ATOM 2290 C CA . ARG A 1 314 ? -9.590 7.700 -0.025 1.00 84.44 314 ARG A CA 1
ATOM 2291 C C . ARG A 1 314 ? -8.899 8.574 -1.062 1.00 84.44 314 ARG A C 1
ATOM 2293 O O . ARG A 1 314 ? -7.794 9.053 -0.826 1.00 84.44 314 ARG A O 1
ATOM 2300 N N . ASN A 1 315 ? -9.570 8.835 -2.183 1.00 79.81 315 ASN A N 1
ATOM 2301 C CA . ASN A 1 315 ? -9.051 9.703 -3.240 1.00 79.81 315 ASN A CA 1
ATOM 2302 C C . ASN A 1 315 ? -8.929 11.174 -2.801 1.00 79.81 315 ASN A C 1
ATOM 2304 O O . ASN A 1 315 ? -8.280 11.965 -3.484 1.00 79.81 315 ASN A O 1
ATOM 2308 N N . THR A 1 316 ? -9.544 11.563 -1.678 1.00 81.75 316 THR A N 1
ATOM 2309 C CA . THR A 1 316 ? -9.382 12.901 -1.089 1.00 81.75 316 THR A CA 1
ATOM 2310 C C . THR A 1 316 ? -8.177 13.007 -0.151 1.00 81.75 316 THR A C 1
ATOM 2312 O O . THR A 1 316 ? -7.716 14.123 0.098 1.00 81.75 316 THR A O 1
ATOM 2315 N N . ILE A 1 317 ? -7.648 11.875 0.328 1.00 82.88 317 ILE A N 1
ATOM 2316 C CA . ILE A 1 317 ? -6.534 11.776 1.283 1.00 82.88 317 ILE A CA 1
ATOM 2317 C C . ILE A 1 317 ? -5.302 11.211 0.561 1.00 82.88 317 ILE A C 1
ATOM 2319 O O . ILE A 1 317 ? -4.786 10.153 0.889 1.00 82.88 317 ILE A O 1
ATOM 2323 N N . ILE A 1 318 ? -4.845 11.892 -0.489 1.00 76.12 318 ILE A N 1
ATOM 2324 C CA . ILE A 1 318 ? -3.646 11.462 -1.236 1.00 76.12 318 ILE A CA 1
ATOM 2325 C C . ILE A 1 318 ? -2.370 11.762 -0.433 1.00 76.12 318 ILE A C 1
ATOM 2327 O O . ILE A 1 318 ? -1.410 10.997 -0.472 1.00 76.12 318 ILE A O 1
ATOM 2331 N N . ASP A 1 319 ? -2.388 12.881 0.291 1.00 83.75 319 ASP A N 1
ATOM 2332 C CA . ASP A 1 319 ? -1.338 13.361 1.182 1.00 83.75 319 ASP A CA 1
ATOM 2333 C C . ASP A 1 319 ? -2.010 13.748 2.506 1.00 83.75 319 ASP A C 1
ATOM 2335 O O . ASP A 1 319 ? -2.818 14.685 2.556 1.00 83.75 319 ASP A O 1
ATOM 2339 N N . VAL A 1 320 ? -1.745 12.967 3.557 1.00 86.62 320 VAL A N 1
ATOM 2340 C CA . VAL A 1 320 ? -2.381 13.147 4.870 1.00 86.62 320 VAL A CA 1
ATOM 2341 C C . VAL A 1 320 ? -1.975 14.478 5.495 1.00 86.62 320 VAL A C 1
ATOM 2343 O O . VAL A 1 320 ? -2.834 15.164 6.050 1.00 86.62 320 VAL A O 1
ATOM 2346 N N . ASP A 1 321 ? -0.717 14.893 5.358 1.00 86.56 321 ASP A N 1
ATOM 2347 C CA . ASP A 1 321 ? -0.236 16.158 5.911 1.00 86.56 321 ASP A CA 1
ATOM 2348 C C . ASP A 1 321 ? -0.894 17.353 5.233 1.00 86.56 321 ASP A C 1
ATOM 2350 O O . ASP A 1 321 ? -1.379 18.270 5.902 1.00 86.56 321 ASP A O 1
ATOM 2354 N N . GLU A 1 322 ? -0.958 17.348 3.900 1.00 86.56 322 GLU A N 1
ATOM 2355 C CA . GLU A 1 322 ? -1.635 18.415 3.168 1.00 86.56 322 GLU A CA 1
ATOM 2356 C C . GLU A 1 322 ? -3.129 18.456 3.532 1.00 86.56 322 GLU A C 1
ATOM 2358 O O . GLU A 1 322 ? -3.717 19.530 3.726 1.00 86.56 322 GLU A O 1
ATOM 2363 N N . TRP A 1 323 ? -3.752 17.284 3.661 1.00 89.44 323 TRP A N 1
ATOM 2364 C CA . TRP A 1 323 ? -5.151 17.152 4.049 1.00 89.44 323 TRP A CA 1
ATOM 2365 C C . TRP A 1 323 ? -5.424 17.686 5.468 1.00 89.44 323 TRP A C 1
ATOM 2367 O O . TRP A 1 323 ? -6.416 18.407 5.663 1.00 89.44 323 TRP A O 1
ATOM 2377 N N . LEU A 1 324 ? -4.539 17.400 6.427 1.00 90.44 324 LEU A N 1
ATOM 2378 C CA . LEU A 1 324 ? -4.577 17.913 7.801 1.00 90.44 324 LEU A CA 1
ATOM 2379 C C . LEU A 1 324 ? -4.346 19.431 7.838 1.00 90.44 324 LEU A C 1
ATOM 2381 O O . LEU A 1 324 ? -5.135 20.173 8.438 1.00 90.44 324 LEU A O 1
ATOM 2385 N N . ALA A 1 325 ? -3.340 19.926 7.113 1.00 88.56 325 ALA A N 1
ATOM 2386 C CA . ALA A 1 325 ? -3.010 21.347 7.042 1.00 88.56 325 ALA A CA 1
ATOM 2387 C C . ALA A 1 325 ? -4.183 22.183 6.504 1.00 88.56 325 ALA A C 1
ATOM 2389 O O . ALA A 1 325 ? -4.516 23.233 7.065 1.00 88.56 325 ALA A O 1
ATOM 2390 N N . ARG A 1 326 ? -4.889 21.695 5.473 1.00 89.50 326 ARG A N 1
ATOM 2391 C CA . ARG A 1 326 ? -6.109 22.339 4.938 1.00 89.50 326 ARG A CA 1
ATOM 2392 C C . ARG A 1 326 ? -7.247 22.424 5.963 1.00 89.50 326 ARG A C 1
ATOM 2394 O O . ARG A 1 326 ? -8.129 23.270 5.817 1.00 89.50 326 ARG A O 1
ATOM 2401 N N . ARG A 1 327 ? -7.226 21.585 7.002 1.00 89.50 327 ARG A N 1
ATOM 2402 C CA . ARG A 1 327 ? -8.176 21.594 8.129 1.00 89.50 327 ARG A CA 1
ATOM 2403 C C . ARG A 1 327 ? -7.689 22.410 9.326 1.00 89.50 327 ARG A C 1
ATOM 2405 O O . ARG A 1 327 ? -8.363 22.442 10.353 1.00 89.50 327 ARG A O 1
ATOM 2412 N N . GLY A 1 328 ? -6.547 23.085 9.206 1.00 88.69 328 GLY A N 1
ATOM 2413 C CA . GLY A 1 328 ? -5.936 23.822 10.310 1.00 88.69 328 GLY A CA 1
ATOM 2414 C C . GLY A 1 328 ? -5.376 22.913 11.407 1.00 88.69 328 GLY A C 1
ATOM 2415 O O . GLY A 1 328 ? -5.134 23.391 12.512 1.00 88.69 328 GLY A O 1
ATOM 2416 N N . GLN A 1 329 ? -5.183 21.625 11.110 1.00 84.12 329 GLN A N 1
ATOM 2417 C CA . GLN A 1 329 ? -4.496 20.664 11.966 1.00 84.12 329 GLN A CA 1
ATOM 2418 C C . GLN A 1 329 ? -3.047 20.599 11.481 1.00 84.12 329 GLN A C 1
ATOM 2420 O O . GLN A 1 329 ? -2.721 19.831 10.585 1.00 84.12 329 GLN A O 1
ATOM 2425 N N . ALA A 1 330 ? -2.191 21.491 11.977 1.00 74.81 330 ALA A N 1
ATOM 2426 C CA . ALA A 1 330 ? -0.777 21.436 11.623 1.00 74.81 330 ALA A CA 1
ATOM 2427 C C . ALA A 1 330 ? -0.130 20.243 12.336 1.00 74.81 330 ALA A C 1
ATOM 2429 O O . ALA A 1 330 ? -0.215 20.145 13.563 1.00 74.81 330 ALA A O 1
ATOM 2430 N N . THR A 1 331 ? 0.518 19.362 11.579 1.00 76.75 331 THR A N 1
ATOM 2431 C CA . THR A 1 331 ? 1.456 18.398 12.149 1.00 76.75 331 THR A CA 1
ATOM 2432 C C . THR A 1 331 ? 2.667 19.154 12.680 1.00 76.75 331 THR A C 1
ATOM 2434 O O . THR A 1 331 ? 3.070 20.194 12.141 1.00 76.75 331 THR A O 1
ATOM 2437 N N . GLU A 1 332 ? 3.222 18.682 13.795 1.00 77.56 332 GLU A N 1
ATOM 2438 C CA . GLU A 1 332 ? 4.552 19.149 14.173 1.00 77.56 332 GLU A CA 1
ATOM 2439 C C . GLU A 1 332 ? 5.531 18.666 13.094 1.00 77.56 332 GLU A C 1
ATOM 2441 O O . GLU A 1 332 ? 5.284 17.661 12.430 1.00 77.56 332 GLU A O 1
ATOM 2446 N N . SER A 1 333 ? 6.620 19.400 12.854 1.00 71.19 333 SER A N 1
ATOM 2447 C CA . SER A 1 333 ? 7.618 18.998 11.856 1.00 71.19 333 SER A CA 1
ATOM 2448 C C . SER A 1 333 ? 8.388 17.772 12.356 1.00 71.19 333 SER A C 1
ATOM 2450 O O . SER A 1 333 ? 9.520 17.901 12.817 1.00 71.19 333 SER A O 1
ATOM 2452 N N . ILE A 1 334 ? 7.771 16.597 12.261 1.00 78.06 334 ILE A N 1
ATOM 2453 C CA . ILE A 1 334 ? 8.315 15.311 12.713 1.00 78.06 334 ILE A CA 1
ATOM 2454 C C . ILE A 1 334 ? 9.160 14.612 11.636 1.00 78.06 334 ILE A C 1
ATOM 2456 O O . ILE A 1 334 ? 9.642 13.508 11.850 1.00 78.06 334 ILE A O 1
ATOM 2460 N N . GLY A 1 335 ? 9.389 15.263 10.489 1.00 85.50 335 GLY A N 1
ATOM 2461 C CA . GLY A 1 335 ? 10.135 14.679 9.376 1.00 85.50 335 GLY A CA 1
ATOM 2462 C C . GLY A 1 335 ? 9.375 13.520 8.732 1.00 85.50 335 GLY A C 1
ATOM 2463 O O . GLY A 1 335 ? 8.147 13.570 8.619 1.00 85.50 335 GLY A O 1
ATOM 2464 N N . PHE A 1 336 ? 10.110 12.493 8.298 1.00 89.88 336 PHE A N 1
ATOM 2465 C CA . PHE A 1 336 ? 9.507 11.263 7.791 1.00 89.88 336 PHE A CA 1
ATOM 2466 C C . PHE A 1 336 ? 8.694 10.578 8.888 1.00 89.88 336 PHE A C 1
ATOM 2468 O O . PHE A 1 336 ? 9.185 10.358 9.993 1.00 89.88 336 PHE A O 1
ATOM 2475 N N . HIS A 1 337 ? 7.471 10.196 8.549 1.00 93.25 337 HIS A N 1
ATOM 2476 C CA . HIS A 1 337 ? 6.584 9.445 9.419 1.00 93.25 337 HIS A CA 1
ATOM 2477 C C . HIS A 1 337 ? 5.629 8.598 8.578 1.00 93.25 337 HIS A C 1
ATOM 2479 O O . HIS A 1 337 ? 5.432 8.864 7.390 1.00 93.25 337 HIS A O 1
ATOM 2485 N N . VAL A 1 338 ? 5.006 7.600 9.202 1.00 94.38 338 VAL A N 1
ATOM 2486 C CA . VAL A 1 338 ? 3.945 6.806 8.577 1.00 94.38 338 VAL A CA 1
ATOM 2487 C C . VAL A 1 338 ? 2.591 7.258 9.120 1.00 94.38 338 VAL A C 1
ATOM 2489 O O . VAL A 1 338 ? 2.333 7.100 10.319 1.00 94.38 338 VAL A O 1
ATOM 2492 N N . PRO A 1 339 ? 1.708 7.826 8.280 1.00 94.94 339 PRO A N 1
ATOM 2493 C CA . PRO A 1 339 ? 0.354 8.148 8.699 1.00 94.94 339 PRO A CA 1
ATOM 2494 C C . PRO A 1 339 ? -0.477 6.872 8.870 1.00 94.94 339 PRO A C 1
ATOM 2496 O O . PRO A 1 339 ? -0.602 6.079 7.935 1.00 94.94 339 PRO A O 1
ATOM 2499 N N . VAL A 1 340 ? -1.080 6.703 10.047 1.00 97.31 340 VAL A N 1
ATOM 2500 C CA . VAL A 1 340 ? -2.012 5.611 10.355 1.00 97.31 340 VAL A C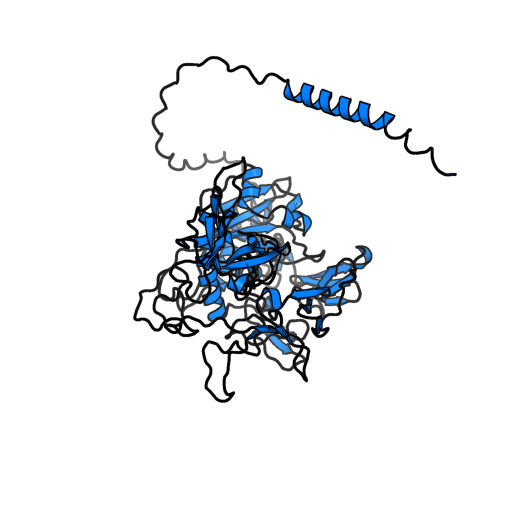A 1
ATOM 2501 C C . VAL A 1 340 ? -3.371 6.210 10.707 1.00 97.31 340 VAL A C 1
ATOM 2503 O O . VAL A 1 340 ? -3.534 6.855 11.743 1.00 97.31 340 VAL A O 1
ATOM 2506 N N . LEU A 1 341 ? -4.347 6.016 9.826 1.00 97.00 341 LEU A N 1
ATOM 2507 C CA . LEU A 1 341 ? -5.713 6.505 9.956 1.00 97.00 341 LEU A CA 1
ATOM 2508 C C . LEU A 1 341 ? -6.588 5.466 10.667 1.00 97.00 341 LEU A C 1
ATOM 2510 O O . LEU A 1 341 ? -6.820 4.381 10.142 1.00 97.00 341 LEU A O 1
ATOM 2514 N N . PHE A 1 342 ? -7.121 5.814 11.833 1.00 97.38 342 PHE A N 1
ATOM 2515 C CA . PHE A 1 342 ? -8.088 5.000 12.566 1.00 97.38 342 PHE A CA 1
ATOM 2516 C C . PHE A 1 342 ? -9.508 5.451 12.222 1.00 97.38 342 PHE A C 1
ATOM 2518 O O . PHE A 1 342 ? -9.842 6.634 12.350 1.00 97.38 342 PHE A O 1
ATOM 2525 N N . THR A 1 343 ? -10.357 4.515 11.806 1.00 96.25 343 THR A N 1
ATOM 2526 C CA . THR A 1 343 ? -11.748 4.753 11.399 1.00 96.25 343 THR A CA 1
ATOM 2527 C C . THR A 1 343 ? -12.687 3.652 11.921 1.00 96.25 343 THR A C 1
ATOM 2529 O O . THR A 1 343 ? -12.211 2.615 12.386 1.00 96.25 343 THR A O 1
ATOM 2532 N N . ASP A 1 344 ? -14.008 3.862 11.894 1.00 93.12 344 ASP A N 1
ATOM 2533 C CA . ASP A 1 344 ? -14.975 2.860 12.373 1.00 93.12 344 ASP A CA 1
ATOM 2534 C C . ASP A 1 344 ? -15.058 1.690 11.382 1.00 93.12 344 ASP A C 1
ATOM 2536 O O . ASP A 1 344 ? -14.938 0.521 11.770 1.00 93.12 344 ASP A O 1
ATOM 2540 N N . GLY A 1 345 ? -15.161 2.010 10.092 1.00 92.50 345 GLY A N 1
ATOM 2541 C CA . GLY A 1 345 ? -15.242 1.050 9.002 1.00 92.50 345 GLY A CA 1
ATOM 2542 C C . GLY A 1 345 ? -14.478 1.488 7.756 1.00 92.50 345 GLY A C 1
ATOM 2543 O O . GLY A 1 345 ? -14.172 2.661 7.536 1.00 92.50 345 GLY A O 1
ATOM 2544 N N . LEU A 1 346 ? -14.129 0.505 6.930 1.00 93.62 346 LEU A N 1
ATOM 2545 C CA . LEU A 1 346 ? -13.416 0.705 5.674 1.00 93.62 346 LEU A CA 1
ATOM 2546 C C . LEU A 1 346 ? -14.057 -0.165 4.598 1.00 93.62 346 LEU A C 1
ATOM 2548 O O . LEU A 1 346 ? -14.244 -1.363 4.807 1.00 93.62 346 LEU A O 1
ATOM 2552 N N . GLU A 1 347 ? -14.367 0.413 3.437 1.00 92.19 347 GLU A N 1
ATOM 2553 C CA . GLU A 1 347 ? -14.873 -0.318 2.274 1.00 92.19 347 GLU A CA 1
ATOM 2554 C C . GLU A 1 347 ? -13.905 -0.209 1.081 1.00 92.19 347 GLU A C 1
ATOM 2556 O O . GLU A 1 347 ? -13.442 0.865 0.687 1.00 92.19 347 GLU A O 1
ATOM 2561 N N . VAL A 1 348 ? -13.627 -1.345 0.436 1.00 87.25 348 VAL A N 1
ATOM 2562 C CA . VAL A 1 348 ? -12.941 -1.419 -0.864 1.00 87.25 348 VAL A CA 1
ATOM 2563 C C . VAL A 1 348 ? -13.902 -2.046 -1.862 1.00 87.25 348 VAL A C 1
ATOM 2565 O O . VAL A 1 348 ? -14.389 -3.152 -1.640 1.00 87.25 348 VAL A O 1
ATOM 2568 N N . ASP A 1 349 ? -14.187 -1.344 -2.963 1.00 88.00 349 ASP A N 1
ATOM 2569 C CA . ASP A 1 349 ? -15.122 -1.795 -4.004 1.00 88.00 349 ASP A CA 1
ATOM 2570 C C . ASP A 1 349 ? -16.471 -2.274 -3.417 1.00 88.00 349 ASP A C 1
ATOM 2572 O O . ASP A 1 349 ? -17.051 -3.278 -3.837 1.00 88.00 349 ASP A O 1
ATOM 2576 N N . GLY A 1 350 ? -16.964 -1.549 -2.404 1.00 88.12 350 GLY A N 1
ATOM 2577 C CA . GLY A 1 350 ? -18.239 -1.804 -1.734 1.00 88.12 350 GLY A CA 1
ATOM 2578 C C . GLY A 1 350 ? -18.264 -3.006 -0.787 1.00 88.12 350 GLY A C 1
ATOM 2579 O O . GLY A 1 350 ? -19.354 -3.455 -0.435 1.00 88.12 350 GLY A O 1
ATOM 2580 N N . VAL A 1 351 ? -17.103 -3.547 -0.414 1.00 90.19 351 VAL A N 1
ATOM 2581 C CA . VAL A 1 351 ? -16.965 -4.655 0.538 1.00 90.19 351 VAL A CA 1
ATOM 2582 C C . VAL A 1 351 ? -16.123 -4.195 1.722 1.00 90.19 351 VAL A C 1
ATOM 2584 O O . VAL A 1 351 ? -15.069 -3.589 1.533 1.00 90.19 351 VAL A O 1
ATOM 2587 N N . ALA A 1 352 ? -16.596 -4.481 2.936 1.00 92.44 352 ALA A N 1
ATOM 2588 C CA . ALA A 1 352 ? -15.917 -4.113 4.173 1.00 92.44 352 ALA A CA 1
ATOM 2589 C C . ALA A 1 352 ? -14.539 -4.789 4.298 1.00 92.44 352 ALA A C 1
ATOM 2591 O O . ALA A 1 352 ? -14.370 -5.944 3.893 1.00 92.44 352 ALA A O 1
ATOM 2592 N N . ARG A 1 353 ? -13.571 -4.079 4.882 1.00 92.81 353 ARG A N 1
ATOM 2593 C CA . ARG A 1 353 ? -12.183 -4.518 5.075 1.00 92.81 353 ARG A CA 1
ATOM 2594 C C . ARG A 1 353 ? -11.669 -4.150 6.470 1.00 92.81 353 ARG A C 1
ATOM 2596 O O . ARG A 1 353 ? -12.089 -3.131 7.013 1.00 92.81 353 ARG A O 1
ATOM 2603 N N . PRO A 1 354 ? -10.751 -4.950 7.041 1.00 93.44 354 PRO A N 1
ATOM 2604 C CA . PRO A 1 354 ? -10.181 -4.677 8.362 1.00 93.44 354 PRO A CA 1
ATOM 2605 C C . PRO A 1 354 ? -9.143 -3.542 8.330 1.00 93.44 354 PRO A C 1
ATOM 2607 O O . PRO A 1 354 ? -8.936 -2.848 9.325 1.00 93.44 354 PRO A O 1
ATOM 2610 N N . GLY A 1 355 ? -8.485 -3.362 7.188 1.00 94.88 355 GLY A N 1
ATOM 2611 C CA . GLY A 1 355 ? -7.408 -2.418 6.972 1.00 94.88 355 GLY A CA 1
ATOM 2612 C C . GLY A 1 355 ? -7.171 -2.203 5.484 1.00 94.88 355 GLY A C 1
ATOM 2613 O O . GLY A 1 355 ? -7.812 -2.838 4.639 1.00 94.88 355 GLY A O 1
ATOM 2614 N N . LEU A 1 356 ? -6.319 -1.231 5.192 1.00 92.69 356 LEU A N 1
ATOM 2615 C CA . LEU A 1 356 ? -5.837 -0.930 3.856 1.00 92.69 356 LEU A CA 1
ATOM 2616 C C . LEU A 1 356 ? -4.514 -0.182 3.955 1.00 92.69 356 LEU A C 1
ATOM 2618 O O . LEU A 1 356 ? -4.394 0.775 4.721 1.00 92.69 356 LEU A O 1
ATOM 2622 N N . SER A 1 357 ? -3.586 -0.514 3.077 1.00 91.50 357 SER A N 1
ATOM 2623 C CA . SER A 1 357 ? -2.400 0.282 2.828 1.00 91.50 357 SER A CA 1
ATOM 2624 C C . SER A 1 357 ? -2.452 0.903 1.441 1.00 91.50 357 SER A C 1
ATOM 2626 O O . SER A 1 357 ? -2.782 0.249 0.450 1.00 91.50 357 SER A O 1
ATOM 2628 N N . THR A 1 358 ? -2.105 2.182 1.333 1.00 84.38 358 THR A N 1
ATOM 2629 C CA . THR A 1 358 ? -1.624 2.674 0.040 1.00 84.38 358 THR A CA 1
ATOM 2630 C C . THR A 1 358 ? -0.216 2.132 -0.176 1.00 84.38 358 THR A C 1
ATOM 2632 O O . THR A 1 358 ? 0.542 2.036 0.784 1.00 84.38 358 THR A O 1
ATOM 2635 N N . VAL A 1 359 ? 0.167 1.862 -1.421 1.00 77.44 359 VAL A N 1
ATOM 2636 C CA . VAL A 1 359 ? 1.528 1.425 -1.758 1.00 77.44 359 VAL A CA 1
ATOM 2637 C C . VAL A 1 359 ? 2.274 2.607 -2.392 1.00 77.44 359 VAL A C 1
ATOM 2639 O O . VAL A 1 359 ? 2.113 2.837 -3.597 1.00 77.44 359 VAL A O 1
ATOM 2642 N N . PRO A 1 360 ? 3.042 3.418 -1.631 1.00 70.50 360 PRO A N 1
ATOM 2643 C CA . PRO A 1 360 ? 3.795 4.532 -2.197 1.00 70.50 360 PRO A CA 1
ATOM 2644 C C . PRO A 1 360 ? 4.699 4.101 -3.340 1.00 70.50 360 PRO A C 1
ATOM 2646 O O . PRO A 1 360 ? 5.348 3.059 -3.282 1.00 70.50 360 PRO A O 1
ATOM 2649 N N . ASN A 1 361 ? 4.696 4.899 -4.408 1.00 66.44 361 ASN A N 1
ATOM 2650 C CA . ASN A 1 361 ? 5.349 4.594 -5.687 1.00 66.44 361 ASN A CA 1
ATOM 2651 C C . ASN A 1 361 ? 4.867 3.298 -6.393 1.00 66.44 361 ASN A C 1
ATOM 2653 O O . ASN A 1 361 ? 5.357 2.952 -7.465 1.00 66.44 361 ASN A O 1
ATOM 2657 N N . GLY A 1 362 ? 3.872 2.591 -5.844 1.00 59.69 362 GLY A N 1
ATOM 2658 C CA . GLY A 1 362 ? 3.274 1.393 -6.440 1.00 59.69 362 GLY A CA 1
ATOM 2659 C C . GLY A 1 362 ? 4.199 0.189 -6.527 1.00 59.69 362 GLY A C 1
ATOM 2660 O O . GLY A 1 362 ? 3.896 -0.732 -7.287 1.00 59.69 362 GLY A O 1
ATOM 2661 N N . SER A 1 363 ? 5.327 0.223 -5.816 1.00 64.75 363 SER A N 1
ATOM 2662 C CA . SER A 1 363 ? 6.304 -0.858 -5.783 1.00 64.75 363 SER A CA 1
ATOM 2663 C C . SER A 1 363 ? 5.887 -1.917 -4.774 1.00 64.75 363 SER A C 1
ATOM 2665 O O . SER A 1 363 ? 5.700 -1.610 -3.598 1.00 64.75 363 SER A O 1
ATOM 2667 N N . CYS A 1 364 ? 5.790 -3.150 -5.239 1.00 67.94 364 CYS A N 1
ATOM 2668 C CA . CYS A 1 364 ? 5.471 -4.321 -4.443 1.00 67.94 364 CYS A CA 1
ATOM 2669 C C . CYS A 1 364 ? 6.488 -5.402 -4.824 1.00 67.94 364 CYS A C 1
ATOM 2671 O O . CYS A 1 364 ? 6.622 -5.696 -6.015 1.00 67.94 364 CYS A O 1
ATOM 2673 N N . GLY A 1 365 ? 7.267 -5.903 -3.860 1.00 58.16 365 GLY A N 1
ATOM 2674 C CA . GLY A 1 365 ? 8.405 -6.792 -4.140 1.00 58.16 365 GLY A CA 1
ATOM 2675 C C . GLY A 1 365 ? 9.459 -6.132 -5.043 1.00 58.16 365 GLY A C 1
ATOM 2676 O O . GLY A 1 365 ? 10.067 -6.775 -5.890 1.00 58.16 365 GLY A O 1
ATOM 2677 N N . GLY A 1 366 ? 9.599 -4.803 -4.959 1.00 57.31 366 GLY A N 1
ATOM 2678 C CA . GLY A 1 366 ? 10.523 -4.032 -5.804 1.00 57.31 366 GLY A CA 1
ATOM 2679 C C . GLY A 1 366 ? 10.052 -3.738 -7.210 1.00 57.31 366 GLY A C 1
ATOM 2680 O O . GLY A 1 366 ? 10.709 -2.976 -7.918 1.00 57.31 366 GLY A O 1
ATOM 2681 N N . GLU A 1 367 ? 8.894 -4.257 -7.603 1.00 57.47 367 GLU A N 1
ATOM 2682 C CA . GLU A 1 367 ? 8.339 -4.018 -8.924 1.00 57.47 367 GLU A CA 1
ATOM 2683 C C . GLU A 1 367 ? 7.172 -3.043 -8.854 1.00 57.47 367 GLU A C 1
ATOM 2685 O O . GLU A 1 367 ? 6.213 -3.223 -8.099 1.00 57.47 367 GLU A O 1
ATOM 2690 N N . ARG A 1 368 ? 7.230 -1.987 -9.670 1.00 63.09 368 ARG A N 1
ATOM 2691 C CA . ARG A 1 368 ? 6.115 -1.054 -9.805 1.00 63.09 368 ARG A CA 1
ATOM 2692 C C . ARG A 1 368 ? 4.975 -1.729 -10.570 1.00 63.09 368 ARG A C 1
ATOM 2694 O O . ARG A 1 368 ? 5.054 -1.917 -11.781 1.00 63.09 368 ARG A O 1
ATOM 2701 N N . ARG A 1 369 ? 3.886 -2.058 -9.869 1.00 56.44 369 ARG A N 1
ATOM 2702 C CA . ARG A 1 369 ? 2.753 -2.831 -10.421 1.00 56.44 369 ARG A CA 1
ATOM 2703 C C . ARG A 1 369 ? 1.737 -1.991 -11.197 1.00 56.44 369 ARG A C 1
ATOM 2705 O O . ARG A 1 369 ? 0.885 -2.527 -11.900 1.00 56.44 369 ARG A O 1
ATOM 2712 N N . VAL A 1 370 ? 1.818 -0.669 -11.083 1.00 59.94 370 VAL A N 1
ATOM 2713 C CA . VAL A 1 370 ? 0.825 0.265 -11.622 1.00 59.94 370 VAL A CA 1
ATOM 2714 C C . VAL A 1 370 ? 1.488 1.378 -12.429 1.00 59.94 370 VAL A C 1
ATOM 2716 O O . VAL A 1 370 ? 2.362 2.106 -11.954 1.00 59.94 370 VAL A O 1
ATOM 2719 N N . TRP A 1 371 ? 1.030 1.524 -13.675 1.00 56.59 371 TRP A N 1
ATOM 2720 C CA . TRP A 1 371 ? 1.434 2.603 -14.585 1.00 56.59 371 TRP A CA 1
ATOM 2721 C C . TRP A 1 371 ? 0.934 3.973 -14.123 1.00 56.59 371 TRP A C 1
ATOM 2723 O O . TRP A 1 371 ? 1.524 5.006 -14.439 1.00 56.59 371 TRP A O 1
ATOM 2733 N N . GLU A 1 372 ? -0.165 3.985 -13.374 1.00 60.72 372 GLU A N 1
ATOM 2734 C CA . GLU A 1 372 ? -0.756 5.197 -12.825 1.00 60.72 372 GLU A CA 1
ATOM 2735 C C . GLU A 1 372 ? 0.104 5.771 -11.692 1.00 60.72 372 GLU A C 1
ATOM 2737 O O . GLU A 1 372 ? 0.896 5.076 -11.048 1.00 60.72 372 GLU A O 1
ATOM 2742 N N . ARG A 1 373 ? -0.034 7.078 -11.458 1.00 60.59 373 ARG A N 1
ATOM 2743 C CA . ARG A 1 373 ? 0.657 7.770 -10.370 1.00 60.59 373 ARG A CA 1
ATOM 2744 C C . ARG A 1 373 ? 0.085 7.297 -9.034 1.00 60.59 373 ARG A C 1
ATOM 2746 O O . ARG A 1 373 ? -1.093 7.515 -8.772 1.00 60.59 373 ARG A O 1
ATOM 2753 N N . GLN A 1 374 ? 0.926 6.694 -8.204 1.00 68.38 374 GLN A N 1
ATOM 2754 C CA . GLN A 1 374 ? 0.584 6.368 -6.821 1.00 68.38 374 GLN A CA 1
ATOM 2755 C C . GLN A 1 374 ? 0.809 7.568 -5.898 1.00 68.38 374 GLN A C 1
ATOM 2757 O O . GLN A 1 374 ? 1.547 8.491 -6.272 1.00 68.38 374 GLN A O 1
ATOM 2762 N N . PRO A 1 375 ? 0.162 7.598 -4.716 1.00 72.06 375 PRO A N 1
ATOM 2763 C CA . PRO A 1 375 ? 0.462 8.612 -3.718 1.00 72.06 375 PRO A CA 1
ATOM 2764 C C . PRO A 1 375 ? 1.965 8.574 -3.389 1.00 72.06 375 PRO A C 1
ATOM 2766 O O . PRO A 1 375 ? 2.522 7.490 -3.214 1.00 72.06 375 PRO A O 1
ATOM 2769 N N . PRO A 1 376 ? 2.644 9.730 -3.345 1.00 72.38 376 PRO A N 1
ATOM 2770 C CA . PRO A 1 376 ? 4.085 9.775 -3.114 1.00 72.38 376 PRO A CA 1
ATOM 2771 C C . PRO A 1 376 ? 4.473 9.373 -1.683 1.00 72.38 376 PRO A C 1
ATOM 2773 O O . PRO A 1 376 ? 5.520 8.766 -1.499 1.00 72.38 376 PRO A O 1
ATOM 2776 N N . VAL A 1 377 ? 3.624 9.684 -0.697 1.00 78.12 377 VAL A N 1
ATOM 2777 C CA . VAL A 1 377 ? 3.871 9.422 0.735 1.00 78.12 377 VAL A CA 1
ATOM 2778 C C . VAL A 1 377 ? 2.975 8.297 1.259 1.00 78.12 377 VAL A C 1
ATOM 2780 O O . VAL A 1 377 ? 3.449 7.402 1.950 1.00 78.12 377 VAL A O 1
ATOM 2783 N N . GLY A 1 378 ? 1.694 8.296 0.867 1.00 86.81 378 GLY A N 1
ATOM 2784 C CA . GLY A 1 378 ? 0.724 7.270 1.253 1.00 86.81 378 GLY A CA 1
ATOM 2785 C C . GLY A 1 378 ? 0.297 7.307 2.723 1.00 86.81 378 GLY A C 1
ATOM 2786 O O . GLY A 1 378 ? 0.614 8.239 3.455 1.00 86.81 378 GLY A O 1
ATOM 2787 N N . TYR A 1 379 ? -0.476 6.303 3.135 1.00 92.31 379 TYR A N 1
ATOM 2788 C CA . TYR A 1 379 ? -0.932 6.057 4.501 1.00 92.31 379 TYR A CA 1
ATOM 2789 C C . TYR A 1 379 ? -1.382 4.599 4.681 1.00 92.31 379 TYR A C 1
ATOM 2791 O O . TYR A 1 379 ? -1.640 3.882 3.709 1.00 92.31 379 TYR A O 1
ATOM 2799 N N . VAL A 1 380 ? -1.525 4.202 5.943 1.00 95.62 380 VAL A N 1
ATOM 2800 C CA . VAL A 1 380 ? -2.216 2.985 6.384 1.00 95.62 380 VAL A CA 1
ATOM 2801 C C . VAL A 1 380 ? -3.553 3.389 7.000 1.00 95.62 380 VAL A C 1
ATOM 2803 O O . VAL A 1 380 ? -3.623 4.381 7.718 1.00 95.62 380 VAL A O 1
ATOM 2806 N N . ALA A 1 381 ? -4.622 2.646 6.740 1.00 96.00 381 ALA A N 1
ATOM 2807 C CA . ALA A 1 381 ? -5.921 2.826 7.373 1.00 96.00 381 ALA A CA 1
ATOM 2808 C C . ALA A 1 381 ? -6.375 1.547 8.078 1.00 96.00 381 ALA A C 1
ATOM 2810 O O . ALA A 1 381 ? -6.178 0.443 7.574 1.00 96.00 381 ALA A O 1
ATOM 2811 N N . LEU A 1 382 ? -7.010 1.711 9.237 1.00 96.69 382 LEU A N 1
ATOM 2812 C CA . LEU A 1 382 ? -7.501 0.634 10.090 1.00 96.69 382 LEU A CA 1
ATOM 2813 C C . LEU A 1 382 ? -8.958 0.867 10.470 1.00 96.69 382 LEU A C 1
ATOM 2815 O O . LEU A 1 382 ? -9.298 1.921 11.010 1.00 96.69 382 LEU A O 1
ATOM 2819 N N . ALA A 1 383 ? -9.791 -0.149 10.253 1.00 95.06 383 ALA A N 1
ATOM 2820 C CA . ALA A 1 383 ? -11.149 -0.191 10.778 1.00 95.06 383 ALA A CA 1
ATOM 2821 C C . ALA A 1 383 ? -11.154 -0.649 12.247 1.00 95.06 383 ALA A C 1
ATOM 2823 O O . ALA A 1 383 ? -10.238 -1.344 12.704 1.00 95.06 383 ALA A O 1
ATOM 2824 N N . GLN A 1 384 ? -12.213 -0.337 12.998 1.00 89.62 384 GLN A N 1
ATOM 2825 C CA . GLN A 1 384 ? -12.395 -0.872 14.355 1.00 89.62 384 GLN A CA 1
ATOM 2826 C C . GLN A 1 384 ? -12.527 -2.398 14.349 1.00 89.62 384 GLN A C 1
ATOM 2828 O O . GLN A 1 384 ? -11.962 -3.082 15.200 1.00 89.62 384 GLN A O 1
ATOM 2833 N N . THR A 1 385 ? -13.254 -2.942 13.370 1.00 89.06 385 THR A N 1
ATOM 2834 C CA . THR A 1 385 ? -13.419 -4.394 13.222 1.00 89.06 385 THR A CA 1
ATOM 2835 C C . THR A 1 385 ? -12.239 -4.974 12.449 1.00 89.06 385 THR A C 1
ATOM 2837 O O . THR A 1 385 ? -12.239 -4.987 11.219 1.00 89.06 385 THR A O 1
ATOM 2840 N N . ARG A 1 386 ? -11.229 -5.458 13.178 1.00 91.94 386 ARG A N 1
ATOM 2841 C CA . ARG A 1 386 ? -9.983 -5.994 12.614 1.00 91.94 386 ARG A CA 1
ATOM 2842 C C . ARG A 1 386 ? -9.380 -7.121 13.460 1.00 91.94 386 ARG A C 1
ATOM 2844 O O . ARG A 1 386 ? -9.817 -7.380 14.585 1.00 91.94 386 ARG A O 1
ATOM 2851 N N . TRP A 1 387 ? -8.358 -7.772 12.911 1.00 91.00 387 TRP A N 1
ATOM 2852 C CA . TRP A 1 387 ? -7.470 -8.669 13.653 1.00 91.00 387 TRP A CA 1
ATOM 2853 C C . TRP A 1 387 ? -6.305 -7.870 14.255 1.00 91.00 387 TRP A C 1
ATOM 2855 O O . TRP A 1 387 ? -5.967 -6.797 13.752 1.00 91.00 387 TRP A O 1
ATOM 2865 N N . SER A 1 388 ? -5.668 -8.387 15.308 1.00 90.56 388 SER A N 1
ATOM 2866 C CA . SER A 1 388 ? -4.475 -7.758 15.908 1.00 90.56 388 SER A CA 1
ATOM 2867 C C . SER A 1 388 ? -3.308 -7.679 14.913 1.00 90.56 388 SER A C 1
ATOM 2869 O O . SER A 1 388 ? -2.565 -6.705 14.871 1.00 90.56 388 SER A O 1
ATOM 2871 N N . SER A 1 389 ? -3.204 -8.653 14.008 1.00 94.00 389 SER A N 1
ATOM 2872 C CA . SER A 1 389 ? -2.208 -8.678 12.931 1.00 94.00 389 SER A CA 1
ATOM 2873 C C . SER A 1 389 ? -2.478 -7.681 11.796 1.00 94.00 389 SER A C 1
ATOM 2875 O O . SER A 1 389 ? -1.653 -7.557 10.892 1.00 94.00 389 SER A O 1
ATOM 2877 N N . THR A 1 390 ? -3.636 -7.007 11.763 1.00 95.81 390 THR A N 1
ATOM 2878 C CA . THR A 1 390 ? -4.015 -6.163 10.618 1.00 95.81 390 THR A CA 1
ATOM 2879 C C . THR A 1 390 ? -3.058 -4.985 10.445 1.00 95.81 390 THR A C 1
ATOM 2881 O O . THR A 1 390 ? -2.592 -4.769 9.335 1.00 95.81 390 THR A O 1
ATOM 2884 N N . LEU A 1 391 ? -2.696 -4.260 11.510 1.00 97.44 391 LEU A N 1
ATOM 2885 C CA . LEU A 1 391 ? -1.765 -3.131 11.372 1.00 97.44 391 LEU A CA 1
ATOM 2886 C C . LEU A 1 391 ? -0.392 -3.577 10.866 1.00 97.44 391 LEU A C 1
ATOM 2888 O O . LEU A 1 391 ? 0.162 -2.935 9.981 1.00 97.44 391 LEU A O 1
ATOM 2892 N N . ALA A 1 392 ? 0.137 -4.686 11.382 1.00 97.94 392 ALA A N 1
ATOM 2893 C CA . ALA A 1 392 ? 1.418 -5.207 10.925 1.00 97.94 392 ALA A CA 1
ATOM 2894 C C . ALA A 1 392 ? 1.383 -5.594 9.439 1.00 97.94 392 ALA A C 1
ATOM 2896 O O . ALA A 1 392 ? 2.280 -5.226 8.687 1.00 97.94 392 ALA A O 1
ATOM 2897 N N . HIS A 1 393 ? 0.311 -6.249 9.002 1.00 96.75 393 HIS A N 1
ATOM 2898 C CA . HIS A 1 393 ? 0.091 -6.603 7.603 1.00 96.75 393 HIS A CA 1
ATOM 2899 C C . HIS A 1 393 ? 0.029 -5.379 6.676 1.00 96.75 393 HIS A C 1
ATOM 2901 O O . HIS A 1 393 ? 0.773 -5.299 5.699 1.00 96.75 393 HIS A O 1
ATOM 2907 N N . GLU A 1 394 ? -0.789 -4.377 7.013 1.00 96.31 394 GLU A N 1
ATOM 2908 C CA . GLU A 1 394 ? -0.877 -3.155 6.205 1.00 96.31 394 GLU A CA 1
ATOM 2909 C C . GLU A 1 394 ? 0.423 -2.337 6.241 1.00 96.31 394 GLU A C 1
ATOM 2911 O O . GLU A 1 394 ? 0.774 -1.678 5.259 1.00 96.31 394 GLU A O 1
ATOM 2916 N N . MET A 1 395 ? 1.169 -2.388 7.351 1.00 97.19 395 MET A N 1
ATOM 2917 C CA . MET A 1 395 ? 2.505 -1.800 7.439 1.00 97.19 395 MET A CA 1
ATOM 2918 C C . MET A 1 395 ? 3.502 -2.535 6.535 1.00 97.19 395 MET A C 1
ATOM 2920 O O . MET A 1 395 ? 4.340 -1.885 5.920 1.00 97.19 395 MET A O 1
ATOM 2924 N N . GLY A 1 396 ? 3.384 -3.856 6.377 1.00 95.19 396 GLY A N 1
ATOM 2925 C CA . GLY A 1 396 ? 4.163 -4.627 5.404 1.00 95.19 396 GLY A CA 1
ATOM 2926 C C . GLY A 1 396 ? 3.913 -4.164 3.967 1.00 95.19 396 GLY A C 1
ATOM 2927 O O . GLY A 1 396 ? 4.859 -3.849 3.245 1.00 95.19 396 GLY A O 1
ATOM 2928 N N . HIS A 1 397 ? 2.643 -4.005 3.575 1.00 92.06 397 HIS A N 1
ATOM 2929 C CA . HIS A 1 397 ? 2.287 -3.399 2.285 1.00 92.06 397 HIS A CA 1
ATOM 2930 C C . HIS A 1 397 ? 2.791 -1.969 2.150 1.00 92.06 397 HIS A C 1
ATOM 2932 O O . HIS A 1 397 ? 3.310 -1.591 1.095 1.00 92.06 397 HIS A O 1
ATOM 2938 N N . PHE A 1 398 ? 2.676 -1.180 3.226 1.00 92.00 398 PHE A N 1
ATOM 2939 C CA . PHE A 1 398 ? 3.221 0.166 3.237 1.00 92.00 398 PHE A CA 1
ATOM 2940 C C . PHE A 1 398 ? 4.703 0.062 2.923 1.00 92.00 398 PHE A C 1
ATOM 2942 O O . PHE A 1 398 ? 5.124 0.705 1.985 1.00 92.00 398 PHE A O 1
ATOM 2949 N N . LEU A 1 399 ? 5.470 -0.805 3.573 1.00 91.69 399 LEU A N 1
ATOM 2950 C CA . LEU A 1 399 ? 6.907 -0.997 3.362 1.00 91.69 399 LEU A CA 1
ATOM 2951 C C . LEU A 1 399 ? 7.269 -1.869 2.140 1.00 91.69 399 LEU A C 1
ATOM 2953 O O . LEU A 1 399 ? 8.404 -2.323 2.020 1.00 91.69 399 LEU A O 1
ATOM 2957 N N . GLY A 1 400 ? 6.348 -2.029 1.186 1.00 86.50 400 GLY A N 1
ATOM 2958 C CA . GLY A 1 400 ? 6.641 -2.554 -0.148 1.00 86.50 400 GLY A CA 1
ATOM 2959 C C . GLY A 1 400 ? 6.516 -4.069 -0.307 1.00 86.50 400 GLY A C 1
ATOM 2960 O O . GLY A 1 400 ? 6.972 -4.585 -1.329 1.00 86.50 400 GLY A O 1
ATOM 2961 N N . LEU A 1 401 ? 5.909 -4.775 0.650 1.00 88.19 401 LEU A N 1
ATOM 2962 C CA . LEU A 1 401 ? 5.612 -6.203 0.523 1.00 88.19 401 LEU A CA 1
ATOM 2963 C C . LEU A 1 401 ? 4.301 -6.459 -0.228 1.00 88.19 401 LEU A C 1
ATOM 2965 O O . LEU A 1 401 ? 3.350 -5.676 -0.155 1.00 88.19 401 LEU A O 1
ATOM 2969 N N . CYS A 1 402 ? 4.245 -7.593 -0.919 1.00 86.50 402 CYS A N 1
ATOM 2970 C CA . CYS A 1 402 ? 3.024 -8.115 -1.526 1.00 86.50 402 CYS A CA 1
ATOM 2971 C C . CYS A 1 402 ? 2.387 -9.159 -0.627 1.00 86.50 402 CYS A C 1
ATOM 2973 O O . CYS A 1 402 ? 3.015 -9.654 0.305 1.00 86.50 402 CYS A O 1
ATOM 2975 N N . HIS A 1 403 ? 1.144 -9.516 -0.930 1.00 89.75 403 HIS A N 1
ATOM 2976 C CA . HIS A 1 403 ? 0.598 -10.752 -0.398 1.00 89.75 403 HIS A CA 1
ATOM 2977 C C . HIS A 1 403 ? 1.438 -11.940 -0.864 1.00 89.75 403 HIS A C 1
ATOM 2979 O O . HIS A 1 403 ? 1.805 -11.989 -2.040 1.00 89.75 403 HIS A O 1
ATOM 2985 N N . THR A 1 404 ? 1.637 -12.933 0.006 1.00 88.62 404 THR A N 1
ATOM 2986 C CA . THR A 1 404 ? 2.376 -14.162 -0.337 1.00 88.62 404 THR A CA 1
ATOM 2987 C C . THR A 1 404 ? 1.799 -14.862 -1.561 1.00 88.62 404 THR A C 1
ATOM 2989 O O . THR A 1 404 ? 2.547 -15.489 -2.293 1.00 88.62 404 THR A O 1
ATOM 2992 N N . HIS A 1 405 ? 0.493 -14.739 -1.831 1.00 83.06 405 HIS A N 1
ATOM 2993 C CA . HIS A 1 405 ? -0.187 -15.358 -2.980 1.00 83.06 405 HIS A CA 1
ATOM 2994 C C . HIS A 1 405 ? -0.268 -14.493 -4.244 1.00 83.06 405 HIS A C 1
ATOM 2996 O O . HIS A 1 405 ? -0.852 -14.906 -5.252 1.00 83.06 405 HIS A O 1
ATOM 3002 N N . GLU A 1 406 ? 0.252 -13.268 -4.215 1.00 75.56 406 GLU A N 1
ATOM 3003 C CA . GLU A 1 406 ? 0.140 -12.336 -5.334 1.00 75.56 406 GLU A CA 1
ATOM 3004 C C . GLU A 1 406 ? 1.327 -12.404 -6.288 1.00 75.56 406 GLU A C 1
ATOM 3006 O O . GLU A 1 406 ? 2.207 -11.546 -6.210 1.00 75.56 406 GLU A O 1
ATOM 3011 N N . ALA A 1 407 ? 1.267 -13.319 -7.266 1.00 60.69 407 ALA A N 1
ATOM 3012 C CA . ALA A 1 407 ? 2.194 -13.348 -8.402 1.00 60.69 407 ALA A CA 1
ATOM 3013 C C . ALA A 1 407 ? 2.416 -11.927 -8.969 1.00 60.69 407 ALA A C 1
ATOM 3015 O O . ALA A 1 407 ? 1.433 -11.324 -9.439 1.00 60.69 407 ALA A O 1
ATOM 3016 N N . PRO A 1 408 ? 3.654 -11.378 -9.022 1.00 51.00 408 PRO A N 1
ATOM 3017 C CA . PRO A 1 408 ? 3.926 -10.324 -9.985 1.00 51.00 408 PRO A CA 1
ATOM 3018 C C . PRO A 1 408 ? 3.485 -10.852 -11.356 1.00 51.00 408 PRO A C 1
ATOM 3020 O O . PRO A 1 408 ? 3.431 -12.067 -11.587 1.00 51.00 408 PRO A O 1
ATOM 3023 N N . ALA A 1 409 ? 3.073 -9.959 -12.263 1.00 46.44 409 ALA A N 1
ATOM 3024 C CA . ALA A 1 409 ? 2.726 -10.372 -13.624 1.00 46.44 409 ALA A CA 1
ATOM 3025 C C . ALA A 1 409 ? 3.788 -11.370 -14.114 1.00 46.44 409 ALA A C 1
ATOM 3027 O O . ALA A 1 409 ? 4.952 -11.144 -13.807 1.00 46.44 409 ALA A O 1
ATOM 3028 N N . PRO A 1 410 ? 3.437 -12.473 -14.804 1.00 40.94 410 PRO A N 1
ATOM 3029 C CA . PRO A 1 410 ? 4.412 -13.506 -15.117 1.00 40.94 410 PRO A CA 1
ATOM 3030 C C . PRO A 1 410 ? 5.512 -12.869 -15.968 1.00 40.94 410 PRO A C 1
ATOM 3032 O O . PRO A 1 410 ? 5.320 -12.556 -17.149 1.00 40.94 410 PRO A O 1
ATOM 3035 N N . VAL A 1 411 ? 6.627 -12.600 -15.306 1.00 42.69 411 VAL A N 1
ATOM 3036 C CA . VAL A 1 411 ? 7.809 -11.915 -15.797 1.00 42.69 411 VAL A CA 1
ATOM 3037 C C . VAL A 1 411 ? 8.901 -12.954 -15.612 1.00 42.69 411 VAL A C 1
ATOM 3039 O O . VAL A 1 411 ? 9.392 -13.172 -14.515 1.00 42.69 411 VAL A O 1
ATOM 3042 N N . GLU A 1 412 ? 9.223 -13.683 -16.679 1.00 39.44 412 GLU A N 1
ATOM 3043 C CA . GLU A 1 412 ? 10.353 -14.617 -16.646 1.00 39.44 412 GLU A CA 1
ATOM 3044 C C . GLU A 1 412 ? 11.574 -13.822 -17.115 1.00 39.44 412 GLU A C 1
ATOM 3046 O O . GLU A 1 412 ? 11.652 -13.400 -18.276 1.00 39.44 412 GLU A O 1
ATOM 3051 N N . ARG A 1 413 ? 12.504 -13.554 -16.197 1.00 43.28 413 ARG A N 1
ATOM 3052 C CA . ARG A 1 413 ? 13.800 -12.956 -16.528 1.00 43.28 413 ARG A CA 1
ATOM 3053 C C . ARG A 1 413 ? 14.677 -14.066 -17.102 1.00 43.28 413 ARG A C 1
ATOM 3055 O O . ARG A 1 413 ? 14.908 -15.072 -16.443 1.00 43.28 413 ARG A O 1
ATOM 3062 N N . VAL A 1 414 ? 15.127 -13.918 -18.346 1.00 34.06 414 VAL A N 1
ATOM 3063 C CA . VAL A 1 414 ? 16.034 -14.887 -18.977 1.00 34.06 414 VAL A CA 1
ATOM 3064 C C . VAL A 1 414 ? 17.407 -14.235 -19.039 1.00 34.06 414 VAL A C 1
ATOM 3066 O O . VAL A 1 414 ? 17.597 -13.274 -19.788 1.00 34.06 414 VAL A O 1
ATOM 3069 N N . ALA A 1 415 ? 18.357 -14.732 -18.244 1.00 37.19 415 ALA A N 1
ATOM 3070 C CA . ALA A 1 415 ? 19.751 -14.326 -18.370 1.00 37.19 415 ALA A CA 1
ATOM 3071 C C . ALA A 1 415 ? 20.232 -14.583 -19.808 1.00 37.19 415 ALA A C 1
ATOM 3073 O O . ALA A 1 415 ? 19.862 -15.577 -20.444 1.00 37.19 415 ALA A O 1
ATOM 3074 N N . ALA A 1 416 ? 21.020 -13.656 -20.355 1.00 33.22 416 ALA A N 1
ATOM 3075 C CA . ALA A 1 416 ? 21.529 -13.751 -21.717 1.00 33.22 416 ALA A CA 1
ATOM 3076 C C . ALA A 1 416 ? 22.579 -14.872 -21.818 1.00 33.22 416 ALA A C 1
ATOM 3078 O O . ALA A 1 416 ? 23.776 -14.625 -21.736 1.00 33.22 416 ALA A O 1
ATOM 3079 N N . GLY A 1 417 ? 22.085 -16.093 -22.039 1.00 42.81 417 GLY A N 1
ATOM 3080 C CA . GLY A 1 417 ? 22.862 -17.318 -22.178 1.00 42.81 417 GLY A CA 1
ATOM 3081 C C . GLY A 1 417 ? 23.211 -17.934 -20.831 1.00 42.81 417 GLY A C 1
ATOM 3082 O O . GLY A 1 417 ? 24.093 -17.425 -20.162 1.00 42.81 417 GLY A O 1
ATOM 3083 N N . ASP A 1 418 ? 22.580 -19.054 -20.469 1.00 37.59 418 ASP A N 1
ATOM 3084 C CA . ASP A 1 418 ? 23.294 -20.086 -19.720 1.00 37.59 418 ASP A CA 1
ATOM 3085 C C . ASP A 1 418 ? 22.655 -21.478 -19.806 1.00 37.59 418 ASP A C 1
ATOM 3087 O O . ASP A 1 418 ? 21.463 -21.661 -20.070 1.00 37.59 418 ASP A O 1
ATOM 3091 N N . ASP A 1 419 ? 23.563 -22.436 -19.655 1.00 41.78 419 ASP A N 1
ATOM 3092 C CA . ASP A 1 419 ? 23.430 -23.883 -19.535 1.00 41.78 419 ASP A CA 1
ATOM 3093 C C . ASP A 1 419 ? 22.689 -24.235 -18.229 1.00 41.78 419 ASP A C 1
ATOM 3095 O O . ASP A 1 419 ? 23.009 -23.704 -17.168 1.00 41.78 419 ASP A O 1
ATOM 3099 N N . LEU A 1 420 ? 21.704 -25.133 -18.292 1.00 42.94 420 LEU A N 1
ATOM 3100 C CA . LEU A 1 420 ? 20.724 -25.409 -17.220 1.00 42.94 420 LEU A CA 1
ATOM 3101 C C . LEU A 1 420 ? 21.272 -26.227 -16.023 1.00 42.94 420 LEU A C 1
ATOM 3103 O O . LEU A 1 420 ? 20.483 -26.693 -15.206 1.00 42.94 420 LEU A O 1
ATOM 3107 N N . ASP A 1 421 ? 22.591 -26.425 -15.921 1.00 37.09 421 ASP A N 1
ATOM 3108 C CA . ASP A 1 421 ? 23.232 -27.372 -14.985 1.00 37.09 421 ASP A CA 1
ATOM 3109 C C . ASP A 1 421 ? 24.228 -26.717 -13.988 1.00 37.09 421 ASP A C 1
ATOM 3111 O O . ASP A 1 421 ? 24.974 -27.425 -13.302 1.00 37.09 421 ASP A O 1
ATOM 3115 N N . ALA A 1 422 ? 24.277 -25.383 -13.877 1.00 38.28 422 ALA A N 1
ATOM 3116 C CA . ALA A 1 422 ? 25.117 -24.680 -12.894 1.00 38.28 422 ALA A CA 1
ATOM 3117 C C . ALA A 1 422 ? 24.339 -24.321 -11.608 1.00 38.28 422 ALA A C 1
ATOM 3119 O O . ALA A 1 422 ? 23.139 -24.092 -11.651 1.00 38.28 422 ALA A O 1
ATOM 3120 N N . ALA A 1 423 ? 25.035 -24.309 -10.464 1.00 34.06 423 ALA A N 1
ATOM 3121 C CA . ALA A 1 423 ? 24.483 -24.050 -9.126 1.00 34.06 423 ALA A CA 1
ATOM 3122 C C . ALA A 1 423 ? 23.718 -22.706 -9.008 1.00 34.06 423 ALA A C 1
ATOM 3124 O O . ALA A 1 423 ? 24.039 -21.791 -9.772 1.00 34.06 423 ALA A O 1
ATOM 3125 N N . PRO A 1 424 ? 22.791 -22.567 -8.027 1.00 37.28 424 PRO A N 1
ATOM 3126 C CA . PRO A 1 424 ? 22.004 -21.352 -7.810 1.00 37.28 424 PRO A CA 1
ATOM 3127 C C . PRO A 1 424 ? 22.905 -20.128 -7.695 1.00 37.28 424 PRO A C 1
ATOM 3129 O O . PRO A 1 424 ? 23.819 -20.088 -6.868 1.00 37.28 424 PRO A O 1
ATOM 3132 N N . ARG A 1 425 ? 22.660 -19.143 -8.546 1.00 40.00 425 ARG A N 1
ATOM 3133 C CA . ARG A 1 425 ? 23.225 -17.797 -8.445 1.00 40.00 425 ARG A CA 1
ATOM 3134 C C . ARG A 1 425 ? 22.202 -16.921 -7.707 1.00 40.00 425 ARG A C 1
ATOM 3136 O O . ARG A 1 425 ? 21.016 -17.217 -7.776 1.00 40.00 425 ARG A O 1
ATOM 3143 N N . CYS A 1 426 ? 22.604 -15.823 -7.058 1.00 40.56 426 CYS A N 1
ATOM 3144 C CA . CYS A 1 426 ? 21.638 -14.890 -6.440 1.00 40.56 426 CYS A CA 1
ATOM 3145 C C . CYS A 1 426 ? 20.687 -14.212 -7.459 1.00 40.56 426 CYS A C 1
ATOM 3147 O O . CYS A 1 426 ? 19.842 -13.413 -7.068 1.00 40.56 426 CYS A O 1
ATOM 3149 N N . ASP A 1 427 ? 20.847 -14.471 -8.764 1.00 43.47 427 ASP A N 1
ATOM 3150 C CA . ASP A 1 427 ? 19.926 -14.081 -9.835 1.00 43.47 427 ASP A CA 1
ATOM 3151 C C . ASP A 1 427 ? 18.992 -15.220 -10.287 1.00 43.47 427 ASP A C 1
ATOM 3153 O O . ASP A 1 427 ? 18.219 -15.019 -11.232 1.00 43.47 427 ASP A O 1
ATOM 3157 N N . GLU A 1 428 ? 18.985 -16.379 -9.607 1.00 42.09 428 GLU A N 1
ATOM 3158 C CA . GLU A 1 428 ? 17.821 -17.264 -9.632 1.00 42.09 428 GLU A CA 1
ATOM 3159 C C . GLU A 1 428 ? 16.673 -16.512 -8.965 1.00 42.09 428 GLU A C 1
ATOM 3161 O O . GLU A 1 428 ? 16.424 -16.596 -7.768 1.00 42.09 428 GLU A O 1
ATOM 3166 N N . HIS A 1 429 ? 15.969 -15.739 -9.791 1.00 47.53 429 HIS A N 1
ATOM 3167 C CA . HIS A 1 429 ? 14.578 -15.405 -9.570 1.00 47.53 429 HIS A CA 1
ATOM 3168 C C . HIS A 1 429 ? 13.908 -16.705 -9.154 1.00 47.53 429 HIS A C 1
ATOM 3170 O O . HIS A 1 429 ? 13.859 -17.629 -9.970 1.00 47.53 429 HIS A O 1
ATOM 3176 N N . CYS A 1 430 ? 13.506 -16.796 -7.889 1.00 56.53 430 CYS A N 1
ATOM 3177 C CA . CYS A 1 430 ? 12.962 -18.012 -7.328 1.00 56.53 430 CYS A CA 1
ATOM 3178 C C . CYS A 1 430 ? 11.774 -18.443 -8.201 1.00 56.53 430 CYS A C 1
ATOM 3180 O O . CYS A 1 430 ? 10.757 -17.747 -8.227 1.00 56.53 430 CYS A O 1
ATOM 3182 N N . PRO A 1 431 ? 11.928 -19.492 -9.044 1.00 48.84 431 PRO A N 1
ATOM 3183 C CA . PRO A 1 431 ? 11.086 -19.664 -10.234 1.00 48.84 431 PRO A CA 1
ATOM 3184 C C . PRO A 1 431 ? 9.606 -19.889 -9.922 1.00 48.84 431 PRO A C 1
ATOM 3186 O O . PRO A 1 431 ? 8.766 -19.792 -10.820 1.00 48.84 431 PRO A O 1
ATOM 3189 N N . ASP A 1 432 ? 9.320 -20.194 -8.658 1.00 52.78 432 ASP A N 1
ATOM 3190 C CA . ASP A 1 432 ? 8.027 -20.589 -8.137 1.00 52.78 432 ASP A CA 1
ATOM 3191 C C . ASP A 1 432 ? 7.464 -19.589 -7.109 1.00 52.78 432 ASP A C 1
ATOM 3193 O O . ASP A 1 432 ? 6.387 -19.851 -6.583 1.00 52.78 432 ASP A O 1
ATOM 3197 N N . ASP A 1 433 ? 8.107 -18.443 -6.844 1.00 58.53 433 ASP A N 1
ATOM 3198 C CA . ASP A 1 433 ? 7.658 -17.549 -5.768 1.00 58.53 433 ASP A CA 1
ATOM 3199 C C . ASP A 1 433 ? 6.643 -16.521 -6.245 1.00 58.53 433 ASP A C 1
ATOM 3201 O O . ASP A 1 433 ? 6.784 -15.853 -7.276 1.00 58.53 433 ASP A O 1
ATOM 3205 N N . THR A 1 434 ? 5.569 -16.413 -5.474 1.00 69.12 434 THR A N 1
ATOM 3206 C CA . THR A 1 434 ? 4.423 -15.591 -5.824 1.00 69.12 434 THR A CA 1
ATOM 3207 C C . THR A 1 434 ? 4.590 -14.148 -5.407 1.00 69.12 434 THR A C 1
ATOM 3209 O O . THR A 1 434 ? 4.116 -13.312 -6.141 1.00 69.12 434 THR A O 1
ATOM 3212 N N . ASP A 1 435 ? 5.272 -13.780 -4.331 1.00 75.94 435 ASP A N 1
ATOM 3213 C CA . ASP A 1 435 ? 5.379 -12.365 -3.928 1.00 75.94 435 ASP A CA 1
ATOM 3214 C C . ASP A 1 435 ? 6.669 -11.665 -4.406 1.00 75.94 435 ASP A C 1
ATOM 3216 O O . ASP A 1 435 ? 6.803 -10.448 -4.254 1.00 75.94 435 ASP A O 1
ATOM 3220 N N . GLY A 1 436 ? 7.573 -12.414 -5.049 1.00 74.00 436 GLY A N 1
ATOM 3221 C CA . GLY A 1 436 ? 8.883 -11.944 -5.504 1.00 74.00 436 GLY A CA 1
ATOM 3222 C C . GLY A 1 436 ? 9.992 -12.030 -4.449 1.00 74.00 436 GLY A C 1
ATOM 3223 O O . GLY A 1 436 ? 11.028 -11.391 -4.642 1.00 74.00 436 GLY A O 1
ATOM 3224 N N . ILE A 1 437 ? 9.783 -12.777 -3.356 1.00 77.81 437 ILE A N 1
ATOM 3225 C CA . ILE A 1 437 ? 10.724 -12.936 -2.238 1.00 77.81 437 ILE A CA 1
ATOM 3226 C C . ILE A 1 437 ? 11.081 -14.414 -2.054 1.00 77.81 437 ILE A C 1
ATOM 3228 O O . ILE A 1 437 ? 10.200 -15.250 -1.868 1.00 77.81 437 ILE A O 1
ATOM 3232 N N . CYS A 1 438 ? 12.381 -14.706 -2.052 1.00 76.38 438 CYS A N 1
ATOM 3233 C CA . CYS A 1 438 ? 12.953 -16.038 -2.224 1.00 76.38 438 CYS A CA 1
ATOM 3234 C C . CYS A 1 438 ? 12.791 -16.982 -1.027 1.00 76.38 438 CYS A C 1
ATOM 3236 O O . CYS A 1 438 ? 12.803 -18.207 -1.169 1.00 76.38 438 CYS A O 1
ATOM 3238 N N . ASP A 1 439 ? 12.670 -16.430 0.179 1.00 82.56 439 ASP A N 1
ATOM 3239 C CA . ASP A 1 439 ? 12.463 -17.213 1.400 1.00 82.56 439 ASP A CA 1
ATOM 3240 C C . ASP A 1 439 ? 10.980 -17.411 1.760 1.00 82.56 439 ASP A C 1
ATOM 3242 O O . ASP A 1 439 ? 10.667 -17.979 2.814 1.00 82.56 439 ASP A O 1
ATOM 3246 N N . THR A 1 440 ? 10.061 -16.981 0.889 1.00 84.50 440 THR A N 1
ATOM 3247 C CA . THR A 1 440 ? 8.623 -17.172 1.080 1.00 84.50 440 THR A CA 1
ATOM 3248 C C . THR A 1 440 ? 8.134 -18.378 0.285 1.00 84.50 440 THR A C 1
ATOM 3250 O O . THR A 1 440 ? 8.306 -18.490 -0.922 1.00 84.50 440 THR A O 1
ATOM 3253 N N . ALA A 1 441 ? 7.516 -19.338 0.974 1.00 85.25 441 ALA A N 1
ATOM 3254 C CA . ALA A 1 441 ? 6.980 -20.517 0.303 1.00 85.25 441 ALA A CA 1
ATOM 3255 C C . ALA A 1 441 ? 5.816 -20.135 -0.627 1.00 85.25 441 ALA A C 1
ATOM 3257 O O . ALA A 1 441 ? 4.921 -19.398 -0.208 1.00 85.25 441 ALA A O 1
ATOM 3258 N N . TYR A 1 442 ? 5.781 -20.721 -1.832 1.00 83.88 442 TYR A N 1
ATOM 3259 C CA . TYR A 1 442 ? 4.681 -20.550 -2.787 1.00 83.88 442 TYR A CA 1
ATOM 3260 C C . TYR A 1 442 ? 3.305 -20.673 -2.123 1.00 83.88 442 TYR A C 1
ATOM 3262 O O . TYR A 1 442 ? 2.978 -21.690 -1.494 1.00 83.88 442 TYR A O 1
ATOM 3270 N N . ASP A 1 443 ? 2.481 -19.645 -2.320 1.00 86.62 443 ASP A N 1
ATOM 3271 C CA . ASP A 1 443 ? 1.126 -19.582 -1.796 1.00 86.62 443 ASP A CA 1
ATOM 3272 C C . ASP A 1 443 ? 0.118 -19.520 -2.947 1.00 86.62 443 ASP A C 1
ATOM 3274 O O . ASP A 1 443 ? -0.047 -18.481 -3.588 1.00 86.62 443 ASP A O 1
ATOM 3278 N N . PRO A 1 444 ? -0.617 -20.611 -3.232 1.00 80.88 444 PRO A N 1
ATOM 3279 C CA . PRO A 1 444 ? -1.668 -20.581 -4.249 1.00 80.88 444 PRO A CA 1
ATOM 3280 C C . PRO A 1 444 ? -2.897 -19.776 -3.779 1.00 80.88 444 PRO A C 1
ATOM 3282 O O . PRO A 1 444 ? -3.853 -19.582 -4.540 1.00 80.88 444 PRO A O 1
ATOM 3285 N N . GLY A 1 445 ? -2.883 -19.307 -2.530 1.00 83.19 445 GLY A N 1
ATOM 3286 C CA . GLY A 1 445 ? -3.820 -18.362 -1.966 1.00 83.19 445 GLY A CA 1
ATOM 3287 C C . GLY A 1 445 ? -5.065 -18.992 -1.343 1.00 83.19 445 GLY A C 1
ATOM 3288 O O . GLY A 1 445 ? -5.399 -20.167 -1.552 1.00 83.19 445 GLY A O 1
ATOM 3289 N N . PRO A 1 446 ? -5.848 -18.172 -0.628 1.00 79.50 446 PRO A N 1
ATOM 3290 C CA . PRO A 1 446 ? -7.031 -18.600 0.128 1.00 79.50 446 PRO A CA 1
ATOM 3291 C C . PRO A 1 446 ? -8.203 -19.080 -0.746 1.00 79.50 446 PRO A C 1
ATOM 3293 O O . PRO A 1 446 ? -9.206 -19.577 -0.236 1.00 79.50 446 PRO A O 1
ATOM 3296 N N . ALA A 1 447 ? -8.110 -18.935 -2.072 1.00 79.00 447 ALA A N 1
ATOM 3297 C CA . ALA A 1 447 ? -9.061 -19.531 -3.009 1.00 79.00 447 ALA A CA 1
ATOM 3298 C C . ALA A 1 447 ? -8.817 -21.037 -3.222 1.00 79.00 447 ALA A C 1
ATOM 3300 O O . ALA A 1 447 ? -9.745 -21.761 -3.591 1.00 79.00 447 ALA A O 1
ATOM 3301 N N . MET A 1 448 ? -7.578 -21.502 -3.022 1.00 82.81 448 MET A N 1
ATOM 3302 C CA . MET A 1 448 ? -7.161 -22.895 -3.217 1.00 82.81 448 MET A CA 1
ATOM 3303 C C . MET A 1 448 ? -6.769 -23.598 -1.916 1.00 82.81 448 MET A C 1
ATOM 3305 O O . MET A 1 448 ? -6.721 -24.834 -1.908 1.00 82.81 448 MET A O 1
ATOM 3309 N N . CYS A 1 449 ? -6.522 -22.830 -0.855 1.00 86.69 449 CYS A N 1
ATOM 3310 C CA . CYS A 1 449 ? -6.158 -23.303 0.472 1.00 86.69 449 CYS A CA 1
ATOM 3311 C C . CYS A 1 449 ? -7.180 -22.896 1.535 1.00 86.69 449 CYS A C 1
ATOM 3313 O O . CYS A 1 449 ? -7.796 -21.834 1.470 1.00 86.69 449 CYS A O 1
ATOM 3315 N N . SER A 1 450 ? -7.311 -23.736 2.555 1.00 86.50 450 SER A N 1
ATOM 3316 C CA . SER A 1 450 ? -8.012 -23.430 3.803 1.00 86.50 450 SER A CA 1
ATOM 3317 C C . SER A 1 450 ? -7.117 -23.750 4.992 1.00 86.50 450 SER A C 1
ATOM 3319 O O . SER A 1 450 ? -6.328 -24.692 4.913 1.00 86.50 450 SER A O 1
ATOM 3321 N N . VAL A 1 451 ? -7.294 -23.031 6.095 1.00 87.81 451 VAL A N 1
ATOM 3322 C CA . VAL A 1 451 ? -6.656 -23.327 7.382 1.00 87.81 451 VAL A CA 1
ATOM 3323 C C . VAL A 1 451 ? -7.698 -23.777 8.396 1.00 87.81 451 VAL A C 1
ATOM 3325 O O . VAL A 1 451 ? -8.846 -23.330 8.341 1.00 87.81 451 VAL A O 1
ATOM 3328 N N . ASP A 1 452 ? -7.317 -24.679 9.293 1.00 83.00 452 ASP A N 1
ATOM 3329 C CA . ASP A 1 452 ? -8.125 -25.017 10.464 1.00 83.00 452 ASP A CA 1
ATOM 3330 C C . ASP A 1 452 ? -7.753 -24.156 11.687 1.00 83.00 452 ASP A C 1
ATOM 3332 O O . ASP A 1 452 ? -6.889 -23.282 11.621 1.00 83.00 452 ASP A O 1
ATOM 3336 N N . GLY A 1 453 ? -8.431 -24.383 12.817 1.00 78.75 453 GLY A N 1
ATOM 3337 C CA . GLY A 1 453 ? -8.188 -23.634 14.057 1.00 78.75 453 GLY A CA 1
ATOM 3338 C C . GLY A 1 453 ? -6.845 -23.930 14.738 1.00 78.75 453 GLY A C 1
ATOM 3339 O O . GLY A 1 453 ? -6.511 -23.255 15.707 1.00 78.75 453 GLY A O 1
ATOM 3340 N N . GLU A 1 454 ? -6.088 -24.924 14.263 1.00 86.69 454 GLU A N 1
ATOM 3341 C CA . GLU A 1 454 ? -4.709 -25.205 14.685 1.00 86.69 454 GLU A CA 1
ATOM 3342 C C . GLU A 1 454 ? -3.689 -24.645 13.677 1.00 86.69 454 GLU A C 1
ATOM 3344 O O . GLU A 1 454 ? -2.495 -24.926 13.781 1.00 86.69 454 GLU A O 1
ATOM 3349 N N . CYS A 1 455 ? -4.151 -23.848 12.704 1.00 90.00 455 CYS A N 1
ATOM 3350 C CA . CYS A 1 455 ? -3.354 -23.313 11.606 1.00 90.00 455 CYS A CA 1
ATOM 3351 C C . CYS A 1 455 ? -2.734 -24.393 10.708 1.00 90.00 455 CYS A C 1
ATOM 3353 O O . CYS A 1 455 ? -1.710 -24.166 10.062 1.00 90.00 455 CYS A O 1
ATOM 3355 N N . ALA A 1 456 ? -3.359 -25.571 10.610 1.00 90.56 456 ALA A N 1
ATOM 3356 C CA . ALA A 1 456 ? -2.973 -26.565 9.620 1.00 90.56 456 ALA A CA 1
ATOM 3357 C C . ALA A 1 456 ? -3.561 -26.200 8.251 1.00 90.56 456 ALA A C 1
ATOM 3359 O O . ALA A 1 456 ? -4.768 -25.994 8.102 1.00 90.56 456 ALA A O 1
ATOM 3360 N N . VAL A 1 457 ? -2.699 -26.134 7.233 1.00 90.25 457 VAL A N 1
ATOM 3361 C CA . VAL A 1 457 ? -3.097 -25.769 5.872 1.00 90.25 457 VAL A CA 1
ATOM 3362 C C . VAL A 1 457 ? -3.514 -26.979 5.036 1.00 90.25 457 VAL A C 1
ATOM 3364 O O . VAL A 1 457 ? -2.870 -28.032 5.028 1.00 90.25 457 VAL A O 1
ATOM 3367 N N . HIS A 1 458 ? -4.588 -26.802 4.273 1.00 91.38 458 HIS A N 1
ATOM 3368 C CA . HIS A 1 458 ? -5.109 -27.765 3.314 1.00 91.38 458 HIS A CA 1
ATOM 3369 C C . HIS A 1 458 ? -5.306 -27.094 1.955 1.00 91.38 458 HIS A C 1
ATOM 3371 O O . HIS A 1 458 ? -6.298 -26.399 1.741 1.00 91.38 458 HIS A O 1
ATOM 3377 N N . CYS A 1 459 ? -4.380 -27.334 1.025 1.00 87.62 459 CYS A N 1
ATOM 3378 C CA . CYS A 1 459 ? -4.452 -26.823 -0.342 1.00 87.62 459 CYS A CA 1
ATOM 3379 C C . CYS A 1 459 ? -4.886 -27.913 -1.327 1.00 87.62 459 CYS A C 1
ATOM 3381 O O . CYS A 1 459 ? -4.401 -29.045 -1.283 1.00 87.62 459 CYS A O 1
ATOM 3383 N N . SER A 1 460 ? -5.779 -27.570 -2.258 1.00 86.75 460 SER A N 1
ATOM 3384 C CA . SER A 1 460 ? -6.253 -28.493 -3.308 1.00 86.75 460 SER A CA 1
ATOM 3385 C C . SER A 1 460 ? -5.150 -28.955 -4.271 1.00 86.75 460 SER A C 1
ATOM 3387 O O . SER A 1 460 ? -5.260 -30.020 -4.881 1.00 86.75 460 SER A O 1
ATOM 3389 N N . THR A 1 461 ? -4.081 -28.173 -4.374 1.00 81.81 461 THR A N 1
ATOM 3390 C CA . THR A 1 461 ? -2.870 -28.431 -5.161 1.00 81.81 461 THR A CA 1
ATOM 3391 C C . THR A 1 461 ? -1.852 -29.313 -4.431 1.00 81.81 461 THR A C 1
ATOM 3393 O O . THR A 1 461 ? -0.989 -29.905 -5.073 1.00 81.81 461 THR A O 1
ATOM 3396 N N . GLY A 1 462 ? -1.984 -29.468 -3.108 1.00 86.38 462 GLY A N 1
ATOM 3397 C CA . GLY A 1 462 ? -1.015 -30.160 -2.254 1.00 86.38 462 GLY A CA 1
ATOM 3398 C C . GLY A 1 462 ? 0.117 -29.272 -1.725 1.00 86.38 462 GLY A C 1
ATOM 3399 O O . GLY A 1 462 ? 0.954 -29.776 -0.973 1.00 86.38 462 GLY A O 1
ATOM 3400 N N . ASP A 1 463 ? 0.116 -27.984 -2.079 1.00 86.00 463 ASP A N 1
ATOM 3401 C CA . ASP A 1 463 ? 1.088 -26.998 -1.602 1.00 86.00 463 ASP A CA 1
ATOM 3402 C C . ASP A 1 463 ? 0.965 -26.757 -0.090 1.00 86.00 463 ASP A C 1
ATOM 3404 O O . ASP A 1 463 ? -0.047 -27.084 0.543 1.00 86.00 463 ASP A O 1
ATOM 3408 N N . ARG A 1 464 ? 2.030 -26.208 0.499 1.00 88.75 464 ARG A N 1
ATOM 3409 C CA . ARG A 1 464 ? 2.144 -25.934 1.937 1.00 88.75 464 ARG A CA 1
ATOM 3410 C C . ARG A 1 464 ? 2.679 -24.516 2.154 1.00 88.75 464 ARG A C 1
ATOM 3412 O O . ARG A 1 464 ? 3.853 -24.385 2.497 1.00 88.75 464 ARG A O 1
ATOM 3419 N N . PRO A 1 465 ? 1.855 -23.482 1.925 1.00 91.06 465 PRO A N 1
ATOM 3420 C CA . PRO A 1 465 ? 2.275 -22.112 2.176 1.00 91.06 465 PRO A CA 1
ATOM 3421 C C . PRO A 1 465 ? 2.572 -21.889 3.656 1.00 91.06 465 PRO A C 1
ATOM 3423 O O . PRO A 1 465 ? 2.025 -22.579 4.527 1.00 91.06 465 PRO A O 1
ATOM 3426 N N . ASP A 1 466 ? 3.409 -20.895 3.936 1.00 92.19 466 ASP A N 1
ATOM 3427 C CA . ASP A 1 466 ? 3.630 -20.427 5.298 1.00 92.19 466 ASP A CA 1
ATOM 3428 C C . ASP A 1 466 ? 2.444 -19.572 5.760 1.00 92.19 466 ASP A C 1
ATOM 3430 O O . ASP A 1 466 ? 2.376 -18.365 5.538 1.00 92.19 466 ASP A O 1
ATOM 3434 N N . VAL A 1 467 ? 1.487 -20.215 6.426 1.00 93.38 467 VAL A N 1
ATOM 3435 C CA . VAL A 1 467 ? 0.310 -19.531 6.979 1.00 93.38 467 VAL A CA 1
ATOM 3436 C C . VAL A 1 467 ? 0.640 -18.638 8.179 1.00 93.38 467 VAL A C 1
ATOM 3438 O O . VAL A 1 467 ? -0.203 -17.834 8.579 1.00 93.38 467 VAL A O 1
ATOM 3441 N N . GLY A 1 468 ? 1.848 -18.777 8.740 1.00 94.88 468 GLY A N 1
ATOM 3442 C CA . GLY A 1 468 ? 2.401 -17.909 9.776 1.00 94.88 468 GLY A CA 1
ATOM 3443 C C . GLY A 1 468 ? 2.953 -16.593 9.233 1.00 94.88 468 GLY A C 1
ATOM 3444 O O . GLY A 1 468 ? 3.171 -15.655 10.008 1.00 94.88 468 GLY A O 1
ATOM 3445 N N . ASN A 1 469 ? 3.137 -16.488 7.916 1.00 95.38 469 ASN A N 1
ATOM 3446 C CA . ASN A 1 469 ? 3.651 -15.284 7.289 1.00 95.38 469 ASN A CA 1
ATOM 3447 C C . ASN A 1 469 ? 2.654 -14.123 7.434 1.00 95.38 469 ASN A C 1
ATOM 3449 O O . ASN A 1 469 ? 1.471 -14.244 7.106 1.00 95.38 469 ASN A O 1
ATOM 3453 N N . MET A 1 470 ? 3.135 -12.969 7.896 1.00 96.81 470 MET A N 1
ATOM 3454 C CA . MET A 1 470 ? 2.315 -11.777 8.126 1.00 96.81 470 MET A CA 1
ATOM 3455 C C . MET A 1 470 ? 1.610 -11.289 6.854 1.00 96.81 470 MET A C 1
ATOM 3457 O O . MET A 1 470 ? 0.524 -10.715 6.944 1.00 96.81 470 MET A O 1
ATOM 3461 N N . MET A 1 471 ? 2.185 -11.545 5.677 1.00 94.25 471 MET A N 1
ATOM 3462 C CA . MET A 1 471 ? 1.623 -11.177 4.377 1.00 94.25 471 MET A CA 1
ATOM 3463 C C . MET A 1 471 ? 0.689 -12.237 3.778 1.00 94.25 471 MET A C 1
ATOM 3465 O O . MET A 1 471 ? 0.113 -12.005 2.717 1.00 94.25 471 MET A O 1
ATOM 3469 N N . ALA A 1 472 ? 0.469 -13.368 4.454 1.00 92.56 472 ALA A N 1
ATOM 3470 C CA . ALA A 1 472 ? -0.467 -14.396 4.004 1.00 92.56 472 ALA A CA 1
ATOM 3471 C C . ALA A 1 472 ? -1.910 -14.084 4.408 1.00 92.56 472 ALA A C 1
ATOM 3473 O O . ALA A 1 472 ? -2.160 -13.442 5.429 1.00 92.56 472 ALA A O 1
ATOM 3474 N N . TYR A 1 473 ? -2.910 -14.567 3.664 1.00 89.00 473 TYR A N 1
ATOM 3475 C CA . TYR A 1 473 ? -4.326 -14.255 3.934 1.00 89.00 473 TYR A CA 1
ATOM 3476 C C . TYR A 1 473 ? -5.016 -15.124 5.003 1.00 89.00 473 TYR A C 1
ATOM 3478 O O . TYR A 1 473 ? -6.224 -15.373 4.957 1.00 89.00 473 TYR A O 1
ATOM 3486 N N . TYR A 1 474 ? -4.249 -15.539 6.011 1.00 90.75 474 TYR A N 1
ATOM 3487 C CA . TYR A 1 474 ? -4.693 -16.372 7.130 1.00 90.75 474 TYR A CA 1
ATOM 3488 C C . TYR A 1 474 ? -4.537 -15.595 8.452 1.00 90.75 474 TYR A C 1
ATOM 3490 O O . TYR A 1 474 ? -3.657 -15.912 9.247 1.00 90.75 474 TYR A O 1
ATOM 3498 N N . PRO A 1 475 ? -5.332 -14.530 8.686 1.00 90.25 475 PRO A N 1
ATOM 3499 C CA . PRO A 1 475 ? -5.060 -13.535 9.728 1.00 90.25 475 PRO A CA 1
ATOM 3500 C C . PRO A 1 475 ? -4.989 -14.103 11.149 1.00 90.25 475 PRO A C 1
ATOM 3502 O O . PRO A 1 475 ? -4.213 -13.602 11.953 1.00 90.25 475 PRO A O 1
ATOM 3505 N N . ASP A 1 476 ? -5.727 -15.173 11.442 1.00 86.56 476 ASP A N 1
ATOM 3506 C CA . ASP A 1 476 ? -5.697 -15.831 12.754 1.00 86.56 476 ASP A CA 1
ATOM 3507 C C . ASP A 1 476 ? -4.405 -16.631 13.010 1.00 86.56 476 ASP A C 1
ATOM 3509 O O . ASP A 1 476 ? -4.128 -17.005 14.147 1.00 86.56 476 ASP A O 1
ATOM 3513 N N . CYS A 1 477 ? -3.608 -16.878 11.967 1.00 92.00 477 CYS A N 1
ATOM 3514 C CA . CYS A 1 477 ? -2.393 -17.691 12.014 1.00 92.00 477 CYS A CA 1
ATOM 3515 C C . CYS A 1 477 ? -1.099 -16.886 11.882 1.00 92.00 477 CYS A C 1
ATOM 3517 O O . CYS A 1 477 ? -0.028 -17.447 12.088 1.00 92.00 477 CYS A O 1
ATOM 3519 N N . ARG A 1 478 ? -1.179 -15.590 11.559 1.00 94.06 478 ARG A N 1
ATOM 3520 C CA . ARG A 1 478 ? -0.010 -14.736 11.307 1.00 94.06 478 ARG A CA 1
ATOM 3521 C C . ARG A 1 478 ? 0.825 -14.553 12.571 1.00 94.06 478 ARG A C 1
ATOM 3523 O O . ARG A 1 478 ? 0.314 -14.119 13.602 1.00 94.06 478 ARG A O 1
ATOM 3530 N N . THR A 1 479 ? 2.124 -14.797 12.460 1.00 92.81 479 THR A N 1
ATOM 3531 C CA . THR A 1 479 ? 3.074 -14.693 13.575 1.00 92.81 479 THR A CA 1
ATOM 3532 C C . THR A 1 479 ? 4.266 -13.788 13.294 1.00 92.81 479 THR A C 1
ATOM 3534 O O . THR A 1 479 ? 4.838 -13.266 14.245 1.00 92.81 479 THR A O 1
ATOM 3537 N N . GLY A 1 480 ? 4.651 -13.568 12.033 1.00 94.19 480 GLY A N 1
ATOM 3538 C CA . GLY A 1 480 ? 5.789 -12.698 11.722 1.00 94.19 480 GLY A CA 1
ATOM 3539 C C . GLY A 1 480 ? 6.144 -12.645 10.240 1.00 94.19 480 GLY A C 1
ATOM 3540 O O . GLY A 1 480 ? 5.480 -13.260 9.409 1.00 94.19 480 GLY A O 1
ATOM 3541 N N . PHE A 1 481 ? 7.186 -11.886 9.919 1.00 95.44 481 PHE A N 1
ATOM 3542 C CA . PHE A 1 481 ? 7.747 -11.778 8.571 1.00 95.44 481 PHE A CA 1
ATOM 3543 C C . PHE A 1 481 ? 8.924 -12.734 8.384 1.00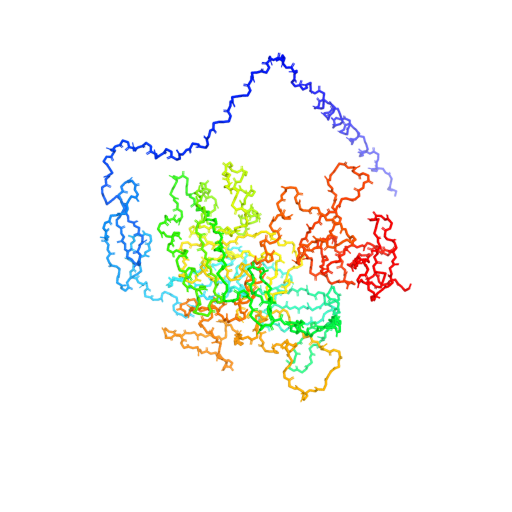 95.44 481 PHE A C 1
ATOM 3545 O O . PHE A 1 481 ? 9.641 -13.046 9.345 1.00 95.44 481 PHE A O 1
ATOM 3552 N N . SER A 1 482 ? 9.155 -13.148 7.140 1.00 91.25 482 SER A N 1
ATOM 3553 C CA . SER A 1 482 ? 10.381 -13.853 6.769 1.00 91.25 482 SER A CA 1
ATOM 3554 C C . SER A 1 482 ? 11.608 -12.933 6.883 1.00 91.25 482 SER A C 1
ATOM 3556 O O . SER A 1 482 ? 11.494 -11.730 7.154 1.00 91.25 482 SER A O 1
ATOM 3558 N N . TYR A 1 483 ? 12.804 -13.502 6.743 1.00 87.19 483 TYR A N 1
ATOM 3559 C CA . TYR A 1 483 ? 14.040 -12.735 6.861 1.00 87.19 483 TYR A CA 1
ATOM 3560 C C . TYR A 1 483 ? 14.194 -11.766 5.680 1.00 87.19 483 TYR A C 1
ATOM 3562 O O . TYR A 1 483 ? 14.418 -10.570 5.889 1.00 87.19 483 TYR A O 1
ATOM 3570 N N . GLU A 1 484 ? 13.981 -12.237 4.451 1.00 83.25 484 GLU A N 1
ATOM 3571 C CA . GLU A 1 484 ? 14.104 -11.388 3.263 1.00 83.25 484 GLU A CA 1
ATOM 3572 C C . GLU A 1 484 ? 12.990 -10.341 3.171 1.00 83.25 484 GLU A C 1
ATOM 3574 O O . GLU A 1 484 ? 13.251 -9.210 2.755 1.00 83.25 484 GLU A O 1
ATOM 3579 N N . GLN A 1 485 ? 11.771 -10.654 3.631 1.00 90.06 485 GLN A N 1
ATOM 3580 C CA . GLN A 1 485 ? 10.708 -9.655 3.778 1.00 90.06 485 GLN A CA 1
ATOM 3581 C C . GLN A 1 485 ? 11.154 -8.501 4.682 1.00 90.06 485 GLN A C 1
ATOM 3583 O O . GLN A 1 485 ? 10.928 -7.334 4.358 1.00 90.06 485 GLN A O 1
ATOM 3588 N N . MET A 1 486 ? 11.825 -8.801 5.796 1.00 89.75 486 MET A N 1
ATOM 3589 C CA . MET A 1 486 ? 12.337 -7.765 6.688 1.00 89.75 486 MET A CA 1
ATOM 3590 C C . MET A 1 486 ? 13.442 -6.940 6.021 1.00 89.75 486 MET A C 1
ATOM 3592 O O . MET A 1 486 ? 13.351 -5.710 6.005 1.00 89.75 486 MET A O 1
ATOM 3596 N N . ARG A 1 487 ? 14.420 -7.594 5.381 1.00 83.75 487 ARG A N 1
ATOM 3597 C CA . ARG A 1 487 ? 15.474 -6.928 4.592 1.00 83.75 487 ARG A CA 1
ATOM 3598 C C . ARG A 1 487 ? 14.873 -5.965 3.560 1.00 83.75 487 ARG A C 1
ATOM 3600 O O . ARG A 1 487 ? 15.290 -4.809 3.450 1.00 83.75 487 ARG A O 1
ATOM 3607 N N . TRP A 1 488 ? 13.837 -6.412 2.850 1.00 84.50 488 TRP A N 1
ATOM 3608 C CA . TRP A 1 488 ? 13.121 -5.609 1.863 1.00 84.50 488 TRP A CA 1
ATOM 3609 C C . TRP A 1 488 ? 12.442 -4.376 2.477 1.00 84.50 488 TRP A C 1
ATOM 3611 O O . TRP A 1 488 ? 12.540 -3.262 1.943 1.00 84.50 488 TRP A O 1
ATOM 3621 N N . MET A 1 489 ? 11.767 -4.553 3.613 1.00 90.06 489 MET A N 1
ATOM 3622 C CA . MET A 1 489 ? 11.086 -3.466 4.315 1.00 90.06 489 MET A CA 1
ATOM 3623 C C . MET A 1 489 ? 12.061 -2.410 4.845 1.00 90.06 489 MET A C 1
ATOM 3625 O O . MET A 1 489 ? 11.768 -1.219 4.726 1.00 90.06 489 MET A O 1
ATOM 3629 N N . ARG A 1 490 ? 13.229 -2.808 5.366 1.00 86.94 490 ARG A N 1
ATOM 3630 C CA . ARG A 1 490 ? 14.284 -1.885 5.833 1.00 86.94 490 ARG A CA 1
ATOM 3631 C C . ARG A 1 490 ? 14.834 -1.029 4.700 1.00 86.94 490 ARG A C 1
ATOM 3633 O O . ARG A 1 490 ? 14.824 0.201 4.785 1.00 86.94 490 ARG A O 1
ATOM 3640 N N . ARG A 1 491 ? 15.184 -1.672 3.584 1.00 84.50 491 ARG A N 1
ATOM 3641 C CA . ARG A 1 491 ? 15.597 -0.985 2.356 1.00 84.50 491 ARG A CA 1
ATOM 3642 C C . ARG A 1 491 ? 14.539 0.016 1.889 1.00 84.50 491 ARG A C 1
ATOM 3644 O O . ARG A 1 491 ? 14.850 1.168 1.583 1.00 84.50 491 ARG A O 1
ATOM 3651 N N . THR A 1 492 ? 13.274 -0.403 1.860 1.00 85.88 492 THR A N 1
ATOM 3652 C CA . THR A 1 492 ? 12.156 0.458 1.441 1.00 85.88 492 THR A CA 1
ATOM 3653 C C . THR A 1 492 ? 11.948 1.630 2.404 1.00 85.88 492 THR A C 1
ATOM 3655 O O . THR A 1 492 ? 11.699 2.757 1.970 1.00 85.88 492 THR A O 1
ATOM 3658 N N . LEU A 1 493 ? 12.074 1.399 3.711 1.00 88.75 493 LEU A N 1
ATOM 3659 C CA . LEU A 1 493 ? 11.982 2.435 4.736 1.00 88.75 493 LEU A CA 1
ATOM 3660 C C . LEU A 1 493 ? 13.070 3.500 4.558 1.00 88.75 493 LEU A C 1
ATOM 3662 O O . LEU A 1 493 ? 12.762 4.694 4.571 1.00 88.75 493 LEU A O 1
ATOM 3666 N N . ALA A 1 494 ? 14.323 3.090 4.364 1.00 85.50 494 ALA A N 1
ATOM 3667 C CA . ALA A 1 494 ? 15.427 4.024 4.189 1.00 85.50 494 ALA A CA 1
ATOM 3668 C C . ALA A 1 494 ? 15.287 4.855 2.908 1.00 85.50 494 ALA A C 1
ATOM 3670 O O . ALA A 1 494 ? 15.445 6.079 2.942 1.00 85.50 494 ALA A O 1
ATOM 3671 N N . GLN A 1 495 ? 14.870 4.223 1.805 1.00 84.31 495 GLN A N 1
ATOM 3672 C CA . GLN A 1 495 ? 14.535 4.933 0.568 1.00 84.31 495 GLN A CA 1
ATOM 3673 C C . GLN A 1 495 ? 13.484 6.014 0.820 1.00 84.31 495 GLN A C 1
ATOM 3675 O O . GLN A 1 495 ? 13.674 7.166 0.440 1.00 84.31 495 GLN A O 1
ATOM 3680 N N . ARG A 1 496 ? 12.407 5.688 1.537 1.00 87.19 496 ARG A N 1
ATOM 3681 C CA . ARG A 1 496 ? 11.336 6.650 1.826 1.00 87.19 496 ARG A CA 1
ATOM 3682 C C . ARG A 1 496 ? 11.767 7.781 2.744 1.00 87.19 496 ARG A C 1
ATOM 3684 O O . ARG A 1 496 ? 11.393 8.927 2.498 1.00 87.19 496 ARG A O 1
ATOM 3691 N N . ARG A 1 497 ? 12.597 7.493 3.749 1.00 88.12 497 ARG A N 1
ATOM 3692 C CA . ARG A 1 497 ? 13.235 8.529 4.575 1.00 88.12 497 ARG A CA 1
ATOM 3693 C C . ARG A 1 497 ? 14.050 9.491 3.705 1.00 88.12 497 ARG A C 1
ATOM 3695 O O . ARG A 1 497 ? 13.965 10.702 3.901 1.00 88.12 497 ARG A O 1
ATOM 3702 N N . ALA A 1 498 ? 14.778 8.975 2.714 1.00 85.19 498 ALA A N 1
ATOM 3703 C CA . ALA A 1 498 ? 15.556 9.788 1.781 1.00 85.19 498 ALA A CA 1
ATOM 3704 C C . ALA A 1 498 ? 14.687 10.560 0.768 1.00 85.19 498 ALA A C 1
ATOM 3706 O O . ALA A 1 498 ? 15.052 11.662 0.358 1.00 85.19 498 ALA A O 1
ATOM 3707 N N . TRP A 1 499 ? 13.534 10.013 0.373 1.00 87.31 499 TRP A N 1
ATOM 3708 C CA . TRP A 1 499 ? 12.569 10.663 -0.523 1.00 87.31 499 TRP A CA 1
ATOM 3709 C C . TRP A 1 499 ? 11.859 11.841 0.126 1.00 87.31 499 TRP A C 1
ATOM 3711 O O . TRP A 1 499 ? 11.528 12.816 -0.547 1.00 87.31 499 TRP A O 1
ATOM 3721 N N . GLU A 1 500 ? 11.611 11.756 1.427 1.00 86.50 500 GLU A N 1
ATOM 3722 C CA . GLU A 1 500 ? 10.714 12.664 2.125 1.00 86.50 500 GLU A CA 1
ATOM 3723 C C . GLU A 1 500 ? 11.036 14.162 1.941 1.00 86.50 500 GLU A C 1
ATOM 3725 O O . GLU A 1 500 ? 10.134 14.936 1.597 1.00 86.50 500 GLU A O 1
ATOM 3730 N N . PRO A 1 501 ? 12.301 14.618 2.049 1.00 84.69 501 PRO A N 1
ATOM 3731 C CA . PRO A 1 501 ? 12.641 16.018 1.795 1.00 84.69 501 PRO A CA 1
ATOM 3732 C C . PRO A 1 501 ? 12.353 16.467 0.354 1.00 84.69 501 PRO A C 1
ATOM 3734 O O . PRO A 1 501 ? 12.115 17.649 0.109 1.00 84.69 501 PRO A O 1
ATOM 3737 N N . CYS A 1 502 ? 12.386 15.537 -0.604 1.00 86.50 502 CYS A N 1
ATOM 3738 C CA . CYS A 1 502 ? 12.128 15.798 -2.017 1.00 86.50 502 CYS A CA 1
ATOM 3739 C C . CYS A 1 502 ? 10.635 15.869 -2.348 1.00 86.50 502 CYS A C 1
ATOM 3741 O O . CYS A 1 502 ? 10.249 16.605 -3.258 1.00 86.50 502 CYS A O 1
ATOM 3743 N N . LEU A 1 503 ? 9.805 15.128 -1.611 1.00 83.25 503 LEU A N 1
ATOM 3744 C CA . LEU A 1 503 ? 8.357 15.083 -1.812 1.00 83.25 503 LEU A CA 1
ATOM 3745 C C . LEU A 1 503 ? 7.637 16.293 -1.197 1.00 83.25 503 LEU A C 1
ATOM 3747 O O . LEU A 1 503 ? 6.567 16.679 -1.673 1.00 83.25 503 LEU A O 1
ATOM 3751 N N . ARG A 1 504 ? 8.230 16.943 -0.188 1.00 79.62 504 ARG A N 1
ATOM 3752 C CA . ARG A 1 504 ? 7.666 18.143 0.454 1.00 79.62 504 ARG A CA 1
ATOM 3753 C C . ARG A 1 504 ? 8.019 19.426 -0.285 1.00 79.62 504 ARG A C 1
ATOM 3755 O O . ARG A 1 504 ? 9.140 19.602 -0.726 1.00 79.62 504 ARG A O 1
ATOM 3762 N N . THR A 1 505 ? 7.091 20.382 -0.358 1.00 69.31 505 THR A N 1
ATOM 3763 C CA . THR A 1 505 ? 7.294 21.680 -1.042 1.00 69.31 505 THR A CA 1
ATOM 3764 C C . THR A 1 505 ? 8.328 22.557 -0.310 1.00 69.31 505 THR A C 1
ATOM 3766 O O . THR A 1 505 ? 8.200 22.730 0.903 1.00 69.31 505 THR A O 1
ATOM 3769 N N . PRO A 1 506 ? 9.312 23.172 -1.010 1.00 70.69 506 PRO A N 1
ATOM 3770 C CA . PRO A 1 506 ? 9.419 23.351 -2.471 1.00 70.69 506 PRO A CA 1
ATOM 3771 C C . PRO A 1 506 ? 10.011 22.171 -3.269 1.00 70.69 506 PRO A C 1
ATOM 3773 O O . PRO A 1 506 ? 10.144 22.282 -4.486 1.00 70.69 506 PRO A O 1
ATOM 3776 N N . GLY A 1 507 ? 10.318 21.053 -2.621 1.00 77.50 507 GLY A N 1
ATOM 3777 C CA . GLY A 1 507 ? 10.970 19.877 -3.190 1.00 77.50 507 GLY A CA 1
ATOM 3778 C C . GLY A 1 507 ? 12.487 20.002 -3.151 1.00 77.50 507 GLY A C 1
ATOM 3779 O O . GLY A 1 507 ? 13.033 21.057 -2.814 1.00 77.50 507 GLY A O 1
ATOM 3780 N N . CYS A 1 508 ? 13.184 18.933 -3.528 1.00 87.19 508 CYS A N 1
ATOM 3781 C CA . CYS A 1 508 ? 14.635 18.960 -3.664 1.00 87.19 508 CYS A CA 1
ATOM 3782 C C . CYS A 1 508 ? 15.021 19.253 -5.124 1.00 87.19 508 CYS A C 1
ATOM 3784 O O . CYS A 1 508 ? 14.600 18.571 -6.062 1.00 87.19 508 CYS A O 1
ATOM 3786 N N . SER A 1 509 ? 15.803 20.313 -5.329 1.00 89.25 509 SER A N 1
ATOM 3787 C CA . SER A 1 509 ? 16.384 20.635 -6.634 1.00 89.25 509 SER A CA 1
ATOM 3788 C C . SER A 1 509 ? 17.525 19.677 -6.958 1.00 89.25 509 SER A C 1
ATOM 3790 O O . SER A 1 509 ? 18.293 19.327 -6.062 1.00 89.25 509 SER A O 1
ATOM 3792 N N . CYS A 1 510 ? 17.704 19.344 -8.231 1.00 89.94 510 CYS A N 1
ATOM 3793 C CA . CYS A 1 510 ? 18.794 18.480 -8.679 1.00 89.94 510 CYS A CA 1
ATOM 3794 C C . CYS A 1 510 ? 19.525 19.066 -9.889 1.00 89.94 510 CYS A C 1
ATOM 3796 O O . CYS A 1 510 ? 18.998 19.926 -10.594 1.00 89.94 510 CYS A O 1
ATOM 3798 N N . ASP A 1 511 ? 20.746 18.587 -10.121 1.00 89.00 511 ASP A N 1
ATOM 3799 C CA . ASP A 1 511 ? 21.499 18.829 -11.351 1.00 89.00 511 ASP A CA 1
ATOM 3800 C C . ASP A 1 511 ? 21.442 17.556 -12.217 1.00 89.00 511 ASP A C 1
ATOM 3802 O O . ASP A 1 511 ? 21.938 16.509 -11.778 1.00 89.00 511 ASP A O 1
ATOM 3806 N N . PRO A 1 512 ? 20.860 17.609 -13.432 1.00 86.62 512 PRO A N 1
ATOM 3807 C CA . PRO A 1 512 ? 20.762 16.444 -14.312 1.00 86.62 512 PRO A CA 1
ATOM 3808 C C . PRO A 1 512 ? 22.128 15.868 -14.714 1.00 86.62 512 PRO A C 1
ATOM 3810 O O . PRO A 1 512 ? 22.209 14.684 -15.035 1.00 86.62 512 PRO A O 1
ATOM 3813 N N . ALA A 1 513 ? 23.205 16.661 -14.680 1.00 79.94 513 ALA A N 1
ATOM 3814 C CA . ALA A 1 513 ? 24.555 16.184 -14.974 1.00 79.94 513 ALA A CA 1
ATOM 3815 C C . ALA A 1 513 ? 25.203 15.449 -13.788 1.00 79.94 513 ALA A C 1
ATOM 3817 O O . ALA A 1 513 ? 26.091 14.621 -13.998 1.00 79.94 513 ALA A O 1
ATOM 3818 N N . ALA A 1 514 ? 24.769 15.747 -12.559 1.00 80.50 514 ALA A N 1
ATOM 3819 C CA . ALA A 1 514 ? 25.335 15.185 -11.335 1.00 80.50 514 ALA A CA 1
ATOM 3820 C C . ALA A 1 514 ? 24.545 13.988 -10.778 1.00 80.50 514 ALA A C 1
ATOM 3822 O O . ALA A 1 514 ? 25.061 13.303 -9.904 1.00 80.50 514 ALA A O 1
ATOM 3823 N N . GLN A 1 515 ? 23.311 13.750 -11.251 1.00 69.56 515 GLN A N 1
ATOM 3824 C CA . GLN A 1 515 ? 22.422 12.670 -10.777 1.00 69.56 515 GLN A CA 1
ATOM 3825 C C . GLN A 1 515 ? 22.271 12.617 -9.242 1.00 69.56 515 GLN A C 1
ATOM 3827 O O . GLN A 1 515 ? 22.177 11.551 -8.649 1.00 69.56 515 GLN A O 1
ATOM 3832 N N . GLY A 1 516 ? 22.221 13.776 -8.580 1.00 81.44 516 GLY A N 1
ATOM 3833 C CA . GLY A 1 516 ? 22.196 13.873 -7.113 1.00 81.44 516 GLY A CA 1
ATOM 3834 C C . GLY A 1 516 ? 20.857 13.536 -6.442 1.00 81.44 516 GLY A C 1
ATOM 3835 O O . GLY A 1 516 ? 20.578 14.088 -5.381 1.00 81.44 516 GLY A O 1
ATOM 3836 N N . CYS A 1 517 ? 20.005 12.722 -7.067 1.00 87.00 517 CYS A N 1
ATOM 3837 C CA . CYS A 1 517 ? 18.720 12.331 -6.490 1.00 87.00 517 CYS A CA 1
ATOM 3838 C C . CYS A 1 517 ? 18.852 11.089 -5.602 1.00 87.00 517 CYS A C 1
ATOM 3840 O O . CYS A 1 517 ? 19.700 10.241 -5.880 1.00 87.00 517 CYS A O 1
ATOM 3842 N N . PRO A 1 518 ? 18.014 10.954 -4.555 1.00 85.94 518 PRO A N 1
ATOM 3843 C CA . PRO A 1 518 ? 17.928 9.719 -3.783 1.00 85.94 518 PRO A CA 1
ATOM 3844 C C . PRO A 1 518 ? 17.646 8.494 -4.666 1.00 85.94 518 PRO A C 1
ATOM 3846 O O . PRO A 1 518 ? 17.011 8.611 -5.715 1.00 85.94 518 PRO A O 1
ATOM 3849 N N . ALA A 1 519 ? 18.066 7.307 -4.220 1.00 80.88 519 ALA A N 1
ATOM 3850 C CA . ALA A 1 519 ? 17.787 6.053 -4.921 1.00 80.88 519 ALA A CA 1
ATOM 3851 C C . ALA A 1 519 ? 16.276 5.870 -5.165 1.00 80.88 519 ALA A C 1
ATOM 3853 O O . ALA A 1 519 ? 15.479 6.099 -4.260 1.00 80.88 519 ALA A O 1
ATOM 3854 N N . GLY A 1 520 ? 15.876 5.463 -6.374 1.00 78.25 520 GLY A N 1
ATOM 3855 C CA . GLY A 1 520 ? 14.462 5.351 -6.768 1.00 78.25 520 GLY A CA 1
ATOM 3856 C C . GLY A 1 520 ? 13.792 6.677 -7.163 1.00 78.25 520 GLY A C 1
ATOM 3857 O O . GLY A 1 520 ? 12.578 6.708 -7.378 1.00 78.25 520 GLY A O 1
ATOM 3858 N N . MET A 1 521 ? 14.563 7.765 -7.263 1.00 85.19 521 MET A N 1
ATOM 3859 C CA . MET A 1 521 ? 14.133 9.036 -7.840 1.00 85.19 521 MET A CA 1
ATOM 3860 C C . MET A 1 521 ? 15.008 9.445 -9.025 1.00 85.19 521 MET A C 1
ATOM 3862 O O . MET A 1 521 ? 16.229 9.281 -9.014 1.00 85.19 521 MET A O 1
ATOM 3866 N N . THR A 1 522 ? 14.391 10.103 -10.002 1.00 85.69 522 THR A N 1
ATOM 3867 C CA . THR A 1 522 ? 15.065 10.645 -11.181 1.00 85.69 522 THR A CA 1
ATOM 3868 C C . THR A 1 522 ? 15.040 12.168 -11.156 1.00 85.69 522 THR A C 1
ATOM 3870 O O . THR A 1 522 ? 14.039 12.795 -10.805 1.00 85.69 522 THR A O 1
ATOM 3873 N N . CYS A 1 523 ? 16.150 12.781 -11.572 1.00 88.44 523 CYS A N 1
ATOM 3874 C CA . CYS A 1 523 ? 16.212 14.218 -11.805 1.00 88.44 523 CYS A CA 1
ATOM 3875 C C . CYS A 1 523 ? 15.431 14.565 -13.078 1.00 88.44 523 CYS A C 1
ATOM 3877 O O . CYS A 1 523 ? 15.907 14.333 -14.192 1.00 88.44 523 CYS A O 1
ATOM 3879 N N . VAL A 1 524 ? 14.222 15.103 -12.920 1.00 87.44 524 VAL A N 1
ATOM 3880 C CA . VAL A 1 524 ? 13.304 15.389 -14.029 1.00 87.44 524 VAL A CA 1
ATOM 3881 C C . VAL A 1 524 ? 13.125 16.892 -14.241 1.00 87.44 524 VAL A C 1
ATOM 3883 O O . VAL A 1 524 ? 13.180 17.672 -13.281 1.00 87.44 524 VAL A O 1
ATOM 3886 N N . PRO A 1 525 ? 12.879 17.326 -15.492 1.00 87.31 525 PRO A N 1
ATOM 3887 C CA . PRO A 1 525 ? 12.519 18.709 -15.753 1.00 87.31 525 PRO A CA 1
ATOM 3888 C C . PRO A 1 525 ? 11.130 18.995 -15.168 1.00 87.31 525 PRO A C 1
ATOM 3890 O O . PRO A 1 525 ? 10.200 18.199 -15.327 1.00 87.31 525 PRO A O 1
ATOM 3893 N N . PHE A 1 526 ? 10.976 20.141 -14.509 1.00 81.94 526 PHE A N 1
ATOM 3894 C CA . PHE A 1 526 ? 9.702 20.593 -13.960 1.00 81.94 526 PHE A CA 1
ATOM 3895 C C . PHE A 1 526 ? 9.407 22.040 -14.355 1.00 81.94 526 PHE A C 1
ATOM 3897 O O . PHE A 1 526 ? 10.241 22.937 -14.210 1.00 81.94 526 PHE A O 1
ATOM 3904 N N . ASP A 1 527 ? 8.175 22.271 -14.802 1.00 70.69 527 ASP A N 1
ATOM 3905 C CA . ASP A 1 527 ? 7.671 23.603 -15.101 1.00 70.69 527 ASP A CA 1
ATOM 3906 C C . ASP A 1 527 ? 7.228 24.276 -13.798 1.00 70.69 527 ASP A C 1
ATOM 3908 O O . ASP A 1 527 ? 6.123 24.049 -13.307 1.00 70.69 527 ASP A O 1
ATOM 3912 N N . GLY A 1 528 ? 8.083 25.141 -13.246 1.00 62.22 528 GLY A N 1
ATOM 3913 C CA . GLY A 1 528 ? 7.847 25.878 -11.993 1.00 62.22 528 GLY A CA 1
ATOM 3914 C C . GLY A 1 528 ? 6.638 26.827 -11.977 1.00 62.22 528 GLY A C 1
ATOM 3915 O O . GLY A 1 528 ? 6.452 27.546 -10.999 1.00 62.22 528 GLY A O 1
ATOM 3916 N N . GLY A 1 529 ? 5.829 26.853 -13.042 1.00 59.06 529 GLY A N 1
ATOM 3917 C CA . GLY A 1 529 ? 4.859 27.912 -13.302 1.00 59.06 529 GLY A CA 1
ATOM 3918 C C . GLY A 1 529 ? 5.552 29.241 -13.625 1.00 59.06 529 GLY A C 1
ATOM 3919 O O . GLY A 1 529 ? 6.704 29.469 -13.278 1.00 59.06 529 GLY A O 1
ATOM 3920 N N . ASP A 1 530 ? 4.853 30.130 -14.326 1.00 52.19 530 ASP A N 1
ATOM 3921 C CA . ASP A 1 530 ? 5.279 31.514 -14.592 1.00 52.19 530 ASP A CA 1
ATOM 3922 C C . ASP A 1 530 ? 6.478 31.724 -15.538 1.00 52.19 530 ASP A C 1
ATOM 3924 O O . ASP A 1 530 ? 7.396 32.483 -15.242 1.00 52.19 530 ASP A O 1
ATOM 3928 N N . GLY A 1 531 ? 6.434 31.142 -16.743 1.00 52.72 531 GLY A N 1
ATOM 3929 C CA . GLY A 1 531 ? 7.205 31.645 -17.895 1.00 52.72 531 GLY A CA 1
ATOM 3930 C C . GLY A 1 531 ? 8.723 31.748 -17.688 1.00 52.72 531 GLY A C 1
ATOM 3931 O O . GLY A 1 531 ? 9.366 32.589 -18.323 1.00 52.72 531 GLY A O 1
ATOM 3932 N N . ALA A 1 532 ? 9.281 30.934 -16.788 1.00 55.34 532 ALA A N 1
ATOM 3933 C CA . ALA A 1 532 ? 10.708 30.881 -16.527 1.00 55.34 532 ALA A CA 1
ATOM 3934 C C . ALA A 1 532 ? 11.457 30.543 -17.825 1.00 55.34 532 ALA A C 1
ATOM 3936 O O . ALA A 1 532 ? 11.123 29.592 -18.525 1.00 55.34 532 ALA A O 1
ATOM 3937 N N . ALA A 1 533 ? 12.476 31.338 -18.153 1.00 56.72 533 ALA A N 1
ATOM 3938 C CA . ALA A 1 533 ? 13.266 31.181 -19.377 1.00 56.72 533 ALA A CA 1
ATOM 3939 C C . ALA A 1 533 ? 14.212 29.961 -19.350 1.00 56.72 533 ALA A C 1
ATOM 3941 O O . ALA A 1 533 ? 14.924 29.719 -20.321 1.00 56.72 533 ALA A O 1
ATOM 3942 N N . THR A 1 534 ? 14.251 29.226 -18.237 1.00 62.28 534 THR A N 1
ATOM 3943 C CA . THR A 1 534 ? 15.147 28.094 -17.985 1.00 62.28 534 THR A CA 1
ATOM 3944 C C . THR A 1 534 ? 14.367 26.957 -17.338 1.00 62.28 534 THR A C 1
ATOM 3946 O O . THR A 1 534 ? 13.713 27.178 -16.317 1.00 62.28 534 THR A O 1
ATOM 3949 N N . THR A 1 535 ? 14.477 25.754 -17.900 1.00 72.44 535 THR A N 1
ATOM 3950 C CA . THR A 1 535 ? 13.944 24.512 -17.328 1.00 72.44 535 THR A CA 1
ATOM 3951 C C . THR A 1 535 ? 14.532 24.289 -15.935 1.00 72.44 535 THR A C 1
ATOM 3953 O O . THR A 1 535 ? 15.752 24.202 -15.786 1.00 72.44 535 THR A O 1
ATOM 3956 N N . ALA A 1 536 ? 13.680 24.239 -14.909 1.00 85.12 536 ALA A N 1
ATOM 3957 C CA . ALA A 1 536 ? 14.085 23.866 -13.558 1.00 85.12 536 ALA A CA 1
ATOM 3958 C C . ALA A 1 536 ? 14.097 22.338 -13.420 1.00 85.12 536 ALA A C 1
ATOM 3960 O O . ALA A 1 536 ? 13.370 21.642 -14.128 1.00 85.12 536 ALA A O 1
ATOM 3961 N N . TRP A 1 537 ? 14.910 21.825 -12.499 1.00 88.31 537 TRP A N 1
ATOM 3962 C CA . TRP A 1 537 ? 15.105 20.392 -12.286 1.00 88.31 537 TRP A CA 1
ATOM 3963 C C . TRP A 1 537 ? 14.871 20.035 -10.824 1.00 88.31 537 TRP A C 1
ATOM 3965 O O . TRP A 1 537 ? 15.317 20.749 -9.920 1.00 88.31 537 TRP A O 1
ATOM 3975 N N . ARG A 1 538 ? 14.168 18.928 -10.594 1.00 89.94 538 ARG A N 1
ATOM 3976 C CA . ARG A 1 538 ? 13.881 18.399 -9.257 1.00 89.94 538 ARG A CA 1
ATOM 3977 C C . ARG A 1 538 ? 13.904 16.878 -9.271 1.00 89.94 538 ARG A C 1
ATOM 3979 O O . ARG A 1 538 ? 13.661 16.279 -10.319 1.00 89.94 538 ARG A O 1
ATOM 3986 N N . CYS A 1 539 ? 14.149 16.270 -8.120 1.00 89.12 539 CYS A N 1
ATOM 3987 C CA . CYS A 1 539 ? 13.944 14.833 -8.000 1.00 89.12 539 CYS A CA 1
ATOM 3988 C C . CYS A 1 539 ? 12.449 14.531 -7.943 1.00 89.12 539 CYS A C 1
ATOM 3990 O O . CYS A 1 539 ? 11.688 15.226 -7.265 1.00 89.12 539 CYS A O 1
ATOM 3992 N N . ASP A 1 540 ? 12.035 13.507 -8.674 1.00 86.38 540 ASP A N 1
ATOM 3993 C CA . ASP A 1 540 ? 10.681 12.961 -8.650 1.00 86.38 540 ASP A CA 1
ATOM 3994 C C . ASP A 1 540 ? 10.778 11.430 -8.654 1.00 86.38 540 ASP A C 1
ATOM 3996 O O . ASP A 1 540 ? 11.820 10.876 -9.010 1.00 86.38 540 ASP A O 1
ATOM 4000 N N . LEU A 1 541 ? 9.719 10.751 -8.219 1.00 84.56 541 LEU A N 1
ATOM 4001 C CA . LEU A 1 541 ? 9.716 9.290 -8.092 1.00 84.56 541 LEU A CA 1
ATOM 4002 C C . LEU A 1 541 ? 9.848 8.609 -9.457 1.00 84.56 541 LEU A C 1
ATOM 4004 O O . LEU A 1 541 ? 9.217 9.029 -10.434 1.00 84.56 541 LEU A O 1
ATOM 4008 N N . ASP A 1 542 ? 10.618 7.524 -9.497 1.00 81.19 542 ASP A N 1
ATOM 4009 C CA . ASP A 1 542 ? 10.834 6.750 -10.715 1.00 81.19 542 ASP A CA 1
ATOM 4010 C C . ASP A 1 542 ? 9.538 6.145 -11.266 1.00 81.19 542 ASP A C 1
ATOM 4012 O O . ASP A 1 542 ? 8.741 5.511 -10.568 1.00 81.19 542 ASP A O 1
ATOM 4016 N N . GLY A 1 543 ? 9.352 6.334 -12.570 1.00 76.19 543 GLY A N 1
ATOM 4017 C CA . GLY A 1 543 ? 8.326 5.719 -13.399 1.00 76.19 543 GLY A CA 1
ATOM 4018 C C . GLY A 1 543 ? 8.522 4.222 -13.649 1.00 76.19 543 GLY A C 1
ATOM 4019 O O . GLY A 1 543 ? 9.596 3.678 -13.436 1.00 76.19 543 GLY A O 1
ATOM 4020 N N . ALA A 1 544 ? 7.483 3.551 -14.156 1.00 73.75 544 ALA A N 1
ATOM 4021 C CA . ALA A 1 544 ? 7.538 2.121 -14.486 1.00 73.75 544 ALA A CA 1
ATOM 4022 C C . ALA A 1 544 ? 8.229 1.806 -15.831 1.00 73.75 544 ALA A C 1
ATOM 4024 O O . ALA A 1 544 ? 8.569 0.654 -16.087 1.00 73.75 544 ALA A O 1
ATOM 4025 N N . ALA A 1 545 ? 8.390 2.789 -16.726 1.00 77.38 545 ALA A N 1
ATOM 4026 C CA . ALA A 1 545 ? 9.021 2.562 -18.023 1.00 77.38 545 ALA A CA 1
ATOM 4027 C C . ALA A 1 545 ? 10.549 2.581 -17.910 1.00 77.38 545 ALA A C 1
ATOM 4029 O O . ALA A 1 545 ? 11.141 3.521 -17.370 1.00 77.38 545 ALA A O 1
ATOM 4030 N N . ASN A 1 546 ? 11.170 1.565 -18.507 1.00 82.69 546 ASN A N 1
ATOM 4031 C CA . ASN A 1 546 ? 12.618 1.466 -18.650 1.00 82.69 546 ASN A CA 1
ATOM 4032 C C . ASN A 1 546 ? 13.127 2.400 -19.760 1.00 82.69 546 ASN A C 1
ATOM 4034 O O . ASN A 1 546 ? 12.349 2.783 -20.644 1.00 82.69 546 ASN A O 1
ATOM 4038 N N . PRO A 1 547 ? 14.433 2.728 -19.779 1.00 87.38 547 PRO A N 1
ATOM 4039 C CA . PRO A 1 547 ? 15.063 3.346 -20.941 1.00 87.38 547 PRO A CA 1
ATOM 4040 C C . PRO A 1 547 ? 14.703 2.602 -22.239 1.00 87.38 547 PRO A C 1
ATOM 4042 O O . PRO A 1 547 ? 14.742 1.374 -22.294 1.00 87.38 547 PRO A O 1
ATOM 4045 N N . GLY A 1 548 ? 14.291 3.340 -23.269 1.00 85.75 548 GLY A N 1
ATOM 4046 C CA . GLY A 1 548 ? 13.763 2.806 -24.529 1.00 85.75 548 GLY A CA 1
ATOM 4047 C C . GLY A 1 548 ? 12.240 2.646 -24.584 1.00 85.75 548 GLY A C 1
ATOM 4048 O O . GLY A 1 548 ? 11.663 2.629 -25.679 1.00 85.75 548 GLY A O 1
ATOM 4049 N N . GLY A 1 549 ? 11.580 2.557 -23.427 1.00 83.31 549 GLY A N 1
ATOM 4050 C CA . GLY A 1 549 ? 10.134 2.393 -23.300 1.00 83.31 549 GLY A CA 1
ATOM 4051 C C . GLY A 1 549 ? 9.347 3.645 -23.689 1.00 83.31 549 GLY A C 1
ATOM 4052 O O . GLY A 1 549 ? 9.844 4.768 -23.601 1.00 83.31 549 GLY A O 1
ATOM 4053 N N . ARG A 1 550 ? 8.088 3.470 -24.114 1.00 85.56 550 ARG A N 1
ATOM 4054 C CA . ARG A 1 550 ? 7.178 4.593 -24.403 1.00 85.56 550 ARG A CA 1
ATOM 4055 C C . ARG A 1 550 ? 6.784 5.326 -23.121 1.00 85.56 550 ARG A C 1
ATOM 4057 O O . ARG A 1 550 ? 6.556 4.694 -22.093 1.00 85.56 550 ARG A O 1
ATOM 4064 N N . CYS A 1 551 ? 6.602 6.642 -23.204 1.00 86.88 551 CYS A N 1
ATOM 4065 C CA . CYS A 1 551 ? 6.231 7.464 -22.052 1.00 86.88 551 CYS A CA 1
ATOM 4066 C C . CYS A 1 551 ? 5.152 8.504 -22.370 1.00 86.88 551 CYS A C 1
ATOM 4068 O O . CYS A 1 551 ? 5.166 9.158 -23.406 1.00 86.88 551 CYS A O 1
ATOM 4070 N N . GLY A 1 552 ? 4.211 8.701 -21.442 1.00 82.69 552 GLY A N 1
ATOM 4071 C CA . GLY A 1 552 ? 3.211 9.776 -21.537 1.00 82.69 552 GLY A CA 1
ATOM 4072 C C . GLY A 1 552 ? 3.713 11.137 -21.030 1.00 82.69 552 GLY A C 1
ATOM 4073 O O . GLY A 1 552 ? 3.157 12.178 -21.377 1.00 82.69 552 GLY A O 1
ATOM 4074 N N . GLY A 1 553 ? 4.773 11.142 -20.220 1.00 83.06 553 GLY A N 1
ATOM 4075 C CA . GLY A 1 553 ? 5.347 12.323 -19.575 1.00 83.06 553 GLY A CA 1
ATOM 4076 C C . GLY A 1 553 ? 6.506 11.949 -18.650 1.00 83.06 553 GLY A C 1
ATOM 4077 O O . GLY A 1 553 ? 6.838 10.772 -18.534 1.00 83.06 553 GLY A O 1
ATOM 4078 N N . ALA A 1 554 ? 7.118 12.943 -17.996 1.00 76.56 554 ALA A N 1
ATOM 4079 C CA . ALA A 1 554 ? 8.337 12.759 -17.197 1.00 76.56 554 ALA A CA 1
ATOM 4080 C C . ALA A 1 554 ? 8.203 11.677 -16.109 1.00 76.56 554 ALA A C 1
ATOM 4082 O O . ALA A 1 554 ? 9.086 10.847 -15.971 1.00 76.56 554 ALA A O 1
ATOM 4083 N N . ILE A 1 555 ? 7.054 11.619 -15.430 1.00 74.75 555 ILE A N 1
ATOM 4084 C CA . ILE A 1 555 ? 6.772 10.666 -14.339 1.00 74.75 555 ILE A CA 1
ATOM 4085 C C . ILE A 1 555 ? 6.608 9.203 -14.783 1.00 74.75 555 ILE A C 1
ATOM 4087 O O . ILE A 1 555 ? 6.409 8.323 -13.950 1.00 74.75 555 ILE A O 1
ATOM 4091 N N . ALA A 1 556 ? 6.576 8.939 -16.093 1.00 79.56 556 ALA A N 1
ATOM 4092 C CA . ALA A 1 556 ? 6.427 7.582 -16.611 1.00 79.56 556 ALA A CA 1
ATOM 4093 C C . ALA A 1 556 ? 7.765 6.835 -16.669 1.00 79.56 556 ALA A C 1
ATOM 4095 O O . ALA A 1 556 ? 7.749 5.610 -16.704 1.00 79.56 556 ALA A O 1
ATOM 4096 N N . CYS A 1 557 ? 8.889 7.554 -16.643 1.00 83.69 557 CYS A N 1
ATOM 4097 C CA . CYS A 1 557 ? 10.233 7.011 -16.810 1.00 83.69 557 CYS A CA 1
ATOM 4098 C C . CYS A 1 557 ? 10.930 6.780 -15.467 1.00 83.69 557 CYS A C 1
ATOM 4100 O O . CYS A 1 557 ? 10.857 7.642 -14.595 1.00 83.69 557 CYS A O 1
ATOM 4102 N N . GLY A 1 558 ? 11.581 5.628 -15.304 1.00 80.62 558 GLY A N 1
ATOM 4103 C CA . GLY A 1 558 ? 12.400 5.296 -14.131 1.00 80.62 558 GLY A CA 1
ATOM 4104 C C . GLY A 1 558 ? 13.880 5.128 -14.474 1.00 80.62 558 GLY A C 1
ATOM 4105 O O . GLY A 1 558 ? 14.298 5.401 -15.604 1.00 80.62 558 GLY A O 1
ATOM 4106 N N . HIS A 1 559 ? 14.681 4.663 -13.512 1.00 77.56 559 HIS A N 1
ATOM 4107 C CA . HIS A 1 559 ? 16.096 4.320 -13.710 1.00 77.56 559 HIS A CA 1
ATOM 4108 C C . HIS A 1 559 ? 16.935 5.479 -14.280 1.00 77.56 559 HIS A C 1
ATOM 4110 O O . HIS A 1 559 ? 17.745 5.296 -15.194 1.00 77.56 559 HIS A O 1
ATOM 4116 N N . GLY A 1 560 ? 16.710 6.699 -13.782 1.00 81.94 560 GLY A N 1
ATOM 4117 C CA . GLY A 1 560 ? 17.458 7.886 -14.204 1.00 81.94 560 GLY A CA 1
ATOM 4118 C C . GLY A 1 560 ? 17.127 8.378 -15.618 1.00 81.94 560 GLY A C 1
ATOM 4119 O O . GLY A 1 560 ? 17.908 9.135 -16.205 1.00 81.94 560 GLY A O 1
ATOM 4120 N N . SER A 1 561 ? 16.010 7.932 -16.204 1.00 87.81 561 SER A N 1
A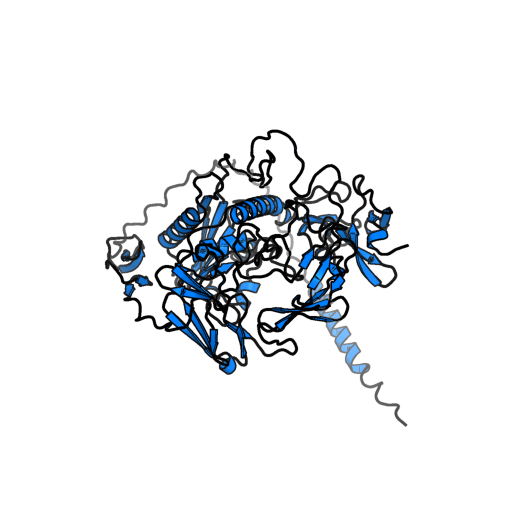TOM 4121 C CA . SER A 1 561 ? 15.604 8.303 -17.562 1.00 87.81 561 SER A CA 1
ATOM 4122 C C . SER A 1 561 ? 14.502 9.362 -17.592 1.00 87.81 561 SER A C 1
ATOM 4124 O O . SER A 1 561 ? 13.665 9.463 -16.701 1.00 87.81 561 SER A O 1
ATOM 4126 N N . ILE A 1 562 ? 14.491 10.171 -18.651 1.00 90.94 562 ILE A N 1
ATOM 4127 C CA . ILE A 1 562 ? 13.528 11.258 -18.853 1.00 90.94 562 ILE A CA 1
ATOM 4128 C C . ILE A 1 562 ? 12.692 11.029 -20.108 1.00 90.94 562 ILE A C 1
ATOM 4130 O O . ILE A 1 562 ? 13.154 10.447 -21.087 1.00 90.94 562 ILE A O 1
ATOM 4134 N N . CYS A 1 563 ? 11.453 11.519 -20.094 1.00 91.38 563 CYS A N 1
ATOM 4135 C CA . CYS A 1 563 ? 10.538 11.368 -21.221 1.00 91.38 563 CYS A CA 1
ATOM 4136 C C . CYS A 1 563 ? 10.788 12.425 -22.305 1.00 91.38 563 CYS A C 1
ATOM 4138 O O . CYS A 1 563 ? 10.396 13.588 -22.154 1.00 91.38 563 CYS A O 1
ATOM 4140 N N . VAL A 1 564 ? 11.383 12.011 -23.422 1.00 91.62 564 VAL A N 1
ATOM 4141 C CA . VAL A 1 564 ? 11.755 12.882 -24.545 1.00 91.62 564 VAL A CA 1
ATOM 4142 C C . VAL A 1 564 ? 10.929 12.534 -25.782 1.00 91.62 564 VAL A C 1
ATOM 4144 O O . VAL A 1 564 ? 10.638 11.371 -26.053 1.00 91.62 564 VAL A O 1
ATOM 4147 N N . GLY A 1 565 ? 10.489 13.564 -26.507 1.00 89.75 565 GLY A N 1
ATOM 4148 C CA . GLY A 1 565 ? 9.788 13.400 -27.780 1.00 89.75 565 GLY A CA 1
ATOM 4149 C C . GLY A 1 565 ? 10.751 13.091 -28.924 1.00 89.75 565 GLY A C 1
ATOM 4150 O O . GLY A 1 565 ? 11.857 13.623 -28.976 1.00 89.75 565 GLY A O 1
ATOM 4151 N N . THR A 1 566 ? 10.309 12.249 -29.848 1.00 85.12 566 THR A N 1
ATOM 4152 C CA . THR A 1 566 ? 11.002 11.919 -31.098 1.00 85.12 566 THR A CA 1
ATOM 4153 C C . THR A 1 566 ? 10.387 12.701 -32.270 1.00 85.12 566 THR A C 1
ATOM 4155 O O . THR A 1 566 ? 9.276 13.227 -32.142 1.00 85.12 566 THR A O 1
ATOM 4158 N N . PRO A 1 567 ? 11.060 12.786 -33.435 1.00 84.31 567 PRO A N 1
ATOM 4159 C CA . PRO A 1 567 ? 10.520 13.467 -34.617 1.00 84.31 567 PRO A CA 1
ATOM 4160 C C . PRO A 1 567 ? 9.173 12.923 -35.126 1.00 84.31 567 PRO A C 1
ATOM 4162 O O . PRO A 1 567 ? 8.432 13.663 -35.771 1.00 84.31 567 PRO A O 1
ATOM 4165 N N . ASP A 1 568 ? 8.850 11.662 -34.823 1.00 85.06 568 ASP A N 1
ATOM 4166 C CA . ASP A 1 568 ? 7.616 10.986 -35.249 1.00 85.06 568 ASP A CA 1
ATOM 4167 C C . ASP A 1 568 ? 6.436 11.187 -34.276 1.00 85.06 568 ASP A C 1
ATOM 4169 O O . ASP A 1 568 ? 5.426 10.491 -34.377 1.00 85.06 568 ASP A O 1
ATOM 4173 N N . ASP A 1 569 ? 6.553 12.126 -33.328 1.00 79.69 569 ASP A N 1
ATOM 4174 C CA . ASP A 1 569 ? 5.567 12.383 -32.262 1.00 79.69 569 ASP A CA 1
ATOM 4175 C C . ASP A 1 569 ? 5.383 11.191 -31.290 1.00 79.69 569 ASP A C 1
ATOM 4177 O O . ASP A 1 569 ? 4.453 11.156 -30.485 1.00 79.69 569 ASP A O 1
ATOM 4181 N N . ASP A 1 570 ? 6.298 10.211 -31.322 1.00 87.56 570 ASP A N 1
ATOM 4182 C CA . ASP A 1 570 ? 6.434 9.185 -30.281 1.00 87.56 570 ASP A CA 1
ATOM 4183 C C . ASP A 1 570 ? 7.280 9.742 -29.131 1.00 87.56 570 ASP A C 1
ATOM 4185 O O . ASP A 1 570 ? 8.216 10.513 -29.356 1.00 87.56 570 ASP A O 1
ATOM 4189 N N . ARG A 1 571 ? 6.982 9.358 -27.892 1.00 90.75 571 ARG A N 1
ATOM 4190 C CA . ARG A 1 571 ? 7.741 9.800 -26.713 1.00 90.75 571 ARG A CA 1
ATOM 4191 C C . ARG A 1 571 ? 8.340 8.596 -26.014 1.00 90.75 571 ARG A C 1
ATOM 4193 O O . ARG A 1 571 ? 7.635 7.613 -25.773 1.00 90.75 571 ARG A O 1
ATOM 4200 N N . ARG A 1 572 ? 9.624 8.684 -25.671 1.00 91.62 572 ARG A N 1
ATOM 4201 C CA . ARG A 1 572 ? 10.384 7.585 -25.071 1.00 91.62 572 ARG A CA 1
ATOM 4202 C C . ARG A 1 572 ? 11.181 8.018 -23.854 1.00 91.62 572 ARG A C 1
ATOM 4204 O O . ARG A 1 572 ? 11.626 9.161 -23.761 1.00 91.62 572 ARG A O 1
ATOM 4211 N N . CYS A 1 573 ? 11.348 7.085 -22.929 1.00 91.06 573 CYS A N 1
ATOM 4212 C CA . CYS A 1 573 ? 12.259 7.225 -21.810 1.00 91.06 573 CYS A CA 1
ATOM 4213 C C . CYS A 1 573 ? 13.690 7.092 -22.312 1.00 91.06 573 CYS A C 1
ATOM 4215 O O . CYS A 1 573 ? 14.041 6.081 -22.909 1.00 91.06 573 CYS A O 1
ATOM 4217 N N . THR A 1 574 ? 14.514 8.105 -22.083 1.00 91.62 574 THR A N 1
ATOM 4218 C CA . THR A 1 574 ? 15.923 8.109 -22.483 1.00 91.62 574 THR A CA 1
ATOM 4219 C C . THR A 1 574 ? 16.802 8.473 -21.303 1.00 91.62 574 THR A C 1
ATOM 4221 O O . THR A 1 574 ? 16.492 9.398 -20.548 1.00 91.62 574 THR A O 1
ATOM 4224 N N . ARG A 1 575 ? 17.924 7.772 -21.151 1.00 91.31 575 ARG A N 1
ATOM 4225 C CA . ARG A 1 575 ? 18.930 8.107 -20.138 1.00 91.31 575 ARG A CA 1
ATOM 4226 C C . ARG A 1 575 ? 19.550 9.470 -20.428 1.00 91.31 575 ARG A C 1
ATOM 4228 O O . ARG A 1 575 ? 19.770 9.828 -21.591 1.00 91.31 575 ARG A O 1
ATOM 4235 N N . ILE A 1 576 ? 19.844 10.216 -19.365 1.00 88.69 576 ILE A N 1
ATOM 4236 C CA . ILE A 1 576 ? 20.657 11.434 -19.439 1.00 88.69 576 ILE A CA 1
ATOM 4237 C C . ILE A 1 576 ? 22.122 11.012 -19.533 1.00 88.69 576 ILE A C 1
ATOM 4239 O O . ILE A 1 576 ? 22.610 10.237 -18.711 1.00 88.69 576 ILE A O 1
ATOM 4243 N N . CYS A 1 577 ? 22.830 11.529 -20.529 1.00 88.06 577 CYS A N 1
ATOM 4244 C CA . CYS A 1 577 ? 24.244 11.254 -20.704 1.00 88.06 577 CYS A CA 1
ATOM 4245 C C . CYS A 1 577 ? 25.076 11.980 -19.649 1.00 88.06 577 CYS A C 1
ATOM 4247 O O . CYS A 1 577 ? 25.295 13.191 -19.726 1.00 88.06 577 CYS A O 1
ATOM 4249 N N . THR A 1 578 ? 25.578 11.210 -18.693 1.00 81.31 578 THR A N 1
ATOM 4250 C CA . THR A 1 578 ? 26.602 11.619 -17.729 1.00 81.31 578 THR A CA 1
ATOM 4251 C C . THR A 1 578 ? 27.905 10.870 -18.019 1.00 81.31 578 THR A C 1
ATOM 4253 O O . THR A 1 578 ? 27.896 9.920 -18.804 1.00 81.31 578 THR A O 1
ATOM 4256 N N . PRO A 1 579 ? 29.047 11.252 -17.415 1.00 74.88 579 PRO A N 1
ATOM 4257 C CA . PRO A 1 579 ? 30.317 10.555 -17.638 1.00 74.88 579 PRO A CA 1
ATOM 4258 C C . PRO A 1 579 ? 30.282 9.034 -17.385 1.00 74.88 579 PRO A C 1
ATOM 4260 O O . PRO A 1 579 ? 31.118 8.325 -17.937 1.00 74.88 579 PRO A O 1
ATOM 4263 N N . GLY A 1 580 ? 29.327 8.532 -16.589 1.00 69.56 580 GLY A N 1
ATOM 4264 C CA . GLY A 1 580 ? 29.131 7.098 -16.334 1.00 69.56 580 GLY A CA 1
ATOM 4265 C C . GLY A 1 580 ? 28.315 6.353 -17.401 1.00 69.56 580 GLY A C 1
ATOM 4266 O O . GLY A 1 580 ? 28.395 5.131 -17.494 1.00 69.56 580 GLY A O 1
ATOM 4267 N N . VAL A 1 581 ? 27.561 7.055 -18.253 1.00 72.25 581 VAL A N 1
ATOM 4268 C CA . VAL A 1 581 ? 26.750 6.433 -19.312 1.00 72.25 581 VAL A CA 1
ATOM 4269 C C . VAL A 1 581 ? 27.607 6.261 -20.565 1.00 72.25 581 VAL A C 1
ATOM 4271 O O . VAL A 1 581 ? 27.663 7.127 -21.432 1.00 72.25 581 VAL A O 1
ATOM 4274 N N . THR A 1 582 ? 28.309 5.132 -20.652 1.00 74.06 582 THR A N 1
ATOM 4275 C CA . THR A 1 582 ? 29.217 4.820 -21.776 1.00 74.06 582 THR A CA 1
ATOM 4276 C C . THR A 1 582 ? 28.593 3.911 -22.834 1.00 74.06 582 THR A C 1
ATOM 4278 O O . THR A 1 582 ? 29.116 3.794 -23.940 1.00 74.06 582 THR A O 1
ATOM 4281 N N . ALA A 1 583 ? 27.460 3.286 -22.512 1.00 80.88 583 ALA A N 1
ATOM 4282 C CA . ALA A 1 583 ? 26.822 2.266 -23.336 1.00 80.88 583 ALA A CA 1
ATOM 4283 C C . ALA A 1 583 ? 25.945 2.817 -24.475 1.00 80.88 583 ALA A C 1
ATOM 4285 O O . ALA A 1 583 ? 25.206 2.039 -25.073 1.00 80.88 583 ALA A O 1
ATOM 4286 N N . CYS A 1 584 ? 25.976 4.125 -24.767 1.00 87.06 584 CYS A N 1
ATOM 4287 C CA . CYS A 1 584 ? 25.190 4.676 -25.869 1.00 87.06 584 CYS A CA 1
ATOM 4288 C C . CYS A 1 584 ? 25.723 5.967 -26.494 1.00 87.06 584 CYS A C 1
ATOM 4290 O O . CYS A 1 584 ? 26.580 6.660 -25.937 1.00 87.06 584 CYS A O 1
ATOM 4292 N N . ARG A 1 585 ? 25.189 6.298 -27.677 1.00 91.94 585 ARG A N 1
ATOM 4293 C CA . ARG A 1 585 ? 25.481 7.548 -28.391 1.00 91.94 585 ARG A CA 1
ATOM 4294 C C . ARG A 1 585 ? 24.764 8.731 -27.739 1.00 91.94 585 ARG A C 1
ATOM 4296 O O . ARG A 1 585 ? 23.542 8.769 -27.685 1.00 91.94 585 ARG A O 1
ATOM 4303 N N . CYS A 1 586 ? 25.522 9.733 -27.301 1.00 91.19 586 CYS A N 1
ATOM 4304 C CA . CYS A 1 586 ? 24.969 10.931 -26.672 1.00 91.19 586 CYS A CA 1
ATOM 4305 C C . CYS A 1 586 ? 24.664 12.041 -27.682 1.00 91.19 586 CYS A C 1
ATOM 4307 O O . CYS A 1 586 ? 25.557 12.510 -28.391 1.00 91.19 586 CYS A O 1
ATOM 4309 N N . GLU A 1 587 ? 23.423 12.521 -27.691 1.00 91.19 587 GLU A N 1
ATOM 4310 C CA . GLU A 1 587 ? 22.948 13.612 -28.547 1.00 91.19 587 GLU A CA 1
ATOM 4311 C C . GLU A 1 587 ? 22.352 14.752 -27.719 1.00 91.19 587 GLU A C 1
ATOM 4313 O O . GLU A 1 587 ? 21.839 14.549 -26.623 1.00 91.19 587 GLU A O 1
ATOM 4318 N N . GLY A 1 588 ? 22.470 15.989 -28.205 1.00 87.44 588 GLY A N 1
ATOM 4319 C CA . GLY A 1 588 ? 21.967 17.160 -27.484 1.00 87.44 588 GLY A CA 1
ATOM 4320 C C . GLY A 1 588 ? 20.448 17.292 -27.592 1.00 87.44 588 GLY A C 1
ATOM 4321 O O . GLY A 1 588 ? 19.934 17.590 -28.670 1.00 87.44 588 GLY A O 1
ATOM 4322 N N . ALA A 1 589 ? 19.734 17.178 -26.473 1.00 84.19 589 ALA A N 1
ATOM 4323 C CA . ALA A 1 589 ? 18.323 17.536 -26.370 1.00 84.19 589 ALA A CA 1
ATOM 4324 C C . ALA A 1 589 ? 18.203 19.051 -26.141 1.00 84.19 589 ALA A C 1
ATOM 4326 O O . ALA A 1 589 ? 18.109 19.525 -25.008 1.00 84.19 589 ALA A O 1
ATOM 4327 N N . THR A 1 590 ? 18.259 19.826 -27.231 1.00 74.62 590 THR A N 1
ATOM 4328 C CA . THR A 1 590 ? 18.350 21.302 -27.175 1.00 74.62 590 THR A CA 1
ATOM 4329 C C . THR A 1 590 ? 17.251 21.980 -26.351 1.00 74.62 590 THR A C 1
ATOM 4331 O O . THR A 1 590 ? 17.553 22.947 -25.657 1.00 74.62 590 THR A O 1
ATOM 4334 N N . ASP A 1 591 ? 16.031 21.438 -26.339 1.00 80.56 591 ASP A N 1
ATOM 4335 C CA . ASP A 1 591 ? 14.907 21.984 -25.561 1.00 80.56 591 ASP A CA 1
ATOM 4336 C C . ASP A 1 591 ? 15.057 21.787 -24.042 1.00 80.56 591 ASP A C 1
ATOM 4338 O O . ASP A 1 591 ? 14.444 22.504 -23.253 1.00 80.56 591 ASP A O 1
ATOM 4342 N N . LEU A 1 592 ? 15.885 20.829 -23.618 1.00 83.06 592 LEU A N 1
ATOM 4343 C CA . LEU A 1 592 ? 16.125 20.509 -22.208 1.00 83.06 592 LEU A CA 1
ATOM 4344 C C . LEU A 1 592 ? 17.509 20.956 -21.724 1.00 83.06 592 LEU A C 1
ATOM 4346 O O . LEU A 1 592 ? 17.768 20.948 -20.524 1.00 83.06 592 LEU A O 1
ATOM 4350 N N . GLY A 1 593 ? 18.403 21.346 -22.637 1.00 86.06 593 GLY A N 1
ATOM 4351 C CA . GLY A 1 593 ? 19.764 21.762 -22.298 1.00 86.06 593 GLY A CA 1
ATOM 4352 C C . GLY A 1 593 ? 20.648 20.632 -21.757 1.00 86.06 593 GLY A C 1
ATOM 4353 O O . GLY A 1 593 ? 21.635 20.914 -21.083 1.00 86.06 593 GLY A O 1
ATOM 4354 N N . VAL A 1 594 ? 20.311 19.370 -22.043 1.00 89.31 594 VAL A N 1
ATOM 4355 C CA . VAL A 1 594 ? 21.060 18.177 -21.610 1.00 89.31 594 VAL A CA 1
ATOM 4356 C C . VAL A 1 594 ? 21.400 17.281 -22.799 1.00 89.31 594 VAL A C 1
ATOM 4358 O O . VAL A 1 594 ? 20.777 17.372 -23.857 1.00 89.31 594 VAL A O 1
ATOM 4361 N N . HIS A 1 595 ? 22.388 16.403 -22.632 1.00 92.00 595 HIS A N 1
ATOM 4362 C CA . HIS A 1 595 ? 22.648 15.325 -23.583 1.00 92.00 595 HIS A CA 1
ATOM 4363 C C . HIS A 1 595 ? 21.884 14.067 -23.168 1.00 92.00 595 HIS A C 1
ATOM 4365 O O . HIS A 1 595 ? 21.827 13.744 -21.983 1.00 92.00 595 HIS A O 1
ATOM 4371 N N . VAL A 1 596 ? 21.311 13.357 -24.134 1.00 92.50 596 VAL A N 1
ATOM 4372 C CA . VAL A 1 596 ? 20.520 12.141 -23.919 1.00 92.50 596 VAL A CA 1
ATOM 4373 C C . VAL A 1 596 ? 21.009 11.003 -24.807 1.00 92.50 596 VAL A C 1
ATOM 4375 O O . VAL A 1 596 ? 21.664 11.220 -25.826 1.00 92.50 596 VAL A O 1
ATOM 4378 N N . CYS A 1 597 ? 20.691 9.788 -24.390 1.00 92.50 597 CYS A N 1
ATOM 4379 C CA . CYS A 1 597 ? 21.031 8.541 -25.050 1.00 92.50 597 CYS A CA 1
ATOM 4380 C C . CYS A 1 597 ? 20.195 8.321 -26.330 1.00 92.50 597 CYS A C 1
ATOM 4382 O O . CYS A 1 597 ? 19.033 7.932 -26.270 1.00 92.50 597 CYS A O 1
ATOM 4384 N N . ALA A 1 598 ? 20.775 8.556 -27.507 1.00 91.69 598 ALA A N 1
ATOM 4385 C CA . ALA A 1 598 ? 20.080 8.448 -28.794 1.00 91.69 598 ALA A CA 1
ATOM 4386 C C . ALA A 1 598 ? 19.580 7.025 -29.097 1.00 91.69 598 ALA A C 1
ATOM 4388 O O . ALA A 1 598 ? 18.523 6.857 -29.707 1.00 91.69 598 ALA A O 1
ATOM 4389 N N . ASP A 1 599 ? 20.295 6.010 -28.607 1.00 88.94 599 ASP A N 1
ATOM 4390 C CA . ASP A 1 599 ? 19.924 4.603 -28.784 1.00 88.94 599 ASP A CA 1
ATOM 4391 C C . ASP A 1 599 ? 18.592 4.277 -28.082 1.00 88.94 599 ASP A C 1
ATOM 4393 O O . ASP A 1 599 ? 17.756 3.561 -28.636 1.00 88.94 599 ASP A O 1
ATOM 4397 N N . ASP A 1 600 ? 18.329 4.882 -26.916 1.00 89.75 600 ASP A N 1
ATOM 4398 C CA . ASP A 1 600 ? 17.052 4.737 -26.200 1.00 89.75 600 ASP A CA 1
ATOM 4399 C C . ASP A 1 600 ? 15.888 5.382 -26.988 1.00 89.75 600 ASP A C 1
ATOM 4401 O O . ASP A 1 600 ? 14.725 4.994 -26.862 1.00 89.75 600 ASP A O 1
ATOM 4405 N N . LEU A 1 601 ? 16.180 6.359 -27.848 1.00 88.94 601 LEU A N 1
ATOM 4406 C CA . LEU A 1 601 ? 15.186 6.991 -28.718 1.00 88.94 601 LEU A CA 1
ATOM 4407 C C . LEU A 1 601 ? 14.920 6.187 -30.000 1.00 88.94 601 LEU A C 1
ATOM 4409 O O . LEU A 1 601 ? 13.994 6.526 -30.739 1.00 88.94 601 LEU A O 1
ATOM 4413 N N . GLY A 1 602 ? 15.694 5.128 -30.262 1.00 84.31 602 GLY A N 1
ATOM 4414 C CA . GLY A 1 602 ? 15.626 4.364 -31.508 1.00 84.31 602 GLY A CA 1
ATOM 4415 C C . GLY A 1 602 ? 16.130 5.147 -32.724 1.00 84.31 602 GLY A C 1
ATOM 4416 O O . GLY A 1 602 ? 15.666 4.905 -33.838 1.00 84.31 602 GLY A O 1
ATOM 4417 N N . LEU A 1 603 ? 17.031 6.112 -32.514 1.00 80.44 603 LEU A N 1
ATOM 4418 C CA . LEU A 1 603 ? 17.649 6.894 -33.582 1.00 80.44 603 LEU A CA 1
ATOM 4419 C C . LEU A 1 603 ? 18.929 6.185 -34.045 1.00 80.44 603 LEU A C 1
ATOM 4421 O O . LEU A 1 603 ? 19.897 6.115 -33.292 1.00 80.44 603 LEU A O 1
ATOM 4425 N N . GLU A 1 604 ? 18.927 5.655 -35.273 1.00 71.56 604 GLU A N 1
ATOM 4426 C CA . GLU A 1 604 ? 20.119 5.038 -35.889 1.00 71.56 604 GLU A CA 1
ATOM 4427 C C . GLU A 1 604 ? 21.239 6.048 -36.195 1.00 71.56 604 GLU A C 1
ATOM 4429 O O . GLU A 1 604 ? 20.967 7.249 -36.441 1.00 71.56 604 GLU A O 1
#

pLDDT: mean 78.96, std 16.71, range [33.22, 97.94]

Sequence (604 aa):
MREGRWLRRTIVVLPLLLLAVVAWWAWRSKPGPTPGSTRPAAEPPAAQAPETWRRRRAVDARTCASHAATTCKDGDAWWIDACGELEGPAQDCGAQRCVSGECRAPAAAECGDVSAFGRCERDVARTCLVDRLIEVDCRARGARCVMGSEGPMCRAPSSDDCTPGSPPRCQGQTLRSCVDGRWQAFACEATGGVCLPAAGARPARCVFALPVVDPACDACGCDDESGEEICDGVDNDGDGAVDEGVECEPVPILAVVVAARDGQPSAGEDEVIAAIAELNAAFARDDGGGLAFELAQRIEVVAPELLELDQGERNTIIDVDEWLARRGQATESIGFHVPVLFTDGLEVDGVARPGLSTVPNGSCGGERRVWERQPPVGYVALAQTRWSSTLAHEMGHFLGLCHTHEAPAPVERVAAGDDLDAAPRCDEHCPDDTDGICDTAYDPGPAMCSVDGECAVHCSTGDRPDVGNMMAYYPDCRTGFSYEQMRWMRRTLAQRRAWEPCLRTPGCSCDPAAQGCPAGMTCVPFDGGDGAATTAWRCDLDGAANPGGRCGGAIACGHGSICVGTPDDDRRCTRICTPGVTACRCEGATDLGVHVCADDLGLE

Secondary structure (DSSP, 8-state):
----SSTTTHHHHHHHHHHHHHHHHHHHTPPPPP----PPPP-----PPP-------------PPTT-EEEEETTEEEEE-TTS-EEEEEE--TTSEEETTEEEPPPS-TTTT--TT-EEETTEEEEEETTEEEEEETTTTT-EEEEETTEEEEE---TTB--TTPPPEEETTEEEEEETTEEEEEEGGGGTEEEEPPBTTBPPEEEEEPP---TTSBTTB-----PPP-SSSS-SSSSS-SSTTS-PPPEEEEEEEEE-TT--BSS-HHHHHHHHHHHHHHH--TTS----EEEEEEEEEE-GGGSEE-HHHHTT-SSHHHHHHHTT-PPP---S-EEEEEESEEEETTEE-SEEE--GGGEETTEE--SSPPPSS--EEEESS--TTHHHHHHHHHTTPPPTT---S-EEEE-SS--TTSPPPTT---TT-SSS-TTS-----TTTEEE-TT--EEETT-----TTBTTSS-GGG--B--HHHHHHHHHHHHHHHHHHHHHSTT--B--TTTT-SPTTEEEEEE--SS--SS-EEEEEEPPSBPTTSB-SSGGGB-TTEEEEE-TTS-EEEEEB--TT--SS-EEEETTTTEEEEGGGGT--

Foldseek 3Di:
DDDDDPPPPVVPVVVVVVVVVVVVVVVVPPDDDDDDDDDDDDDPPPPDDPPDDDDPDPDPPPPFAWQPDWADDPQFIFGATNVRHTDGTPGDLPCFGDDGRDGDHLDPQPCVPAEQLFADPWQWTWHQFRSDTDIDRLVVVCFRWWQAPSHTFGHHDDPQFAHPPDFWADDFQWIWDQGRRGTDTDRLVLAQWGWDPDDDPRTIATEHEDDPDDPQADPLGHPDADDDADLQLDPRHSPSFHSWPHDDDAAEEEEEWEAEPVRHTLDDPSRVVLLLVLLQQQQDDPRRLGHHHDHPYYHYDHDNVPLEAEPVNLVVPLDVQVVCVVVVNHDDPPAQHAYEYRHAWYDYNRHTDQKAWFQACCAALRANLDQDHGRNRTHIYGHSRHFSLRSNQNLLSNLRHAQQQAARGRYDYDHPDDDPPDDDDPPPQVNQTRRSFNQWFRDPAPVQWDADPVRAIDGPVPGDGDLCDSRHSNRNNHRYHDSRSSSSSSSSVSLSSQCRQQVDPVGAFDDLQVQPHGPQWAFEFDDPDDPDPATTTHTDGAANGEQLRWDPAQNNHGDRWGWDADPVRTIFTWHFDYPPPPPADWDDPPVHRTTTGVVSVVHD

Radius of gyration: 28.58 Å; chains: 1; bounding box: 66×84×94 Å